Protein AF-0000000080720043 (afdb_homodimer)

Structure (mmCIF, N/CA/C/O backbone):
data_AF-0000000080720043-model_v1
#
loop_
_entity.id
_entity.type
_entity.pdbx_description
1 polymer 'Aspartate--ammonia ligase'
#
loop_
_atom_site.group_PDB
_atom_site.id
_atom_site.type_symbol
_atom_site.label_atom_id
_atom_site.label_alt_id
_atom_site.label_comp_id
_atom_site.label_asym_id
_atom_site.label_entity_id
_atom_site.label_seq_id
_atom_site.pdbx_PDB_ins_code
_atom_site.Cartn_x
_atom_site.Cartn_y
_atom_site.Cartn_z
_atom_site.occupancy
_atom_site.B_iso_or_equiv
_atom_site.auth_seq_id
_atom_site.auth_comp_id
_atom_site.auth_asym_id
_atom_site.auth_atom_id
_atom_site.pdbx_PDB_model_num
ATOM 1 N N . MET A 1 1 ? -14.602 -13.352 -17.5 1 63.38 1 MET A N 1
ATOM 2 C CA . MET A 1 1 ? -15.375 -14.188 -16.578 1 63.38 1 MET A CA 1
ATOM 3 C C . MET A 1 1 ? -16.562 -13.414 -16.016 1 63.38 1 MET A C 1
ATOM 5 O O . MET A 1 1 ? -16.516 -12.188 -15.906 1 63.38 1 MET A O 1
ATOM 9 N N . THR A 1 2 ? -17.594 -14.18 -15.953 1 82.44 2 THR A N 1
ATOM 10 C CA . THR A 1 2 ? -18.906 -13.641 -15.586 1 82.44 2 THR A CA 1
ATOM 11 C C . THR A 1 2 ? -19.078 -13.664 -14.07 1 82.44 2 THR A C 1
ATOM 13 O O . THR A 1 2 ? -18.5 -14.508 -13.383 1 82.44 2 THR A O 1
ATOM 16 N N . LEU A 1 3 ? -19.672 -12.688 -13.555 1 95.19 3 LEU A N 1
ATOM 17 C CA . LEU A 1 3 ? -20.031 -12.562 -12.141 1 95.19 3 LEU A CA 1
ATOM 18 C C . LEU A 1 3 ? -20.906 -13.734 -11.695 1 95.19 3 LEU A C 1
ATOM 20 O O . LEU A 1 3 ? -21.875 -14.07 -12.359 1 95.19 3 LEU A O 1
ATOM 24 N N . ILE A 1 4 ? -20.453 -14.445 -10.688 1 96.69 4 ILE A N 1
ATOM 25 C CA . ILE A 1 4 ? -21.188 -15.555 -10.094 1 96.69 4 ILE A CA 1
ATOM 26 C C . ILE A 1 4 ? -21.922 -15.078 -8.844 1 96.69 4 ILE A C 1
ATOM 28 O O . ILE A 1 4 ? -21.312 -14.477 -7.953 1 96.69 4 ILE A O 1
ATOM 32 N N . LEU A 1 5 ? -23.219 -15.328 -8.781 1 96.56 5 LEU A N 1
ATOM 33 C CA . LEU A 1 5 ? -24.031 -15.039 -7.598 1 96.56 5 LEU A CA 1
ATOM 34 C C . LEU A 1 5 ? -24.5 -16.328 -6.926 1 96.56 5 LEU A C 1
ATOM 36 O O . LEU A 1 5 ? -25.453 -16.969 -7.383 1 96.56 5 LEU A O 1
ATOM 40 N N . PRO A 1 6 ? -23.75 -16.719 -5.887 1 94.75 6 PRO A N 1
ATOM 41 C CA . PRO A 1 6 ? -24.141 -17.969 -5.234 1 94.75 6 PRO A CA 1
ATOM 42 C C . PRO A 1 6 ? -25.547 -17.891 -4.629 1 94.75 6 PRO A C 1
ATOM 44 O O . PRO A 1 6 ? -25.953 -16.844 -4.129 1 94.75 6 PRO A O 1
ATOM 47 N N . LYS A 1 7 ? -26.125 -19.062 -4.617 1 90.56 7 LYS A N 1
ATOM 48 C CA . LYS A 1 7 ? -27.469 -19.125 -4.047 1 90.56 7 LYS A CA 1
ATOM 49 C C . LYS A 1 7 ? -27.422 -19.062 -2.523 1 90.56 7 LYS A C 1
ATOM 51 O O . LYS A 1 7 ? -26.562 -19.672 -1.897 1 90.56 7 LYS A O 1
ATOM 56 N N . ASP A 1 8 ? -28.234 -18.344 -1.863 1 89.88 8 ASP A N 1
ATOM 57 C CA . ASP A 1 8 ? -28.438 -18.25 -0.419 1 89.88 8 ASP A CA 1
ATOM 58 C C . ASP A 1 8 ? -27.156 -17.812 0.289 1 89.88 8 ASP A C 1
ATOM 60 O O . ASP A 1 8 ? -26.812 -18.328 1.353 1 89.88 8 ASP A O 1
ATOM 64 N N . TYR A 1 9 ? -26.391 -17.047 -0.318 1 94.69 9 TYR A N 1
ATOM 65 C CA . TYR A 1 9 ? -25.188 -16.516 0.302 1 94.69 9 TYR A CA 1
ATOM 66 C C . TYR A 1 9 ? -25.516 -15.391 1.278 1 94.69 9 TYR A C 1
ATOM 68 O O . TYR A 1 9 ? -26.359 -14.531 0.982 1 94.69 9 TYR A O 1
ATOM 76 N N . HIS A 1 10 ? -24.938 -15.516 2.502 1 93.88 10 HIS A N 1
ATOM 77 C CA . HIS A 1 10 ? -24.922 -14.453 3.502 1 93.88 10 HIS A CA 1
ATOM 78 C C . HIS A 1 10 ? -23.562 -14.375 4.195 1 93.88 10 HIS A C 1
ATOM 80 O O . HIS A 1 10 ? -23.031 -15.383 4.66 1 93.88 10 HIS A O 1
ATOM 86 N N . PRO A 1 11 ? -23.016 -13.148 4.23 1 93.31 11 PRO A N 1
ATOM 87 C CA . PRO A 1 11 ? -21.766 -13.047 4.977 1 93.31 11 PRO A CA 1
ATOM 88 C C . PRO A 1 11 ? -21.922 -13.422 6.449 1 93.31 11 PRO A C 1
ATOM 90 O O . PRO A 1 11 ? -22.906 -13.039 7.086 1 93.31 11 PRO A O 1
ATOM 93 N N . SER A 1 12 ? -20.969 -14.102 6.949 1 94.5 12 SER A N 1
ATOM 94 C CA . SER A 1 12 ? -21.031 -14.539 8.336 1 94.5 12 SER A CA 1
ATOM 95 C C . SER A 1 12 ? -20.5 -13.469 9.281 1 94.5 12 SER A C 1
ATOM 97 O O . SER A 1 12 ? -20.734 -13.523 10.492 1 94.5 12 SER A O 1
ATOM 99 N N . LEU A 1 13 ? -19.766 -12.523 8.781 1 96.25 13 LEU A N 1
ATOM 100 C CA . LEU A 1 13 ? -19.219 -11.422 9.555 1 96.25 13 LEU A CA 1
ATOM 101 C C . LEU A 1 13 ? -19.719 -10.086 9.031 1 96.25 13 LEU A C 1
ATOM 103 O O . LEU A 1 13 ? -19.938 -9.922 7.824 1 96.25 13 LEU A O 1
ATOM 107 N N . THR A 1 14 ? -19.922 -9.148 9.961 1 95.56 14 THR A N 1
ATOM 108 C CA . THR A 1 14 ? -20.188 -7.77 9.555 1 95.56 14 THR A CA 1
ATOM 109 C C . THR A 1 14 ? -18.969 -7.18 8.836 1 95.56 14 THR A C 1
ATOM 111 O O . THR A 1 14 ? -17.891 -7.777 8.812 1 95.56 14 THR A O 1
ATOM 114 N N . ILE A 1 15 ? -19.141 -6.031 8.195 1 95.81 15 ILE A N 1
ATOM 115 C CA . ILE A 1 15 ? -18.047 -5.363 7.504 1 95.81 15 ILE A CA 1
ATOM 116 C C . ILE A 1 15 ? -16.906 -5.098 8.477 1 95.81 15 ILE A C 1
ATOM 118 O O . ILE A 1 15 ? -15.742 -5.391 8.18 1 95.81 15 ILE A O 1
ATOM 122 N N . ARG A 1 16 ? -17.172 -4.609 9.672 1 96.56 16 ARG A N 1
ATOM 123 C CA . ARG A 1 16 ? -16.172 -4.266 10.664 1 96.56 16 ARG A CA 1
ATOM 124 C C . ARG A 1 16 ? -15.469 -5.516 11.188 1 96.56 16 ARG A C 1
ATOM 126 O O . ARG A 1 16 ? -14.25 -5.512 11.391 1 96.56 16 ARG A O 1
ATOM 133 N N . ASP A 1 17 ? -16.203 -6.562 11.391 1 97.19 17 ASP A N 1
ATOM 134 C CA . ASP A 1 17 ? -15.617 -7.82 11.844 1 97.19 17 ASP A CA 1
ATOM 135 C C . ASP A 1 17 ? -14.766 -8.445 10.75 1 97.19 17 ASP A C 1
ATOM 137 O O . ASP A 1 17 ? -13.734 -9.062 11.039 1 97.19 17 ASP A O 1
ATOM 141 N N . THR A 1 18 ? -15.297 -8.32 9.508 1 97.81 18 THR A N 1
ATOM 142 C CA . THR A 1 18 ? -14.508 -8.805 8.375 1 97.81 18 THR A CA 1
ATOM 143 C C . THR A 1 18 ? -13.156 -8.109 8.32 1 97.81 18 THR A C 1
ATOM 145 O O . THR A 1 18 ? -12.125 -8.758 8.125 1 97.81 18 THR A O 1
ATOM 148 N N . GLU A 1 19 ? -13.141 -6.805 8.539 1 97.75 19 GLU A N 1
ATOM 149 C CA . GLU A 1 19 ? -11.891 -6.043 8.531 1 97.75 19 GLU A CA 1
ATOM 150 C C . GLU A 1 19 ? -10.969 -6.484 9.664 1 97.75 19 GLU A C 1
ATOM 152 O O . GLU A 1 19 ? -9.75 -6.547 9.484 1 97.75 19 GLU A O 1
ATOM 157 N N . ALA A 1 20 ? -11.531 -6.73 10.805 1 97.75 20 ALA A N 1
ATOM 158 C CA . ALA A 1 20 ? -10.734 -7.242 11.906 1 97.75 20 ALA A CA 1
ATOM 159 C C . ALA A 1 20 ? -10.117 -8.594 11.562 1 97.75 20 ALA A C 1
ATOM 161 O O . ALA A 1 20 ? -8.953 -8.859 11.891 1 97.75 20 ALA A O 1
ATOM 162 N N . ALA A 1 21 ? -10.883 -9.461 10.938 1 98.38 21 ALA A N 1
ATOM 163 C CA . ALA A 1 21 ? -10.406 -10.773 10.523 1 98.38 21 ALA A CA 1
ATOM 164 C C . ALA A 1 21 ? -9.305 -10.648 9.469 1 98.38 21 ALA A C 1
ATOM 166 O O . ALA A 1 21 ? -8.344 -11.422 9.477 1 98.38 21 ALA A O 1
ATOM 167 N N . ILE A 1 22 ? -9.469 -9.719 8.539 1 98.31 22 ILE A N 1
ATOM 168 C CA . ILE A 1 22 ? -8.477 -9.461 7.504 1 98.31 22 ILE A CA 1
ATOM 169 C C . ILE A 1 22 ? -7.141 -9.102 8.156 1 98.31 22 ILE A C 1
ATOM 171 O O . ILE A 1 22 ? -6.094 -9.633 7.781 1 98.31 22 ILE A O 1
ATOM 175 N N . VAL A 1 23 ? -7.188 -8.188 9.125 1 97.81 23 VAL A N 1
ATOM 176 C CA . VAL A 1 23 ? -5.977 -7.793 9.836 1 97.81 23 VAL A CA 1
ATOM 177 C C . VAL A 1 23 ? -5.328 -9.016 10.477 1 97.81 23 VAL A C 1
ATOM 179 O O . VAL A 1 23 ? -4.113 -9.195 10.391 1 97.81 23 VAL A O 1
ATOM 182 N N . PHE A 1 24 ? -6.125 -9.812 11.109 1 98.44 24 PHE A N 1
ATOM 183 C CA . PHE A 1 24 ? -5.637 -11.008 11.781 1 98.44 24 PHE A CA 1
ATOM 184 C C . PHE A 1 24 ? -4.961 -11.953 10.797 1 98.44 24 PHE A C 1
ATOM 186 O O . PHE A 1 24 ? -3.867 -12.461 11.062 1 98.44 24 PHE A O 1
ATOM 193 N N . ILE A 1 25 ? -5.582 -12.227 9.656 1 98.75 25 ILE A N 1
ATOM 194 C CA . ILE A 1 25 ? -5.047 -13.125 8.641 1 98.75 25 ILE A CA 1
ATOM 195 C C . ILE A 1 25 ? -3.713 -12.594 8.125 1 98.75 25 ILE A C 1
ATOM 197 O O . ILE A 1 25 ? -2.729 -13.336 8.055 1 98.75 25 ILE A O 1
ATOM 201 N N . ARG A 1 26 ? -3.693 -11.352 7.766 1 98.12 26 ARG A N 1
ATOM 202 C CA . ARG A 1 26 ? -2.496 -10.742 7.195 1 98.12 26 ARG A CA 1
ATOM 203 C C . ARG A 1 26 ? -1.324 -10.82 8.164 1 98.12 26 ARG A C 1
ATOM 205 O O . ARG A 1 26 ? -0.222 -11.219 7.789 1 98.12 26 ARG A O 1
ATOM 212 N N . GLU A 1 27 ? -1.545 -10.438 9.414 1 97.31 27 GLU A N 1
ATOM 213 C CA . GLU A 1 27 ? -0.481 -10.438 10.414 1 97.31 27 GLU A CA 1
ATOM 214 C C . GLU A 1 27 ? -0.001 -11.852 10.711 1 97.31 27 GLU A C 1
ATOM 216 O O . GLU A 1 27 ? 1.202 -12.094 10.836 1 97.31 27 GLU A O 1
ATOM 221 N N . THR A 1 28 ? -0.926 -12.758 10.82 1 98.69 28 THR A N 1
ATOM 222 C CA . THR A 1 28 ? -0.581 -14.141 11.133 1 98.69 28 THR A CA 1
ATOM 223 C C . THR A 1 28 ? 0.198 -14.773 9.992 1 98.69 28 THR A C 1
ATOM 225 O O . THR A 1 28 ? 1.258 -15.367 10.203 1 98.69 28 THR A O 1
ATOM 228 N N . PHE A 1 29 ? -0.303 -14.641 8.789 1 98.81 29 PHE A N 1
ATOM 229 C CA . PHE A 1 29 ? 0.315 -15.289 7.645 1 98.81 29 PHE A CA 1
ATOM 230 C C . PHE A 1 29 ? 1.708 -14.734 7.391 1 98.81 29 PHE A C 1
ATOM 232 O O . PHE A 1 29 ? 2.641 -15.484 7.09 1 98.81 29 PHE A O 1
ATOM 239 N N . GLN A 1 30 ? 1.823 -13.422 7.398 1 98.25 30 GLN A N 1
ATOM 240 C CA . GLN A 1 30 ? 3.121 -12.812 7.133 1 98.25 30 GLN A CA 1
ATOM 241 C C . GLN A 1 30 ? 4.176 -13.305 8.117 1 98.25 30 GLN A C 1
ATOM 243 O O . GLN A 1 30 ? 5.332 -13.516 7.75 1 98.25 30 GLN A O 1
ATOM 248 N N . ASP A 1 31 ? 3.775 -13.461 9.367 1 98.12 31 ASP A N 1
ATOM 249 C CA . ASP A 1 31 ? 4.699 -13.984 10.367 1 98.12 31 ASP A CA 1
ATOM 250 C C . ASP A 1 31 ? 5.105 -15.422 10.031 1 98.12 31 ASP A C 1
ATOM 252 O O . ASP A 1 31 ? 6.277 -15.781 10.156 1 98.12 31 ASP A O 1
ATOM 256 N N . LYS A 1 32 ? 4.148 -16.188 9.641 1 98.75 32 LYS A N 1
ATOM 257 C CA . LYS A 1 32 ? 4.398 -17.609 9.359 1 98.75 32 LYS A CA 1
ATOM 258 C C . LYS A 1 32 ? 5.309 -17.781 8.148 1 98.75 32 LYS A C 1
ATOM 260 O O . LYS A 1 32 ? 6.266 -18.547 8.188 1 98.75 32 LYS A O 1
ATOM 265 N N . ILE A 1 33 ? 5.016 -17.062 7.082 1 98.62 33 ILE A N 1
ATOM 266 C CA . ILE A 1 33 ? 5.812 -17.234 5.871 1 98.62 33 ILE A CA 1
ATOM 267 C C . ILE A 1 33 ? 7.219 -16.703 6.098 1 98.62 33 ILE A C 1
ATOM 269 O O . ILE A 1 33 ? 8.195 -17.234 5.559 1 98.62 33 ILE A O 1
ATOM 273 N N . ALA A 1 34 ? 7.324 -15.594 6.828 1 98.62 34 ALA A N 1
ATOM 274 C CA . ALA A 1 34 ? 8.641 -15.039 7.16 1 98.62 34 ALA A CA 1
ATOM 275 C C . ALA A 1 34 ? 9.492 -16.062 7.898 1 98.62 34 ALA A C 1
ATOM 277 O O . ALA A 1 34 ? 10.672 -16.234 7.59 1 98.62 34 ALA A O 1
ATOM 278 N N . ASP A 1 35 ? 8.867 -16.688 8.844 1 98.5 35 ASP A N 1
ATOM 279 C CA . ASP A 1 35 ? 9.562 -17.672 9.648 1 98.5 35 ASP A CA 1
ATOM 280 C C . ASP A 1 35 ? 9.93 -18.906 8.82 1 98.5 35 ASP A C 1
ATOM 282 O O . ASP A 1 35 ? 11.086 -19.344 8.82 1 98.5 35 ASP A O 1
ATOM 286 N N . LYS A 1 36 ? 9.023 -19.422 8.086 1 98.62 36 LYS A N 1
ATOM 287 C CA . LYS A 1 36 ? 9.203 -20.688 7.383 1 98.62 36 LYS A CA 1
ATOM 288 C C . LYS A 1 36 ? 10.188 -20.547 6.227 1 98.62 36 LYS A C 1
ATOM 290 O O . LYS A 1 36 ? 10.883 -21.5 5.875 1 98.62 36 LYS A O 1
ATOM 295 N N . LEU A 1 37 ? 10.203 -19.406 5.586 1 98.75 37 LEU A N 1
ATOM 296 C CA . LEU A 1 37 ? 11.039 -19.234 4.406 1 98.75 37 LEU A CA 1
ATOM 297 C C . LEU A 1 37 ? 12.242 -18.344 4.719 1 98.75 37 LEU A C 1
ATOM 299 O O . LEU A 1 37 ? 13.055 -18.062 3.834 1 98.75 37 LEU A O 1
ATOM 303 N N . ASN A 1 38 ? 12.398 -17.906 6 1 98.62 38 ASN A N 1
ATOM 304 C CA . ASN A 1 38 ? 13.5 -17.047 6.406 1 98.62 38 ASN A CA 1
ATOM 305 C C . ASN A 1 38 ? 13.523 -15.742 5.613 1 98.62 38 ASN A C 1
ATOM 307 O O . ASN A 1 38 ? 14.531 -15.406 4.984 1 98.62 38 ASN A O 1
ATOM 311 N N . LEU A 1 39 ? 12.445 -15.047 5.676 1 98.88 39 LEU A N 1
ATOM 312 C CA . LEU A 1 39 ? 12.281 -13.797 4.934 1 98.88 39 LEU A CA 1
ATOM 313 C C . LEU A 1 39 ? 12.25 -12.602 5.879 1 98.88 39 LEU A C 1
ATOM 315 O O . LEU A 1 39 ? 11.75 -12.711 7 1 98.88 39 LEU A O 1
ATOM 319 N N . GLN A 1 40 ? 12.75 -11.523 5.43 1 98.62 40 GLN A N 1
ATOM 320 C CA . GLN A 1 40 ? 12.656 -10.242 6.129 1 98.62 40 GLN A CA 1
ATOM 321 C C . GLN A 1 40 ? 11.727 -9.281 5.391 1 98.62 40 GLN A C 1
ATOM 323 O O . GLN A 1 40 ? 11.758 -9.203 4.16 1 98.62 40 GLN A O 1
ATOM 328 N N . ARG A 1 41 ? 10.898 -8.625 6.121 1 98.12 41 ARG A N 1
ATOM 329 C CA . ARG A 1 41 ? 10.016 -7.625 5.527 1 98.12 41 ARG A CA 1
ATOM 330 C C . ARG A 1 41 ? 10.805 -6.422 5.02 1 98.12 41 ARG A C 1
ATOM 332 O O . ARG A 1 41 ? 11.664 -5.898 5.727 1 98.12 41 ARG A O 1
ATOM 339 N N . MET A 1 42 ? 10.562 -5.984 3.818 1 97.44 42 MET A N 1
ATOM 340 C CA . MET A 1 42 ? 11.227 -4.84 3.203 1 97.44 42 MET A CA 1
ATOM 341 C C . MET A 1 42 ? 10.203 -3.867 2.623 1 97.44 42 MET A C 1
ATOM 343 O O . MET A 1 42 ? 9.102 -4.266 2.254 1 97.44 42 MET A O 1
ATOM 347 N N . SER A 1 43 ? 10.523 -2.574 2.557 1 95.31 43 SER A N 1
ATOM 348 C CA . SER A 1 43 ? 9.711 -1.568 1.882 1 95.31 43 SER A CA 1
ATOM 349 C C . SER A 1 43 ? 9.703 -1.784 0.372 1 95.31 43 SER A C 1
ATOM 351 O O . SER A 1 43 ? 10.742 -2.084 -0.221 1 95.31 43 SER A O 1
ATOM 353 N N . ALA A 1 44 ? 8.547 -1.647 -0.163 1 94.31 44 ALA A N 1
ATOM 354 C CA . ALA A 1 44 ? 8.383 -1.91 -1.591 1 94.31 44 ALA A CA 1
ATOM 355 C C . ALA A 1 44 ? 8.062 -0.628 -2.352 1 94.31 44 ALA A C 1
ATOM 357 O O . ALA A 1 44 ? 7.375 0.254 -1.83 1 94.31 44 ALA A O 1
ATOM 358 N N . PRO A 1 45 ? 8.57 -0.533 -3.576 1 96.44 45 PRO A N 1
ATOM 359 C CA . PRO A 1 45 ? 8.117 0.579 -4.418 1 96.44 45 PRO A CA 1
ATOM 360 C C . PRO A 1 45 ? 6.715 0.362 -4.977 1 96.44 45 PRO A C 1
ATOM 362 O O . PRO A 1 45 ? 6.316 -0.777 -5.23 1 96.44 45 PRO A O 1
ATOM 365 N N . MET A 1 46 ? 6.039 1.472 -5.184 1 97.31 46 MET A N 1
ATOM 366 C CA . MET A 1 46 ? 4.723 1.425 -5.812 1 97.31 46 MET A CA 1
ATOM 367 C C . MET A 1 46 ? 4.832 1.604 -7.324 1 97.31 46 MET A C 1
ATOM 369 O O . MET A 1 46 ? 3.893 1.302 -8.062 1 97.31 46 MET A O 1
ATOM 373 N N . PHE A 1 47 ? 5.906 2.09 -7.75 1 98.44 47 PHE A N 1
ATOM 374 C CA . PHE A 1 47 ? 6.172 2.402 -9.148 1 98.44 47 PHE A CA 1
ATOM 375 C C . PHE A 1 47 ? 7.656 2.266 -9.461 1 98.44 47 PHE A C 1
ATOM 377 O O . PHE A 1 47 ? 8.492 2.303 -8.562 1 98.44 47 PHE A O 1
ATOM 384 N N . VAL A 1 48 ? 7.961 2.082 -10.703 1 97.62 48 VAL A N 1
ATOM 385 C CA . VAL A 1 48 ? 9.328 1.952 -11.203 1 97.62 48 VAL A CA 1
ATOM 386 C C . VAL A 1 48 ? 9.469 2.697 -12.531 1 97.62 48 VAL A C 1
ATOM 388 O O . VAL A 1 48 ? 8.469 2.967 -13.203 1 97.62 48 VAL A O 1
ATOM 391 N N . GLU A 1 49 ? 10.68 3.01 -12.836 1 97.25 49 GLU A N 1
ATOM 392 C CA . GLU A 1 49 ? 10.93 3.596 -14.148 1 97.25 49 GLU A CA 1
ATOM 393 C C . GLU A 1 49 ? 10.805 2.553 -15.258 1 97.25 49 GLU A C 1
ATOM 395 O O . GLU A 1 49 ? 11.359 1.457 -15.148 1 97.25 49 GLU A O 1
ATOM 400 N N . LYS A 1 50 ? 10.148 2.934 -16.297 1 96.5 50 LYS A N 1
ATOM 401 C CA . LYS A 1 50 ? 9.961 2.039 -17.438 1 96.5 50 LYS A CA 1
ATOM 402 C C . LYS A 1 50 ? 11.305 1.587 -18 1 96.5 50 LYS A C 1
ATOM 404 O O . LYS A 1 50 ? 11.461 0.423 -18.375 1 96.5 50 LYS A O 1
ATOM 409 N N . SER A 1 51 ? 12.258 2.428 -18 1 95.31 51 SER A N 1
ATOM 410 C CA . SER A 1 51 ? 13.547 2.205 -18.656 1 95.31 51 SER A CA 1
ATOM 411 C C . SER A 1 51 ? 14.359 1.141 -17.938 1 95.31 51 SER A C 1
ATOM 413 O O . SER A 1 51 ? 15.328 0.615 -18.469 1 95.31 51 SER A O 1
ATOM 415 N N . THR A 1 52 ? 13.977 0.82 -16.734 1 94.19 52 THR A N 1
ATOM 416 C CA . THR A 1 52 ? 14.75 -0.141 -15.953 1 94.19 52 THR A CA 1
ATOM 417 C C . THR A 1 52 ? 14.414 -1.57 -16.359 1 94.19 52 THR A C 1
ATOM 419 O O . THR A 1 52 ? 15.188 -2.496 -16.125 1 94.19 52 THR A O 1
ATOM 422 N N . GLY A 1 53 ? 13.172 -1.806 -16.891 1 94.31 53 GLY A N 1
ATOM 423 C CA . GLY A 1 53 ? 12.688 -3.141 -17.219 1 94.31 53 GLY A CA 1
ATOM 424 C C . GLY A 1 53 ? 12.227 -3.922 -16 1 94.31 53 GLY A C 1
ATOM 425 O O . GLY A 1 53 ? 12.008 -5.133 -16.078 1 94.31 53 GLY A O 1
ATOM 426 N N . LEU A 1 54 ? 12.039 -3.25 -14.914 1 95.69 54 LEU A N 1
ATOM 427 C CA . LEU A 1 54 ? 11.75 -3.934 -13.656 1 95.69 54 LEU A CA 1
ATOM 428 C C . LEU A 1 54 ? 10.273 -4.289 -13.562 1 95.69 54 LEU A C 1
ATOM 430 O O . LEU A 1 54 ? 9.891 -5.172 -12.781 1 95.69 54 LEU A O 1
ATOM 434 N N . ASN A 1 55 ? 9.406 -3.594 -14.227 1 96.06 55 ASN A N 1
ATOM 435 C CA . ASN A 1 55 ? 7.98 -3.896 -14.125 1 96.06 55 ASN A CA 1
ATOM 436 C C . ASN A 1 55 ? 7.637 -5.234 -14.773 1 96.06 55 ASN A C 1
ATOM 438 O O . ASN A 1 55 ? 8.328 -5.672 -15.695 1 96.06 55 ASN A O 1
ATOM 442 N N . ASP A 1 56 ? 6.613 -5.863 -14.234 1 93.12 56 ASP A N 1
ATOM 443 C CA . ASP A 1 56 ? 6.047 -7.074 -14.82 1 93.12 56 ASP A CA 1
ATOM 444 C C . ASP A 1 56 ? 5.203 -6.742 -16.047 1 93.12 56 ASP A C 1
ATOM 446 O O . ASP A 1 56 ? 4.191 -6.043 -15.945 1 93.12 56 ASP A O 1
ATOM 450 N N . ASN A 1 57 ? 5.512 -7.324 -17.109 1 89.62 57 ASN A N 1
ATOM 451 C CA . ASN A 1 57 ? 4.785 -7.027 -18.344 1 89.62 57 ASN A CA 1
ATOM 452 C C . ASN A 1 57 ? 3.625 -7.996 -18.547 1 89.62 57 ASN A C 1
ATOM 454 O O . ASN A 1 57 ? 2.885 -7.875 -19.531 1 89.62 57 ASN A O 1
ATOM 458 N N . LEU A 1 58 ? 3.496 -8.883 -17.625 1 93.69 58 LEU A N 1
ATOM 459 C CA . LEU A 1 58 ? 2.436 -9.875 -17.719 1 93.69 58 LEU A CA 1
ATOM 460 C C . LEU A 1 58 ? 2.455 -10.57 -19.094 1 93.69 58 LEU A C 1
ATOM 462 O O . LEU A 1 58 ? 3.441 -11.211 -19.453 1 93.69 58 LEU A O 1
ATOM 466 N N . ASN A 1 59 ? 1.377 -10.414 -19.922 1 87.25 59 ASN A N 1
ATOM 467 C CA . ASN A 1 59 ? 1.342 -11.055 -21.234 1 87.25 59 ASN A CA 1
ATOM 468 C C . ASN A 1 59 ? 1.847 -10.117 -22.328 1 87.25 59 ASN A C 1
ATOM 470 O O . ASN A 1 59 ? 1.857 -10.484 -23.5 1 87.25 59 ASN A O 1
ATOM 474 N N . GLY A 1 60 ? 2.223 -8.922 -22 1 88.06 60 GLY A N 1
ATOM 475 C CA . GLY A 1 60 ? 2.799 -7.984 -22.953 1 88.06 60 GLY A CA 1
ATOM 476 C C . GLY A 1 60 ? 1.769 -7.066 -23.578 1 88.06 60 GLY A C 1
ATOM 477 O O . GLY A 1 60 ? 2.123 -6.098 -24.266 1 88.06 60 GLY A O 1
ATOM 478 N N . ILE A 1 61 ? 0.503 -7.297 -23.266 1 89.06 61 ILE A N 1
ATOM 479 C CA . ILE A 1 61 ? -0.542 -6.527 -23.938 1 89.06 61 ILE A CA 1
ATOM 480 C C . ILE A 1 61 ? -1.221 -5.598 -22.938 1 89.06 61 ILE A C 1
ATOM 482 O O . ILE A 1 61 ? -1.855 -4.613 -23.312 1 89.06 61 ILE A O 1
ATOM 486 N N . GLU A 1 62 ? -1.133 -5.973 -21.703 1 93.81 62 GLU A N 1
ATOM 487 C CA . GLU A 1 62 ? -1.774 -5.172 -20.656 1 93.81 62 GLU A CA 1
ATOM 488 C C . GLU A 1 62 ? -1.095 -3.812 -20.516 1 93.81 62 GLU A C 1
ATOM 490 O O . GLU A 1 62 ? 0.134 -3.721 -20.547 1 93.81 62 GLU A O 1
ATOM 495 N N . ARG A 1 63 ? -1.898 -2.709 -20.391 1 95.44 63 ARG A N 1
ATOM 496 C CA . ARG A 1 63 ? -1.38 -1.354 -20.234 1 95.44 63 ARG A CA 1
ATOM 497 C C . ARG A 1 63 ? -1.088 -1.033 -18.781 1 95.44 63 ARG A C 1
ATOM 499 O O . ARG A 1 63 ? -1.987 -1.074 -17.938 1 95.44 63 ARG A O 1
ATOM 506 N N . PRO A 1 64 ? 0.192 -0.749 -18.406 1 97.19 64 PRO A N 1
ATOM 507 C CA . PRO A 1 64 ? 0.429 -0.232 -17.062 1 97.19 64 PRO A CA 1
ATOM 508 C C . PRO A 1 64 ? -0.105 1.186 -16.875 1 97.19 64 PRO A C 1
ATOM 510 O O . PRO A 1 64 ? -0.292 1.915 -17.844 1 97.19 64 PRO A O 1
ATOM 513 N N . VAL A 1 65 ? -0.458 1.558 -15.633 1 98.19 65 VAL A N 1
ATOM 514 C CA . VAL A 1 65 ? -0.698 2.961 -15.32 1 98.19 65 VAL A CA 1
ATOM 515 C C . VAL A 1 65 ? 0.619 3.734 -15.359 1 98.19 65 VAL A C 1
ATOM 517 O O . VAL A 1 65 ? 1.504 3.514 -14.531 1 98.19 65 VAL A O 1
ATOM 520 N N . ALA A 1 66 ? 0.746 4.57 -16.328 1 97.62 66 ALA A N 1
ATOM 521 C CA . ALA A 1 66 ? 1.992 5.297 -16.562 1 97.62 66 ALA A CA 1
ATOM 522 C C . ALA A 1 66 ? 1.815 6.789 -16.281 1 97.62 66 ALA A C 1
ATOM 524 O O . ALA A 1 66 ? 0.719 7.328 -16.453 1 97.62 66 ALA A O 1
ATOM 525 N N . PHE A 1 67 ? 2.875 7.438 -15.82 1 98.06 67 PHE A N 1
ATOM 526 C CA . PHE A 1 67 ? 2.861 8.867 -15.539 1 98.06 67 PHE A CA 1
ATOM 527 C C . PHE A 1 67 ? 4.273 9.438 -15.57 1 98.06 67 PHE A C 1
ATOM 529 O O . PHE A 1 67 ? 5.25 8.688 -15.641 1 98.06 67 PHE A O 1
ATOM 536 N N . ASP A 1 68 ? 4.383 10.719 -15.703 1 97.19 68 ASP A N 1
ATOM 537 C CA . ASP A 1 68 ? 5.637 11.438 -15.508 1 97.19 68 ASP A CA 1
ATOM 538 C C . ASP A 1 68 ? 5.66 12.133 -14.148 1 97.19 68 ASP A C 1
ATOM 540 O O . ASP A 1 68 ? 4.648 12.164 -13.445 1 97.19 68 ASP A O 1
ATOM 544 N N . MET A 1 69 ? 6.805 12.594 -13.758 1 96.31 69 MET A N 1
ATOM 545 C CA . MET A 1 69 ? 6.875 13.406 -12.547 1 96.31 69 MET A CA 1
ATOM 546 C C . MET A 1 69 ? 7.535 14.75 -12.836 1 96.31 69 MET A C 1
ATOM 548 O O . MET A 1 69 ? 8.344 14.867 -13.758 1 96.31 69 MET A O 1
ATOM 552 N N . LYS A 1 70 ? 7.199 15.766 -12.062 1 96.19 70 LYS A N 1
ATOM 553 C CA . LYS A 1 70 ? 7.684 17.141 -12.227 1 96.19 70 LYS A CA 1
ATOM 554 C C . LYS A 1 70 ? 9.211 17.188 -12.266 1 96.19 70 LYS A C 1
ATOM 556 O O . LYS A 1 70 ? 9.797 17.859 -13.109 1 96.19 70 LYS A O 1
ATOM 561 N N . ALA A 1 71 ? 9.898 16.422 -11.453 1 94.75 71 ALA A N 1
ATOM 562 C CA . ALA A 1 71 ? 11.344 16.469 -11.289 1 94.75 71 ALA A CA 1
ATOM 563 C C . ALA A 1 71 ? 12.047 15.789 -12.461 1 94.75 71 ALA A C 1
ATOM 565 O O . ALA A 1 71 ? 13.234 16.031 -12.703 1 94.75 71 ALA A O 1
ATOM 566 N N . MET A 1 72 ? 11.352 14.883 -13.109 1 95.31 72 MET A N 1
ATOM 567 C CA . MET A 1 72 ? 11.867 14.148 -14.266 1 95.31 72 MET A CA 1
ATOM 568 C C . MET A 1 72 ? 10.805 14.039 -15.352 1 95.31 72 MET A C 1
ATOM 570 O O . MET A 1 72 ? 10.359 12.938 -15.68 1 95.31 72 MET A O 1
ATOM 574 N N . PRO A 1 73 ? 10.594 15.125 -16.094 1 94.94 73 PRO A N 1
ATOM 575 C CA . PRO A 1 73 ? 9.453 15.18 -17 1 94.94 73 PRO A CA 1
ATOM 576 C C . PRO A 1 73 ? 9.633 14.289 -18.234 1 94.94 73 PRO A C 1
ATOM 578 O O . PRO A 1 73 ? 8.648 13.898 -18.859 1 94.94 73 PRO A O 1
ATOM 581 N N . ASP A 1 74 ? 10.82 13.914 -18.562 1 94.62 74 ASP A N 1
ATOM 582 C CA . ASP A 1 74 ? 11.07 13.156 -19.781 1 94.62 74 ASP A CA 1
ATOM 583 C C . ASP A 1 74 ? 11.094 11.656 -19.5 1 94.62 74 ASP A C 1
ATOM 585 O O . ASP A 1 74 ? 11.188 10.852 -20.438 1 94.62 74 ASP A O 1
ATOM 589 N N . ASP A 1 75 ? 10.961 11.289 -18.266 1 95.25 75 ASP A N 1
ATOM 590 C CA . ASP A 1 75 ? 10.977 9.883 -17.891 1 95.25 75 ASP A CA 1
ATOM 591 C C . ASP A 1 75 ? 9.562 9.336 -17.734 1 95.25 75 ASP A C 1
ATOM 593 O O . ASP A 1 75 ? 8.672 10.031 -17.25 1 95.25 75 ASP A O 1
ATOM 597 N N . THR A 1 76 ? 9.414 8.125 -18.172 1 97.75 76 THR A N 1
ATOM 598 C CA . THR A 1 76 ? 8.141 7.445 -17.969 1 97.75 76 THR A CA 1
ATOM 599 C C . THR A 1 76 ? 8.211 6.527 -16.75 1 97.75 76 THR A C 1
ATOM 601 O O . THR A 1 76 ? 9.086 5.66 -16.672 1 97.75 76 THR A O 1
ATOM 604 N N . ILE A 1 77 ? 7.301 6.773 -15.836 1 98.19 77 ILE A N 1
ATOM 605 C CA . ILE A 1 77 ? 7.184 5.973 -14.617 1 98.19 77 ILE A CA 1
ATOM 606 C C . ILE A 1 77 ? 5.914 5.121 -14.688 1 98.19 77 ILE A C 1
ATOM 608 O O . ILE A 1 7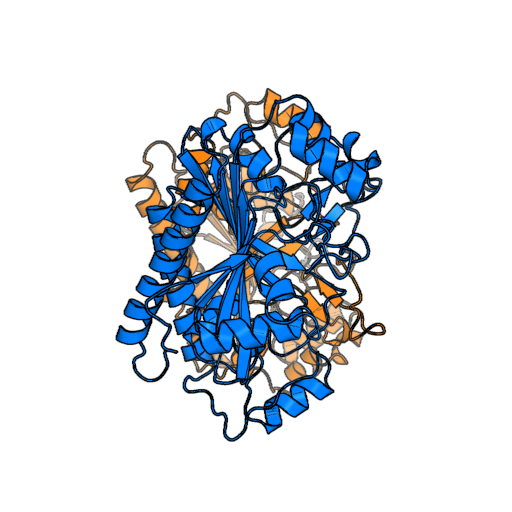7 ? 4.895 5.559 -15.227 1 98.19 77 ILE A O 1
ATOM 612 N N . GLU A 1 78 ? 5.98 3.889 -14.195 1 98.44 78 GLU A N 1
ATOM 613 C CA . GLU A 1 78 ? 4.844 2.971 -14.242 1 98.44 78 GLU A CA 1
ATOM 614 C C . GLU A 1 78 ? 4.516 2.43 -12.852 1 98.44 78 GLU A C 1
ATOM 616 O O . GLU A 1 78 ? 5.406 2.002 -12.117 1 98.44 78 GLU A O 1
ATOM 621 N N . VAL A 1 79 ? 3.199 2.539 -12.492 1 98.38 79 VAL A N 1
ATOM 622 C CA . VAL A 1 79 ? 2.771 1.755 -11.336 1 98.38 79 VAL A CA 1
ATOM 623 C C . VAL A 1 79 ? 2.984 0.269 -11.609 1 98.38 79 VAL A C 1
ATOM 625 O O . VAL A 1 79 ? 2.676 -0.216 -12.703 1 98.38 79 VAL A O 1
ATOM 628 N N . VAL A 1 80 ? 3.432 -0.41 -10.711 1 97.81 80 VAL A N 1
ATOM 629 C CA . VAL A 1 80 ? 3.861 -1.787 -10.93 1 97.81 80 VAL A CA 1
ATOM 630 C C . VAL A 1 80 ? 2.643 -2.678 -11.156 1 97.81 80 VAL A C 1
ATOM 632 O O . VAL A 1 80 ? 1.563 -2.412 -10.625 1 97.81 80 VAL A O 1
ATOM 635 N N . HIS A 1 81 ? 2.846 -3.748 -11.945 1 97.38 81 HIS A N 1
ATOM 636 C CA . HIS A 1 81 ? 1.9 -4.859 -12 1 97.38 81 HIS A CA 1
ATOM 637 C C . HIS A 1 81 ? 2.236 -5.922 -10.969 1 97.38 81 HIS A C 1
ATOM 639 O O . HIS A 1 81 ? 1.362 -6.688 -10.547 1 97.38 81 HIS A O 1
ATOM 645 N N . SER A 1 82 ? 3.449 -6 -10.633 1 96.56 82 SER A N 1
ATOM 646 C CA . SER A 1 82 ? 4.035 -6.812 -9.57 1 96.56 82 SER A CA 1
ATOM 647 C C . SER A 1 82 ? 5.504 -6.461 -9.352 1 96.56 82 SER A C 1
ATOM 649 O O . SER A 1 82 ? 6.066 -5.645 -10.078 1 96.56 82 SER A O 1
ATOM 651 N N . LEU A 1 83 ? 6.078 -7.066 -8.391 1 98 83 LEU A N 1
ATOM 652 C CA . LEU A 1 83 ? 7.488 -6.832 -8.109 1 98 83 LEU A CA 1
ATOM 653 C C . LEU A 1 83 ? 8.312 -8.086 -8.375 1 98 83 LEU A C 1
ATOM 655 O O . LEU A 1 83 ? 9.281 -8.367 -7.664 1 98 83 LEU A O 1
ATOM 659 N N . ALA A 1 84 ? 7.934 -8.82 -9.414 1 97.56 84 ALA A N 1
ATOM 660 C CA . ALA A 1 84 ? 8.523 -10.125 -9.719 1 97.56 84 ALA A CA 1
ATOM 661 C C . ALA A 1 84 ? 10.023 -9.992 -9.984 1 97.56 84 ALA A C 1
ATOM 663 O O . ALA A 1 84 ? 10.805 -10.867 -9.609 1 97.56 84 ALA A O 1
ATOM 664 N N . LYS A 1 85 ? 10.461 -8.914 -10.625 1 98.12 85 LYS A N 1
ATOM 665 C CA . LYS A 1 85 ? 11.867 -8.719 -10.969 1 98.12 85 LYS A CA 1
ATOM 666 C C . LYS A 1 85 ? 12.578 -7.871 -9.922 1 98.12 85 LYS A C 1
ATOM 668 O O . LYS A 1 85 ? 13.734 -8.133 -9.586 1 98.12 85 LYS A O 1
ATOM 673 N N . TRP A 1 86 ? 11.875 -6.902 -9.367 1 98 86 TRP A N 1
ATOM 674 C CA . TRP A 1 86 ? 12.461 -5.965 -8.406 1 98 86 TRP A CA 1
ATOM 675 C C . TRP A 1 86 ? 13.023 -6.699 -7.199 1 98 86 TRP A C 1
ATOM 677 O O . TRP A 1 86 ? 14.094 -6.34 -6.691 1 98 86 TRP A O 1
ATOM 687 N N . LYS A 1 87 ? 12.336 -7.668 -6.738 1 98.5 87 LYS A N 1
ATOM 688 C CA . LYS A 1 87 ? 12.719 -8.367 -5.516 1 98.5 87 LYS A CA 1
ATOM 689 C C . LYS A 1 87 ? 14.078 -9.039 -5.668 1 98.5 87 LYS A C 1
ATOM 691 O O . LYS A 1 87 ? 14.883 -9.047 -4.734 1 98.5 87 LYS A O 1
ATOM 696 N N . ARG A 1 88 ? 14.328 -9.617 -6.785 1 98.56 88 ARG A N 1
ATOM 697 C CA . ARG A 1 88 ? 15.625 -10.25 -7.02 1 98.56 88 ARG A CA 1
ATOM 698 C C . ARG A 1 88 ? 16.75 -9.219 -6.977 1 98.56 88 ARG A C 1
ATOM 700 O O . ARG A 1 88 ? 17.797 -9.469 -6.387 1 98.56 88 ARG A O 1
ATOM 707 N N . LEU A 1 89 ? 16.562 -8.133 -7.621 1 97.88 89 LEU A N 1
ATOM 708 C CA . LEU A 1 89 ? 17.531 -7.047 -7.59 1 97.88 89 LEU A CA 1
ATOM 709 C C . LEU A 1 89 ? 17.734 -6.535 -6.168 1 97.88 89 LEU A C 1
ATOM 711 O O . LEU A 1 89 ? 18.859 -6.238 -5.762 1 97.88 89 LEU A O 1
ATOM 715 N N . ALA A 1 90 ? 16.672 -6.379 -5.434 1 97.81 90 ALA A N 1
ATOM 716 C CA . ALA A 1 90 ? 16.703 -5.887 -4.059 1 97.81 90 ALA A CA 1
ATOM 717 C C . ALA A 1 90 ? 17.547 -6.801 -3.176 1 97.81 90 ALA A C 1
ATOM 719 O O . ALA A 1 90 ? 18.281 -6.328 -2.305 1 97.81 90 ALA A O 1
ATOM 720 N N . LEU A 1 91 ? 17.422 -8.141 -3.375 1 98.56 91 LEU A N 1
ATOM 721 C CA . LEU A 1 91 ? 18.234 -9.086 -2.602 1 98.56 91 LEU A CA 1
ATOM 722 C C . LEU A 1 91 ? 19.719 -8.781 -2.76 1 98.56 91 LEU A C 1
ATOM 724 O O . LEU A 1 91 ? 20.453 -8.781 -1.776 1 98.56 91 LEU A O 1
ATOM 728 N N . LYS A 1 92 ? 20.109 -8.555 -3.982 1 97.75 92 LYS A N 1
ATOM 729 C CA . LYS A 1 92 ? 21.5 -8.211 -4.246 1 97.75 92 LYS A CA 1
ATOM 730 C C . LYS A 1 92 ? 21.875 -6.871 -3.617 1 97.75 92 LYS A C 1
ATOM 732 O O . LYS A 1 92 ? 22.859 -6.773 -2.885 1 97.75 92 LYS A O 1
ATOM 737 N N . ARG A 1 93 ? 21.078 -5.887 -3.867 1 95.56 93 ARG A N 1
ATOM 738 C CA . ARG A 1 93 ? 21.359 -4.516 -3.459 1 95.56 93 ARG A CA 1
ATOM 739 C C . ARG A 1 93 ? 21.469 -4.402 -1.941 1 95.56 93 ARG A C 1
ATOM 741 O O . ARG A 1 93 ? 22.266 -3.623 -1.421 1 95.56 93 ARG A O 1
ATOM 748 N N . TYR A 1 94 ? 20.625 -5.113 -1.24 1 96.19 94 TYR A N 1
ATOM 749 C CA . TYR A 1 94 ? 20.547 -4.965 0.208 1 96.19 94 TYR A CA 1
ATOM 750 C C . TYR A 1 94 ? 21.438 -5.969 0.913 1 96.19 94 TYR A C 1
ATOM 752 O O . TYR A 1 94 ? 21.5 -6.012 2.145 1 96.19 94 TYR A O 1
ATOM 760 N N . GLY A 1 95 ? 22.094 -6.836 0.196 1 96.25 95 GLY A N 1
ATOM 761 C CA . GLY A 1 95 ? 23.141 -7.688 0.73 1 96.25 95 GLY A CA 1
ATOM 762 C C . GLY A 1 95 ? 22.609 -8.906 1.453 1 96.25 95 GLY A C 1
ATOM 763 O O . GLY A 1 95 ? 23.125 -9.289 2.504 1 96.25 95 GLY A O 1
ATOM 764 N N . PHE A 1 96 ? 21.594 -9.516 0.934 1 98.31 96 PHE A N 1
ATOM 765 C CA . PHE A 1 96 ? 21.094 -10.758 1.506 1 98.31 96 PHE A CA 1
ATOM 766 C C . PHE A 1 96 ? 22.031 -11.914 1.188 1 98.31 96 PHE A C 1
ATOM 768 O O . PHE A 1 96 ? 22.688 -11.922 0.146 1 98.31 96 PHE A O 1
ATOM 775 N N . GLY A 1 97 ? 22.016 -12.898 2.141 1 98.25 97 GLY A N 1
ATOM 776 C CA . GLY A 1 97 ? 22.906 -14.039 1.957 1 98.25 97 GLY A CA 1
ATOM 777 C C . GLY A 1 97 ? 22.172 -15.305 1.543 1 98.25 97 GLY A C 1
ATOM 778 O O . GLY A 1 97 ? 20.953 -15.281 1.324 1 98.25 97 GLY A O 1
ATOM 779 N N . MET A 1 98 ? 22.984 -16.406 1.485 1 98.69 98 MET A N 1
ATOM 780 C CA . MET A 1 98 ? 22.469 -17.703 1.068 1 98.69 98 MET A CA 1
ATOM 781 C C . MET A 1 98 ? 21.297 -18.141 1.946 1 98.69 98 MET A C 1
ATOM 783 O O . MET A 1 98 ? 21.375 -18.062 3.174 1 98.69 98 MET A O 1
ATOM 787 N N . HIS A 1 99 ? 20.125 -18.469 1.316 1 98.75 99 HIS A N 1
ATOM 788 C CA . HIS A 1 99 ? 18.922 -19.031 1.928 1 98.75 99 HIS A CA 1
ATOM 789 C C . HIS A 1 99 ? 18.203 -17.984 2.768 1 98.75 99 HIS A C 1
ATOM 791 O O . HIS A 1 99 ? 17.391 -18.328 3.641 1 98.75 99 HIS A O 1
ATOM 797 N N . GLU A 1 100 ? 18.547 -16.703 2.553 1 98.62 100 GLU A N 1
ATOM 798 C CA . GLU A 1 100 ? 17.797 -15.578 3.092 1 98.62 100 GLU A CA 1
ATOM 799 C C . GLU A 1 100 ? 16.953 -14.906 2.008 1 98.62 100 GLU A C 1
ATOM 801 O O . GLU A 1 100 ? 17.25 -15.023 0.818 1 98.62 100 GLU A O 1
ATOM 806 N N . GLY A 1 101 ? 15.914 -14.266 2.441 1 98.81 101 GLY A N 1
ATOM 807 C CA . GLY A 1 101 ? 15.094 -13.578 1.459 1 98.81 101 GLY A CA 1
ATOM 808 C C . GLY A 1 101 ? 14.305 -12.422 2.043 1 98.81 101 GLY A C 1
ATOM 809 O O . GLY A 1 101 ? 14.531 -12.023 3.188 1 98.81 101 GLY A O 1
ATOM 810 N N . LEU A 1 102 ? 13.477 -11.875 1.257 1 98.81 102 LEU A N 1
ATOM 811 C CA . LEU A 1 102 ? 12.641 -10.75 1.641 1 98.81 102 LEU A CA 1
ATOM 812 C C . LEU A 1 102 ? 11.188 -10.977 1.221 1 98.81 102 LEU A C 1
ATOM 814 O O . LEU A 1 102 ? 10.914 -11.812 0.354 1 98.81 102 LEU A O 1
ATOM 818 N N . TYR A 1 103 ? 10.305 -10.391 1.901 1 98.75 103 TYR A N 1
ATOM 819 C CA . TYR A 1 103 ? 8.945 -10.219 1.398 1 98.75 103 TYR A CA 1
ATOM 820 C C . TYR A 1 103 ? 8.492 -8.766 1.535 1 98.75 103 TYR A C 1
ATOM 822 O O . TYR A 1 103 ? 9.055 -8.008 2.328 1 98.75 103 TYR A O 1
ATOM 830 N N . THR A 1 104 ? 7.609 -8.367 0.72 1 98 104 THR A N 1
ATOM 831 C CA . THR A 1 104 ? 7.031 -7.031 0.754 1 98 104 THR A CA 1
ATOM 832 C C . THR A 1 104 ? 5.516 -7.094 0.576 1 98 104 THR A C 1
ATOM 834 O O . THR A 1 104 ? 4.984 -8.094 0.091 1 98 104 THR A O 1
ATOM 837 N N . ASN A 1 105 ? 4.852 -6.082 1.08 1 96.75 105 ASN A N 1
ATOM 838 C CA . ASN A 1 105 ? 3.451 -5.848 0.734 1 96.75 105 ASN A CA 1
ATOM 839 C C . ASN A 1 105 ? 3.32 -5.02 -0.542 1 96.75 105 ASN A C 1
ATOM 841 O O . ASN A 1 105 ? 3.404 -3.793 -0.501 1 96.75 105 ASN A O 1
ATOM 845 N N . MET A 1 106 ? 3.068 -5.738 -1.551 1 97.56 106 MET A N 1
ATOM 846 C CA . MET A 1 106 ? 2.988 -5.094 -2.859 1 97.56 106 MET A CA 1
ATOM 847 C C . MET A 1 106 ? 1.56 -4.66 -3.168 1 97.56 106 MET A C 1
ATOM 849 O O . MET A 1 106 ? 0.613 -5.41 -2.918 1 97.56 106 MET A O 1
ATOM 853 N N . ASN A 1 107 ? 1.339 -3.477 -3.625 1 96.94 107 ASN A N 1
ATOM 854 C CA . ASN A 1 107 ? 0.092 -2.943 -4.164 1 96.94 107 ASN A CA 1
ATOM 855 C C . ASN A 1 107 ? 0.226 -2.586 -5.641 1 96.94 107 ASN A C 1
ATOM 857 O O . ASN A 1 107 ? 1.106 -1.811 -6.02 1 96.94 107 ASN A O 1
ATOM 861 N N . ALA A 1 108 ? -0.639 -3.109 -6.414 1 97.69 108 ALA A N 1
ATOM 862 C CA . ALA A 1 108 ? -0.538 -2.938 -7.859 1 97.69 108 ALA A CA 1
ATOM 863 C C . ALA A 1 108 ? -1.882 -2.535 -8.461 1 97.69 108 ALA A C 1
ATOM 865 O O . ALA A 1 108 ? -2.926 -2.703 -7.828 1 97.69 108 ALA A O 1
ATOM 866 N N . ILE A 1 109 ? -1.814 -1.943 -9.633 1 98.12 109 ILE A N 1
ATOM 867 C CA . ILE A 1 109 ? -2.992 -1.625 -10.43 1 98.12 109 ILE A CA 1
ATOM 868 C C . ILE A 1 109 ? -2.916 -2.348 -11.773 1 98.12 109 ILE A C 1
ATOM 870 O O . ILE A 1 109 ? -1.985 -2.127 -12.555 1 98.12 109 ILE A O 1
ATOM 874 N N . ARG A 1 110 ? -3.824 -3.152 -12.047 1 98 110 ARG A N 1
ATOM 875 C CA . ARG A 1 110 ? -3.975 -3.807 -13.344 1 98 110 ARG A CA 1
ATOM 876 C C . ARG A 1 110 ? -5.254 -3.352 -14.039 1 98 110 ARG A C 1
ATOM 878 O O . ARG A 1 110 ? -6.258 -4.062 -14.031 1 98 110 ARG A O 1
ATOM 885 N N . ARG A 1 111 ? -5.117 -2.277 -14.734 1 97.56 111 ARG A N 1
ATOM 886 C CA . ARG A 1 111 ? -6.258 -1.52 -15.242 1 97.56 111 ARG A CA 1
ATOM 887 C C . ARG A 1 111 ? -6.977 -2.283 -16.344 1 97.56 111 ARG A C 1
ATOM 889 O O . ARG A 1 111 ? -8.109 -1.955 -16.703 1 97.56 111 ARG A O 1
ATOM 896 N N . ASP A 1 112 ? -6.359 -3.324 -16.938 1 97.12 112 ASP A N 1
ATOM 897 C CA . ASP A 1 112 ? -6.934 -4.055 -18.062 1 97.12 112 ASP A CA 1
ATOM 898 C C . ASP A 1 112 ? -7.461 -5.418 -17.609 1 97.12 112 ASP A C 1
ATOM 900 O O . ASP A 1 112 ? -7.812 -6.258 -18.453 1 97.12 112 ASP A O 1
ATOM 904 N N . GLU A 1 113 ? -7.535 -5.676 -16.344 1 95.88 113 GLU A N 1
ATOM 905 C CA . GLU A 1 113 ? -8.008 -6.949 -15.805 1 95.88 113 GLU A CA 1
ATOM 906 C C . GLU A 1 113 ? -9.492 -7.152 -16.094 1 95.88 113 GLU A C 1
ATOM 908 O O . GLU A 1 113 ? -10.273 -6.207 -16.016 1 95.88 113 GLU A O 1
ATOM 913 N N . ASP A 1 114 ? -9.82 -8.406 -16.5 1 95.31 114 ASP A N 1
ATOM 914 C CA . ASP A 1 114 ? -11.227 -8.781 -16.5 1 95.31 114 ASP A CA 1
ATOM 915 C C . ASP A 1 114 ? -11.75 -9.008 -15.086 1 95.31 114 ASP A C 1
ATOM 917 O O . ASP A 1 114 ? -11.211 -9.828 -14.344 1 95.31 114 ASP A O 1
ATOM 921 N N . LEU A 1 115 ? -12.805 -8.297 -14.789 1 96.75 115 LEU A N 1
ATOM 922 C CA . LEU A 1 115 ? -13.312 -8.312 -13.414 1 96.75 115 LEU A CA 1
ATOM 923 C C . LEU A 1 115 ? -14.289 -9.461 -13.219 1 96.75 115 LEU A C 1
ATOM 925 O O . LEU A 1 115 ? -15.094 -9.766 -14.102 1 96.75 115 LEU A O 1
ATOM 929 N N . ASP A 1 116 ? -14.188 -10.117 -12.117 1 96.81 116 ASP A N 1
ATOM 930 C CA . ASP A 1 116 ? -15.133 -11.125 -11.664 1 96.81 116 ASP A CA 1
ATOM 931 C C . ASP A 1 116 ? -15.031 -11.336 -10.156 1 96.81 116 ASP A C 1
ATOM 933 O O . ASP A 1 116 ? -14.609 -10.438 -9.422 1 96.81 116 ASP A O 1
ATOM 937 N N . ASN A 1 117 ? -15.484 -12.484 -9.641 1 98 117 ASN A N 1
ATOM 938 C CA . ASN A 1 117 ? -15.539 -12.727 -8.203 1 98 117 ASN A CA 1
ATOM 939 C C . ASN A 1 117 ? -14.141 -12.727 -7.586 1 98 117 ASN A C 1
ATOM 941 O O . ASN A 1 117 ? -13.984 -12.422 -6.402 1 98 117 ASN A O 1
ATOM 945 N N . PHE A 1 118 ? -13.133 -13.023 -8.43 1 97.69 118 PHE A N 1
ATOM 946 C CA . PHE A 1 118 ? -11.805 -13.266 -7.895 1 97.69 118 PHE A CA 1
ATOM 947 C C . PHE A 1 118 ? -10.836 -12.172 -8.336 1 97.69 118 PHE A C 1
ATOM 949 O O . PHE A 1 118 ? -9.719 -12.078 -7.82 1 97.69 118 PHE A O 1
ATOM 956 N N . HIS A 1 119 ? -11.242 -11.32 -9.305 1 97.19 119 HIS A N 1
ATOM 957 C CA . HIS A 1 119 ? -10.305 -10.414 -9.961 1 97.19 119 HIS A CA 1
ATOM 958 C C . HIS A 1 119 ? -10.727 -8.961 -9.797 1 97.19 119 HIS A C 1
ATOM 960 O O . HIS A 1 119 ? -11.898 -8.625 -10 1 97.19 119 HIS A O 1
ATOM 966 N N . SER A 1 120 ? -9.805 -8.203 -9.422 1 97.62 120 SER A N 1
ATOM 967 C CA . SER A 1 120 ? -9.906 -6.762 -9.203 1 97.62 120 SER A CA 1
ATOM 968 C C . SER A 1 120 ? -8.797 -6.016 -9.938 1 97.62 120 SER A C 1
ATOM 970 O O . SER A 1 120 ? -7.77 -6.598 -10.281 1 97.62 120 SER A O 1
ATOM 972 N N . ILE A 1 121 ? -9.008 -4.754 -10.242 1 97.94 121 ILE A N 1
ATOM 973 C CA . ILE A 1 121 ? -7.902 -3.984 -10.797 1 97.94 121 ILE A CA 1
ATOM 974 C C . ILE A 1 121 ? -6.898 -3.652 -9.695 1 97.94 121 ILE A C 1
ATOM 976 O O . ILE A 1 121 ? -5.758 -3.283 -9.977 1 97.94 121 ILE A O 1
ATOM 980 N N . TYR A 1 122 ? -7.363 -3.6 -8.5 1 98 122 TYR A N 1
ATOM 981 C CA . TYR A 1 122 ? -6.449 -3.512 -7.367 1 98 122 TYR A CA 1
ATOM 982 C C . TYR A 1 122 ? -5.891 -4.883 -7.008 1 98 122 TYR A C 1
ATOM 984 O O . TYR A 1 122 ? -6.648 -5.82 -6.746 1 98 122 TYR A O 1
ATOM 992 N N . VAL A 1 123 ? -4.57 -5 -6.996 1 97.94 123 VAL A N 1
ATOM 993 C CA . VAL A 1 123 ? -3.912 -6.262 -6.676 1 97.94 123 VAL A CA 1
ATOM 994 C C . VAL A 1 123 ? -2.957 -6.066 -5.504 1 97.94 123 VAL A C 1
ATOM 996 O O . VAL A 1 123 ? -2.094 -5.188 -5.535 1 97.94 123 VAL A O 1
ATOM 999 N N . ASP A 1 124 ? -3.158 -6.785 -4.457 1 97.62 124 ASP A N 1
ATOM 1000 C CA . ASP A 1 124 ? -2.238 -6.793 -3.322 1 97.62 124 ASP A CA 1
ATOM 1001 C C . ASP A 1 124 ? -1.643 -8.18 -3.107 1 97.62 124 ASP A C 1
ATOM 1003 O O . ASP A 1 124 ? -2.363 -9.18 -3.129 1 97.62 124 ASP A O 1
ATOM 1007 N N . GLN A 1 125 ? -0.339 -8.211 -2.9 1 98.31 125 GLN A N 1
ATOM 1008 C CA . GLN A 1 125 ? 0.367 -9.484 -2.766 1 98.31 125 GLN A CA 1
ATOM 1009 C C . GLN A 1 125 ? 1.463 -9.398 -1.708 1 98.31 125 GLN A C 1
ATOM 1011 O O . GLN A 1 125 ? 2.016 -8.32 -1.469 1 98.31 125 GLN A O 1
ATOM 1016 N N . TRP A 1 126 ? 1.636 -10.531 -0.959 1 98.69 126 TRP A N 1
ATOM 1017 C CA . TRP A 1 126 ? 2.969 -10.766 -0.415 1 98.69 126 TRP A CA 1
ATOM 1018 C C . TRP A 1 126 ? 3.936 -11.203 -1.509 1 98.69 126 TRP A C 1
ATOM 1020 O O . TRP A 1 126 ? 3.969 -12.383 -1.877 1 98.69 126 TRP A O 1
ATOM 1030 N N . ASP A 1 127 ? 4.707 -10.273 -2.002 1 98.69 127 ASP A N 1
ATOM 1031 C CA . ASP A 1 127 ? 5.785 -10.617 -2.924 1 98.69 127 ASP A CA 1
ATOM 1032 C C . ASP A 1 127 ? 7.039 -11.039 -2.168 1 98.69 127 ASP A C 1
ATOM 1034 O O . ASP A 1 127 ? 7.562 -10.281 -1.35 1 98.69 127 ASP A O 1
ATOM 1038 N N . TRP A 1 128 ? 7.492 -12.227 -2.432 1 98.88 128 TRP A N 1
ATOM 1039 C CA . TRP A 1 128 ? 8.625 -12.75 -1.673 1 98.88 128 TRP A CA 1
ATOM 1040 C C . TRP A 1 128 ? 9.68 -13.336 -2.605 1 98.88 128 TRP A C 1
ATOM 1042 O O . TRP A 1 128 ? 9.375 -13.695 -3.744 1 98.88 128 TRP A O 1
ATOM 1052 N N . GLU A 1 129 ? 10.867 -13.344 -2.195 1 98.88 129 GLU A N 1
ATOM 1053 C CA . GLU A 1 129 ? 12.008 -13.875 -2.934 1 98.88 129 GLU A CA 1
ATOM 1054 C C . GLU A 1 129 ? 13.109 -14.352 -1.987 1 98.88 129 GLU A C 1
ATOM 1056 O O . GLU A 1 129 ? 13.383 -13.703 -0.976 1 98.88 129 GLU A O 1
ATOM 1061 N N . LYS A 1 130 ? 13.695 -15.438 -2.316 1 98.88 130 LYS A N 1
ATOM 1062 C CA . LYS A 1 130 ? 14.727 -16.047 -1.48 1 98.88 130 LYS A CA 1
ATOM 1063 C C . LYS A 1 130 ? 15.898 -16.531 -2.324 1 98.88 130 LYS A C 1
ATOM 1065 O O . LYS A 1 130 ? 15.703 -17.109 -3.396 1 98.88 130 LYS A O 1
ATOM 1070 N N . ILE A 1 131 ? 17.125 -16.297 -1.823 1 98.94 131 ILE A N 1
ATOM 1071 C CA . ILE A 1 131 ? 18.328 -16.734 -2.527 1 98.94 131 ILE A CA 1
ATOM 1072 C C . ILE A 1 131 ? 18.516 -18.234 -2.352 1 98.94 131 ILE A C 1
ATOM 1074 O O . ILE A 1 131 ? 18.375 -18.766 -1.243 1 98.94 131 ILE A O 1
ATOM 1078 N N . ILE A 1 132 ? 18.828 -18.922 -3.402 1 98.94 132 ILE A N 1
ATOM 1079 C CA . ILE A 1 132 ? 19.156 -20.344 -3.371 1 98.94 132 ILE A CA 1
ATOM 1080 C C . ILE A 1 132 ? 20.453 -20.594 -4.125 1 98.94 132 ILE A C 1
ATOM 1082 O O . ILE A 1 132 ? 20.938 -19.734 -4.867 1 98.94 132 ILE A O 1
ATOM 1086 N N . ALA A 1 133 ? 21 -21.75 -3.926 1 98.69 133 ALA A N 1
ATOM 1087 C CA . ALA A 1 133 ? 22.188 -22.141 -4.688 1 98.69 133 ALA A CA 1
ATOM 1088 C C . ALA A 1 133 ? 21.797 -22.578 -6.098 1 98.69 133 ALA A C 1
ATOM 1090 O O . ALA A 1 133 ? 20.672 -23.031 -6.336 1 98.69 133 ALA A O 1
ATOM 1091 N N . LYS A 1 134 ? 22.781 -22.469 -6.977 1 98.12 134 LYS A N 1
ATOM 1092 C CA . LYS A 1 134 ? 22.547 -22.859 -8.359 1 98.12 134 LYS A CA 1
ATOM 1093 C C . LYS A 1 134 ? 22.109 -24.328 -8.445 1 98.12 134 LYS A C 1
ATOM 1095 O O . LYS A 1 134 ? 21.234 -24.672 -9.234 1 98.12 134 LYS A O 1
ATOM 1100 N N . GLU A 1 135 ? 22.703 -25.125 -7.613 1 98.25 135 GLU A N 1
ATOM 1101 C CA . GLU A 1 135 ? 22.406 -26.562 -7.625 1 98.25 135 GLU A CA 1
ATOM 1102 C C . GLU A 1 135 ? 21 -26.844 -7.098 1 98.25 135 GLU A C 1
ATOM 1104 O O . GLU A 1 135 ? 20.469 -27.922 -7.305 1 98.25 135 GLU A O 1
ATOM 1109 N N . GLU A 1 136 ? 20.422 -25.859 -6.469 1 98.69 136 GLU A N 1
ATOM 1110 C CA . GLU A 1 136 ? 19.094 -26.031 -5.887 1 98.69 136 GLU A CA 1
ATOM 1111 C C . GLU A 1 136 ? 18 -25.672 -6.891 1 98.69 136 GLU A C 1
ATOM 1113 O O . GLU A 1 136 ? 16.812 -25.75 -6.578 1 98.69 136 GLU A O 1
ATOM 1118 N N . ARG A 1 137 ? 18.406 -25.359 -8.055 1 98.62 137 ARG A N 1
ATOM 1119 C CA . ARG A 1 137 ? 17.438 -25.062 -9.109 1 98.62 137 ARG A CA 1
ATOM 1120 C C . ARG A 1 137 ? 16.828 -26.359 -9.664 1 98.62 137 ARG A C 1
ATOM 1122 O O . ARG A 1 137 ? 17.078 -26.719 -10.812 1 98.62 137 ARG A O 1
ATOM 1129 N N . ASN A 1 138 ? 15.93 -26.906 -8.891 1 98.56 138 ASN A N 1
ATOM 1130 C CA . ASN A 1 138 ? 15.305 -28.156 -9.305 1 98.56 138 ASN A CA 1
ATOM 1131 C C . ASN A 1 138 ? 13.898 -28.297 -8.727 1 98.56 138 ASN A C 1
ATOM 1133 O O . ASN A 1 138 ? 13.477 -27.484 -7.906 1 98.56 138 ASN A O 1
ATOM 1137 N N . ILE A 1 139 ? 13.234 -29.344 -9.148 1 98.69 139 ILE A N 1
ATOM 1138 C CA . ILE A 1 139 ? 11.828 -29.562 -8.836 1 98.69 139 ILE A CA 1
ATOM 1139 C C . ILE A 1 139 ? 11.664 -29.844 -7.348 1 98.69 139 ILE A C 1
ATOM 1141 O O . ILE A 1 139 ? 10.664 -29.438 -6.738 1 98.69 139 ILE A O 1
ATOM 1145 N N . GLU A 1 140 ? 12.578 -30.5 -6.746 1 98.62 140 GLU A N 1
ATOM 1146 C CA . GLU A 1 140 ? 12.484 -30.812 -5.324 1 98.62 140 GLU A CA 1
ATOM 1147 C C . GLU A 1 140 ? 12.477 -29.547 -4.477 1 98.62 140 GLU A C 1
ATOM 1149 O O . GLU A 1 140 ? 11.695 -29.422 -3.535 1 98.62 140 GLU A O 1
ATOM 1154 N N . THR A 1 141 ? 13.391 -28.625 -4.82 1 98.81 141 THR A N 1
ATOM 1155 C CA . THR A 1 141 ? 13.414 -27.344 -4.129 1 98.81 141 THR A CA 1
ATOM 1156 C C . THR A 1 141 ? 12.078 -26.625 -4.277 1 98.81 141 THR A C 1
ATOM 1158 O O . THR A 1 141 ? 11.562 -26.062 -3.312 1 98.81 141 THR A O 1
ATOM 1161 N N . LEU A 1 142 ? 11.531 -26.656 -5.449 1 98.88 142 LEU A N 1
ATOM 1162 C CA . LEU A 1 142 ? 10.242 -26.016 -5.723 1 98.88 142 LEU A CA 1
ATOM 1163 C C . LEU A 1 142 ? 9.141 -26.625 -4.863 1 98.88 142 LEU A C 1
ATOM 1165 O O . LEU A 1 142 ? 8.43 -25.906 -4.16 1 98.88 142 LEU A O 1
ATOM 1169 N N . LYS A 1 143 ? 9.023 -27.953 -4.883 1 98.88 143 LYS A N 1
ATOM 1170 C CA . LYS A 1 143 ? 7.969 -28.641 -4.152 1 98.88 143 LYS A CA 1
ATOM 1171 C C . LYS A 1 143 ? 8.094 -28.422 -2.648 1 98.88 143 LYS A C 1
ATOM 1173 O O . LYS A 1 143 ? 7.094 -28.234 -1.956 1 98.88 143 LYS A O 1
ATOM 1178 N N . THR A 1 144 ? 9.297 -28.453 -2.174 1 98.81 144 THR A N 1
ATOM 1179 C CA . THR A 1 144 ? 9.539 -28.25 -0.75 1 98.81 144 THR A CA 1
ATOM 1180 C C . THR A 1 144 ? 9.094 -26.844 -0.329 1 98.81 144 THR A C 1
ATOM 1182 O O . THR A 1 144 ? 8.492 -26.672 0.73 1 98.81 144 THR A O 1
ATOM 1185 N N . THR A 1 145 ? 9.43 -25.859 -1.11 1 98.88 145 THR A N 1
ATOM 1186 C CA . THR A 1 145 ? 9.047 -24.484 -0.824 1 98.88 145 THR A CA 1
ATOM 1187 C C . THR A 1 145 ? 7.527 -24.328 -0.829 1 98.88 145 THR A C 1
ATOM 1189 O O . THR A 1 145 ? 6.957 -23.688 0.055 1 98.88 145 THR A O 1
ATOM 1192 N N . VAL A 1 146 ? 6.902 -24.938 -1.812 1 98.88 146 VAL A N 1
ATOM 1193 C CA . VAL A 1 146 ? 5.449 -24.891 -1.916 1 98.88 146 VAL A CA 1
ATOM 1194 C C . VAL A 1 146 ? 4.82 -25.516 -0.672 1 98.88 146 VAL A C 1
ATOM 1196 O O . VAL A 1 146 ? 3.844 -24.984 -0.131 1 98.88 146 VAL A O 1
ATOM 1199 N N . LYS A 1 147 ? 5.324 -26.625 -0.213 1 98.88 147 LYS A N 1
ATOM 1200 C CA . LYS A 1 147 ? 4.816 -27.281 0.985 1 98.88 147 LYS A CA 1
ATOM 1201 C C . LYS A 1 147 ? 4.953 -26.375 2.211 1 98.88 147 LYS A C 1
ATOM 1203 O O . LYS A 1 147 ? 4.09 -26.391 3.09 1 98.88 147 LYS A O 1
ATOM 1208 N N . GLN A 1 148 ? 6.008 -25.641 2.291 1 98.81 148 GLN A N 1
ATOM 1209 C CA . GLN A 1 148 ? 6.191 -24.703 3.395 1 98.81 148 GLN A CA 1
ATOM 1210 C C . GLN A 1 148 ? 5.148 -23.594 3.355 1 98.81 148 GLN A C 1
ATOM 1212 O O . GLN A 1 148 ? 4.609 -23.203 4.395 1 98.81 148 GLN A O 1
ATOM 1217 N N . ILE A 1 149 ? 4.918 -23.094 2.199 1 98.88 149 ILE A N 1
ATOM 1218 C CA . ILE A 1 149 ? 3.912 -22.047 2.043 1 98.88 149 ILE A CA 1
ATOM 1219 C C . ILE A 1 149 ? 2.531 -22.609 2.373 1 98.88 149 ILE A C 1
ATOM 1221 O O . ILE A 1 149 ? 1.744 -21.969 3.07 1 98.88 149 ILE A O 1
ATOM 1225 N N . PHE A 1 150 ? 2.254 -23.797 1.886 1 98.88 150 PHE A N 1
ATOM 1226 C CA . PHE A 1 150 ? 0.994 -24.469 2.191 1 98.88 150 PHE A CA 1
ATOM 1227 C C . PHE A 1 150 ? 0.826 -24.641 3.695 1 98.88 150 PHE A C 1
ATOM 1229 O O . PHE A 1 150 ? -0.257 -24.406 4.238 1 98.88 150 PHE A O 1
ATOM 1236 N N . LYS A 1 151 ? 1.852 -25.016 4.352 1 98.75 151 LYS A N 1
ATOM 1237 C CA . LYS A 1 151 ? 1.828 -25.156 5.805 1 98.75 151 LYS A CA 1
ATOM 1238 C C . LYS A 1 151 ? 1.521 -23.828 6.484 1 98.75 151 LYS A C 1
ATOM 1240 O O . LYS A 1 151 ? 0.781 -23.781 7.469 1 98.75 151 LYS A O 1
ATOM 1245 N N . ALA A 1 152 ? 2.105 -22.781 6.008 1 98.81 152 ALA A N 1
ATOM 1246 C CA . ALA A 1 152 ? 1.824 -21.453 6.547 1 98.81 152 ALA A CA 1
ATOM 1247 C C . ALA A 1 152 ? 0.346 -21.109 6.402 1 98.81 152 ALA A C 1
ATOM 1249 O O . ALA A 1 152 ? -0.256 -20.531 7.316 1 98.81 152 ALA A O 1
ATOM 1250 N N . ILE A 1 153 ? -0.219 -21.406 5.27 1 98.88 153 ILE A N 1
ATOM 1251 C CA . ILE A 1 153 ? -1.635 -21.156 5.027 1 98.88 153 ILE A CA 1
ATOM 1252 C C . ILE A 1 153 ? -2.48 -21.984 5.996 1 98.88 153 ILE A C 1
ATOM 1254 O O . ILE A 1 153 ? -3.414 -21.453 6.609 1 98.88 153 ILE A O 1
ATOM 1258 N N . LYS A 1 154 ? -2.137 -23.234 6.191 1 98.75 154 LYS A N 1
ATOM 1259 C CA . LYS A 1 154 ? -2.873 -24.141 7.07 1 98.75 154 LYS A CA 1
ATOM 1260 C C . LYS A 1 154 ? -2.809 -23.672 8.516 1 98.75 154 LYS A C 1
ATOM 1262 O O . LYS A 1 154 ? -3.795 -23.766 9.25 1 98.75 154 LYS A O 1
ATOM 1267 N N . GLU A 1 155 ? -1.672 -23.266 8.906 1 98.75 155 GLU A N 1
ATOM 1268 C CA . GLU A 1 155 ? -1.531 -22.75 10.266 1 98.75 155 GLU A CA 1
ATOM 1269 C C . GLU A 1 155 ? -2.344 -21.469 10.453 1 98.75 155 GLU A C 1
ATOM 1271 O O . GLU A 1 155 ? -2.928 -21.25 11.523 1 98.75 155 GLU A O 1
ATOM 1276 N N . THR A 1 156 ? -2.34 -20.609 9.484 1 98.81 156 THR A N 1
ATOM 1277 C CA . THR A 1 156 ? -3.172 -19.406 9.539 1 98.81 156 THR A CA 1
ATOM 1278 C C . THR A 1 156 ? -4.648 -19.781 9.633 1 98.81 156 THR A C 1
ATOM 1280 O O . THR A 1 156 ? -5.391 -19.203 10.422 1 98.81 156 THR A O 1
ATOM 1283 N N . GLU A 1 157 ? -5.066 -20.75 8.82 1 98.75 157 GLU A N 1
ATOM 1284 C CA . GLU A 1 157 ? -6.43 -21.266 8.875 1 98.75 157 GLU A CA 1
ATOM 1285 C C . GLU A 1 157 ? -6.777 -21.734 10.281 1 98.75 157 GLU A C 1
ATOM 1287 O O . GLU A 1 157 ? -7.859 -21.438 10.797 1 98.75 157 GLU A O 1
ATOM 1292 N N . LYS A 1 158 ? -5.895 -22.469 10.867 1 98.56 158 LYS A N 1
ATOM 1293 C CA . LYS A 1 158 ? -6.117 -23.031 12.195 1 98.56 158 LYS A CA 1
ATOM 1294 C C . LYS A 1 158 ? -6.309 -21.922 13.234 1 98.56 158 LYS A C 1
ATOM 1296 O O . LYS A 1 158 ? -7.238 -21.984 14.047 1 98.56 158 LYS A O 1
ATOM 1301 N N . GLU A 1 159 ? -5.477 -20.953 13.211 1 98.62 159 GLU A N 1
ATOM 1302 C CA . GLU A 1 159 ? -5.574 -19.859 14.18 1 98.62 159 GLU A CA 1
ATOM 1303 C C . GLU A 1 159 ? -6.816 -19.016 13.93 1 98.62 159 GLU A C 1
ATOM 1305 O O . GLU A 1 159 ? -7.449 -18.547 14.875 1 98.62 159 GLU A O 1
ATOM 1310 N N . LEU A 1 160 ? -7.086 -18.781 12.672 1 98.56 160 LEU A N 1
ATOM 1311 C CA . LEU A 1 160 ? -8.289 -18.031 12.32 1 98.56 160 LEU A CA 1
ATOM 1312 C C . LEU A 1 160 ? -9.539 -18.75 12.828 1 98.56 160 LEU A C 1
ATOM 1314 O O . LEU A 1 160 ? -10.453 -18.109 13.344 1 98.56 160 LEU A O 1
ATOM 1318 N N . SER A 1 161 ? -9.578 -20.047 12.664 1 98 161 SER A N 1
ATOM 1319 C CA . SER A 1 161 ? -10.727 -20.844 13.07 1 98 161 SER A CA 1
ATOM 1320 C C . SER A 1 161 ? -10.93 -20.781 14.578 1 98 161 SER A C 1
ATOM 1322 O O . SER A 1 161 ? -12.07 -20.844 15.062 1 98 161 SER A O 1
ATOM 1324 N N . ALA A 1 162 ? -9.875 -20.734 15.273 1 98.12 162 ALA A N 1
ATOM 1325 C CA . ALA A 1 162 ? -9.961 -20.609 16.719 1 98.12 162 ALA A CA 1
ATOM 1326 C C . ALA A 1 162 ? -10.586 -19.266 17.125 1 98.12 162 ALA A C 1
ATOM 1328 O O . ALA A 1 162 ? -11.352 -19.203 18.078 1 98.12 162 ALA A O 1
ATOM 1329 N N . ARG A 1 163 ? -10.328 -18.25 16.391 1 97 163 ARG A N 1
ATOM 1330 C CA . ARG A 1 163 ? -10.789 -16.906 16.703 1 97 163 ARG A CA 1
ATOM 1331 C C . ARG A 1 163 ? -12.18 -16.656 16.141 1 97 163 ARG A C 1
ATOM 1333 O O . ARG A 1 163 ? -12.984 -15.938 16.75 1 97 163 ARG A O 1
ATOM 1340 N N . TYR A 1 164 ? -12.352 -17.234 14.969 1 96.44 164 TYR A N 1
ATOM 1341 C CA . TYR A 1 164 ? -13.617 -17.062 14.266 1 96.44 164 TYR A CA 1
ATOM 1342 C C . TYR A 1 164 ? -14.195 -18.406 13.844 1 96.44 164 TYR A C 1
ATOM 1344 O O . TYR A 1 164 ? -14.352 -18.688 12.648 1 96.44 164 TYR A O 1
ATOM 1352 N N . PRO A 1 165 ? -14.641 -19.281 14.703 1 92.69 165 PRO A N 1
ATOM 1353 C CA . PRO A 1 165 ? -15.039 -20.672 14.406 1 92.69 165 PRO A CA 1
ATOM 1354 C C . PRO A 1 165 ? -16.188 -20.75 13.414 1 92.69 165 PRO A C 1
ATOM 1356 O O . PRO A 1 165 ? -16.203 -21.625 12.547 1 92.69 165 PRO A O 1
ATOM 1359 N N . GLY A 1 166 ? -17.109 -19.938 13.328 1 92.56 166 GLY A N 1
ATOM 1360 C CA . GLY A 1 166 ? -18.25 -20.031 12.43 1 92.56 166 GLY A CA 1
ATOM 1361 C C . GLY A 1 166 ? -18.047 -19.266 11.133 1 92.56 166 GLY A C 1
ATOM 1362 O O . GLY A 1 166 ? -18.922 -19.266 10.266 1 92.56 166 GLY A O 1
ATOM 1363 N N . SER A 1 167 ? -16.797 -18.828 10.914 1 94.88 167 SER A N 1
ATOM 1364 C CA . SER A 1 167 ? -16.609 -17.938 9.773 1 94.88 167 SER A CA 1
ATOM 1365 C C . SER A 1 167 ? -15.328 -18.281 9.008 1 94.88 167 SER A C 1
ATOM 1367 O O . SER A 1 167 ? -14.852 -17.469 8.203 1 94.88 167 SER A O 1
ATOM 1369 N N . THR A 1 168 ? -14.758 -19.438 9.273 1 96.75 168 THR A N 1
ATOM 1370 C CA . THR A 1 168 ? -13.516 -19.844 8.625 1 96.75 168 THR A CA 1
ATOM 1371 C C . THR A 1 168 ? -13.758 -20.984 7.652 1 96.75 168 THR A C 1
ATOM 1373 O O . THR A 1 168 ? -14.328 -22.016 8.023 1 96.75 168 THR A O 1
ATOM 1376 N N . TYR A 1 169 ? -13.336 -20.781 6.398 1 96.31 169 TYR A N 1
ATOM 1377 C CA . TYR A 1 169 ? -13.43 -21.812 5.367 1 96.31 169 TYR A CA 1
ATOM 1378 C C . TYR A 1 169 ? -12.398 -22.906 5.59 1 96.31 169 TYR A C 1
ATOM 1380 O O . TYR A 1 169 ? -11.211 -22.609 5.785 1 96.31 169 TYR A O 1
ATOM 1388 N N . ARG A 1 170 ? -12.773 -24.125 5.523 1 96.44 170 ARG A N 1
ATOM 1389 C CA . ARG A 1 170 ? -11.875 -25.234 5.816 1 96.44 170 ARG A CA 1
ATOM 1390 C C . ARG A 1 170 ? -11.133 -25.672 4.562 1 96.44 170 ARG A C 1
ATOM 1392 O O . ARG A 1 170 ? -11.742 -25.906 3.518 1 96.44 170 ARG A O 1
ATOM 1399 N N . LEU A 1 171 ? -9.844 -25.828 4.688 1 98.12 171 LEU A N 1
ATOM 1400 C CA . LEU A 1 171 ? -8.977 -26.203 3.57 1 98.12 171 LEU A CA 1
ATOM 1401 C C . LEU A 1 171 ? -8.555 -27.656 3.674 1 98.12 171 LEU A C 1
ATOM 1403 O O . LEU A 1 171 ? -8.594 -28.25 4.758 1 98.12 171 LEU A O 1
ATOM 1407 N N . PRO A 1 172 ? -8.156 -28.266 2.604 1 98 172 PRO A N 1
ATOM 1408 C CA . PRO A 1 172 ? -7.656 -29.641 2.641 1 98 172 PRO A CA 1
ATOM 1409 C C . PRO A 1 172 ? -6.332 -29.766 3.391 1 98 172 PRO A C 1
ATOM 1411 O O . PRO A 1 172 ? -5.629 -28.766 3.582 1 98 172 PRO A O 1
ATOM 1414 N N . SER A 1 173 ? -5.996 -30.969 3.752 1 97.12 173 SER A N 1
ATOM 1415 C CA . SER A 1 173 ? -4.82 -31.203 4.578 1 97.12 173 SER A CA 1
ATOM 1416 C C . SER A 1 173 ? -3.584 -31.453 3.721 1 97.12 173 SER A C 1
ATOM 1418 O O . SER A 1 173 ? -2.455 -31.375 4.211 1 97.12 173 SER A O 1
ATOM 1420 N N . ASP A 1 174 ? -3.867 -31.797 2.455 1 97.5 174 ASP A N 1
ATOM 1421 C CA . ASP A 1 174 ? -2.744 -32.156 1.595 1 97.5 174 ASP A CA 1
ATOM 1422 C C . ASP A 1 174 ? -2.773 -31.359 0.291 1 97.5 174 ASP A C 1
ATOM 1424 O O . ASP A 1 174 ? -3.809 -30.812 -0.08 1 97.5 174 ASP A O 1
ATOM 1428 N N . ILE A 1 175 ? -1.646 -31.359 -0.36 1 98.69 175 ILE A N 1
ATOM 1429 C CA . ILE A 1 175 ? -1.504 -30.672 -1.641 1 98.69 175 ILE A CA 1
ATOM 1430 C C . ILE A 1 175 ? -0.984 -31.656 -2.693 1 98.69 175 ILE A C 1
ATOM 1432 O O . ILE A 1 175 ? -0.131 -32.5 -2.4 1 98.69 175 ILE A O 1
ATOM 1436 N N . THR A 1 176 ? -1.545 -31.562 -3.863 1 98.81 176 THR A N 1
ATOM 1437 C CA . THR A 1 176 ? -1.157 -32.406 -4.98 1 98.81 176 THR A CA 1
ATOM 1438 C C . THR A 1 176 ? -0.347 -31.625 -6.008 1 98.81 176 THR A C 1
ATOM 1440 O O . THR A 1 176 ? -0.675 -30.484 -6.316 1 98.81 176 THR A O 1
ATOM 1443 N N . PHE A 1 177 ? 0.706 -32.281 -6.469 1 98.88 177 PHE A N 1
ATOM 1444 C CA . PHE A 1 177 ? 1.528 -31.688 -7.516 1 98.88 177 PHE A CA 1
ATOM 1445 C C . PHE A 1 177 ? 1.238 -32.312 -8.867 1 98.88 177 PHE A C 1
ATOM 1447 O O . PHE A 1 177 ? 1.186 -33.562 -8.984 1 98.88 177 PHE A O 1
ATOM 1454 N N . ILE A 1 178 ? 0.994 -31.5 -9.859 1 98.81 178 ILE A N 1
ATOM 1455 C CA . ILE A 1 178 ? 0.713 -32 -11.195 1 98.81 178 ILE A CA 1
ATOM 1456 C C . ILE A 1 178 ? 1.18 -30.984 -12.234 1 98.81 178 ILE A C 1
ATOM 1458 O O . ILE A 1 178 ? 1.215 -29.781 -11.969 1 98.81 178 ILE A O 1
ATOM 1462 N N . THR A 1 179 ? 1.554 -31.406 -13.391 1 98.75 179 THR A N 1
ATOM 1463 C CA . THR A 1 179 ? 2.033 -30.5 -14.43 1 98.75 179 THR A CA 1
ATOM 1464 C C . THR A 1 179 ? 0.912 -30.141 -15.398 1 98.75 179 THR A C 1
ATOM 1466 O O . THR A 1 179 ? -0.08 -30.875 -15.5 1 98.75 179 THR A O 1
ATOM 1469 N N . THR A 1 180 ? 1.092 -29.062 -16.125 1 98.62 180 THR A N 1
ATOM 1470 C CA . THR A 1 180 ? 0.141 -28.656 -17.156 1 98.62 180 THR A CA 1
ATOM 1471 C C . THR A 1 180 ? 0.059 -29.719 -18.266 1 98.62 180 THR A C 1
ATOM 1473 O O . THR A 1 180 ? -1.023 -29.984 -18.781 1 98.62 180 THR A O 1
ATOM 1476 N N . GLN A 1 181 ? 1.221 -30.328 -18.578 1 98.5 181 GLN A N 1
ATOM 1477 C CA . GLN A 1 181 ? 1.229 -31.391 -19.594 1 98.5 181 GLN A CA 1
ATOM 1478 C C . GLN A 1 181 ? 0.403 -32.594 -19.141 1 98.5 181 GLN A C 1
ATOM 1480 O O . GLN A 1 181 ? -0.337 -33.156 -19.938 1 98.5 181 GLN A O 1
ATOM 1485 N N . GLU A 1 182 ? 0.55 -33 -17.906 1 98.62 182 GLU A N 1
ATOM 1486 C CA . GLU A 1 182 ? -0.242 -34.094 -17.359 1 98.62 182 GLU A CA 1
ATOM 1487 C C . GLU A 1 182 ? -1.735 -33.781 -17.438 1 98.62 182 GLU A C 1
ATOM 1489 O O . GLU A 1 182 ? -2.541 -34.688 -17.719 1 98.62 182 GLU A O 1
ATOM 1494 N N . LEU A 1 183 ? -2.152 -32.562 -17.203 1 98.44 183 LEU A N 1
ATOM 1495 C CA . LEU A 1 183 ? -3.557 -32.188 -17.297 1 98.44 183 LEU A CA 1
ATOM 1496 C C . LEU A 1 183 ? -4.051 -32.281 -18.734 1 98.44 183 LEU A C 1
ATOM 1498 O O . LEU A 1 183 ? -5.156 -32.75 -18.984 1 98.44 183 LEU A O 1
ATOM 1502 N N . GLU A 1 184 ? -3.186 -31.719 -19.625 1 98.25 184 GLU A N 1
ATOM 1503 C CA . GLU A 1 184 ? -3.572 -31.812 -21.031 1 98.25 184 GLU A CA 1
ATOM 1504 C C . GLU A 1 184 ? -3.711 -33.25 -21.484 1 98.25 184 GLU A C 1
ATOM 1506 O O . GLU A 1 184 ? -4.602 -33.594 -22.266 1 98.25 184 GLU A O 1
ATOM 1511 N N . ASP A 1 185 ? -2.832 -34.125 -21.062 1 98.38 185 ASP A N 1
ATOM 1512 C CA . ASP A 1 185 ? -2.881 -35.531 -21.406 1 98.38 185 ASP A CA 1
ATOM 1513 C C . ASP A 1 185 ? -4.145 -36.188 -20.859 1 98.38 185 ASP A C 1
ATOM 1515 O O . ASP A 1 185 ? -4.762 -37.031 -21.531 1 98.38 185 ASP A O 1
ATOM 1519 N N . ARG A 1 186 ? -4.492 -35.875 -19.672 1 98 186 ARG A N 1
ATOM 1520 C CA . ARG A 1 186 ? -5.645 -36.469 -19.016 1 98 186 ARG A CA 1
ATOM 1521 C C . ARG A 1 186 ? -6.949 -35.969 -19.625 1 98 186 ARG A C 1
ATOM 1523 O O . ARG A 1 186 ? -7.914 -36.75 -19.734 1 98 186 ARG A O 1
ATOM 1530 N N . TRP A 1 187 ? -7.031 -34.656 -19.969 1 98.12 187 TRP A N 1
ATOM 1531 C CA . TRP A 1 187 ? -8.227 -34.062 -20.547 1 98.12 187 TRP A CA 1
ATOM 1532 C C . TRP A 1 187 ? -7.891 -33.281 -21.797 1 98.12 187 TRP A C 1
ATOM 1534 O O . TRP A 1 187 ? -7.992 -32.031 -21.812 1 98.12 187 TRP A O 1
ATOM 1544 N N . PRO A 1 188 ? -7.645 -33.906 -22.891 1 96.62 188 PRO A N 1
ATOM 1545 C CA . PRO A 1 188 ? -7.184 -33.25 -24.109 1 96.62 188 PRO A CA 1
ATOM 1546 C C . PRO A 1 188 ? -8.266 -32.375 -24.766 1 96.62 188 PRO A C 1
ATOM 1548 O O . PRO A 1 188 ? -7.949 -31.453 -25.516 1 96.62 188 PRO A O 1
ATOM 1551 N N . ASP A 1 189 ? -9.562 -32.625 -24.438 1 96.75 189 ASP A N 1
ATOM 1552 C CA . ASP A 1 189 ? -10.656 -31.922 -25.109 1 96.75 189 ASP A CA 1
ATOM 1553 C C . ASP A 1 189 ? -11.133 -30.719 -24.297 1 96.75 189 ASP A C 1
ATOM 1555 O O . ASP A 1 189 ? -11.984 -29.953 -24.75 1 96.75 189 ASP A O 1
ATOM 1559 N N . LEU A 1 190 ? -10.547 -30.562 -23.125 1 97.44 190 LEU A N 1
ATOM 1560 C CA . LEU A 1 190 ? -10.922 -29.438 -22.266 1 97.44 190 LEU A CA 1
ATOM 1561 C C . LEU A 1 190 ? -9.914 -28.297 -22.391 1 97.44 190 LEU A C 1
ATOM 1563 O O . LEU A 1 190 ? -8.734 -28.531 -22.672 1 97.44 190 LEU A O 1
ATOM 1567 N N . GLY A 1 191 ? -10.414 -27.125 -22.234 1 96.44 191 GLY A N 1
ATOM 1568 C CA . GLY A 1 191 ? -9.523 -25.969 -22.156 1 96.44 191 GLY A CA 1
ATOM 1569 C C . GLY A 1 191 ? -8.789 -25.859 -20.828 1 96.44 191 GLY A C 1
ATOM 1570 O O . GLY A 1 191 ? -9.141 -26.562 -19.859 1 96.44 191 GLY A O 1
ATOM 1571 N N . PRO A 1 192 ? -7.777 -25 -20.781 1 97.06 192 PRO A N 1
ATOM 1572 C CA . PRO A 1 192 ? -6.949 -24.891 -19.578 1 97.06 192 PRO A CA 1
ATOM 1573 C C . PRO A 1 192 ? -7.766 -24.562 -18.328 1 97.06 192 PRO A C 1
ATOM 1575 O O . PRO A 1 192 ? -7.551 -25.156 -17.281 1 97.06 192 PRO A O 1
ATOM 1578 N N . GLU A 1 193 ? -8.68 -23.641 -18.438 1 95.44 193 GLU A N 1
ATOM 1579 C CA . GLU A 1 193 ? -9.477 -23.234 -17.281 1 95.44 193 GLU A CA 1
ATOM 1580 C C . GLU A 1 193 ? -10.336 -24.391 -16.766 1 95.44 193 GLU A C 1
ATOM 1582 O O . GLU A 1 193 ? -10.461 -24.609 -15.562 1 95.44 193 GLU A O 1
ATOM 1587 N N . GLU A 1 194 ? -10.922 -25.062 -17.656 1 97.38 194 GLU A N 1
ATOM 1588 C CA . GLU A 1 194 ? -11.742 -26.219 -17.297 1 97.38 194 GLU A CA 1
ATOM 1589 C C . GLU A 1 194 ? -10.898 -27.312 -16.641 1 97.38 194 GLU A C 1
ATOM 1591 O O . GLU A 1 194 ? -11.344 -27.969 -15.703 1 97.38 194 GLU A O 1
ATOM 1596 N N . ARG A 1 195 ? -9.734 -27.547 -17.203 1 98.44 195 ARG A N 1
ATOM 1597 C CA . ARG A 1 195 ? -8.82 -28.531 -16.625 1 98.44 195 ARG A CA 1
ATOM 1598 C C . ARG A 1 195 ? -8.484 -28.172 -15.172 1 98.44 195 ARG A C 1
ATOM 1600 O O . ARG A 1 195 ? -8.461 -29.047 -14.305 1 98.44 195 ARG A O 1
ATOM 1607 N N . GLU A 1 196 ? -8.211 -26.875 -14.938 1 98.56 196 GLU A N 1
ATOM 1608 C CA . GLU A 1 196 ? -7.879 -26.406 -13.594 1 98.56 196 GLU A CA 1
ATOM 1609 C C . GLU A 1 196 ? -9.039 -26.641 -12.633 1 98.56 196 GLU A C 1
ATOM 1611 O O . GLU A 1 196 ? -8.828 -27.109 -11.508 1 98.56 196 GLU A O 1
ATOM 1616 N N . ASP A 1 197 ? -10.227 -26.328 -13.07 1 98.06 197 ASP A N 1
ATOM 1617 C CA . ASP A 1 197 ? -11.398 -26.547 -12.227 1 98.06 197 ASP A CA 1
ATOM 1618 C C . ASP A 1 197 ? -11.578 -28.016 -11.898 1 98.06 197 ASP A C 1
ATOM 1620 O O . ASP A 1 197 ? -11.852 -28.375 -10.75 1 98.06 197 ASP A O 1
ATOM 1624 N N . LYS A 1 198 ? -11.438 -28.812 -12.875 1 98.44 198 LYS A N 1
ATOM 1625 C CA . LYS A 1 198 ? -11.664 -30.25 -12.703 1 98.44 198 LYS A CA 1
ATOM 1626 C C . LYS A 1 198 ? -10.656 -30.844 -11.727 1 98.44 198 LYS A C 1
ATOM 1628 O O . LYS A 1 198 ? -11.023 -31.594 -10.828 1 98.44 198 LYS A O 1
ATOM 1633 N N . ILE A 1 199 ? -9.375 -30.562 -11.93 1 98.75 199 ILE A N 1
ATOM 1634 C CA . ILE A 1 199 ? -8.359 -31.156 -11.07 1 98.75 199 ILE A CA 1
ATOM 1635 C C . ILE A 1 199 ? -8.484 -30.609 -9.656 1 98.75 199 ILE A C 1
ATOM 1637 O O . ILE A 1 199 ? -8.25 -31.312 -8.68 1 98.75 199 ILE A O 1
ATOM 1641 N N . ALA A 1 200 ? -8.766 -29.297 -9.539 1 98.69 200 ALA A N 1
ATOM 1642 C CA . ALA A 1 200 ? -8.953 -28.703 -8.227 1 98.69 200 ALA A CA 1
ATOM 1643 C C . ALA A 1 200 ? -10.133 -29.344 -7.492 1 98.69 200 ALA A C 1
ATOM 1645 O O . ALA A 1 200 ? -10.078 -29.547 -6.277 1 98.69 200 ALA A O 1
ATOM 1646 N N . LYS A 1 201 ? -11.188 -29.547 -8.211 1 98.44 201 LYS A N 1
ATOM 1647 C CA . LYS A 1 201 ? -12.352 -30.203 -7.617 1 98.44 201 LYS A CA 1
ATOM 1648 C C . LYS A 1 201 ? -12 -31.594 -7.125 1 98.44 201 LYS A C 1
ATOM 1650 O O . LYS A 1 201 ? -12.438 -32 -6.047 1 98.44 201 LYS A O 1
ATOM 1655 N N . GLU A 1 202 ? -11.234 -32.281 -7.871 1 98.44 202 GLU A N 1
ATOM 1656 C CA . GLU A 1 202 ? -10.867 -33.656 -7.555 1 98.44 202 GLU A CA 1
ATOM 1657 C C . GLU A 1 202 ? -9.906 -33.719 -6.371 1 98.44 202 GLU A C 1
ATOM 1659 O O . GLU A 1 202 ? -10.062 -34.562 -5.477 1 98.44 202 GLU A O 1
ATOM 1664 N N . LYS A 1 203 ? -8.883 -32.781 -6.336 1 98.62 203 LYS A N 1
ATOM 1665 C CA . LYS A 1 203 ? -7.781 -32.906 -5.391 1 98.62 203 LYS A CA 1
ATOM 1666 C C . LYS A 1 203 ? -7.871 -31.859 -4.289 1 98.62 203 LYS A C 1
ATOM 1668 O O . LYS A 1 203 ? -7.176 -31.953 -3.275 1 98.62 203 LYS A O 1
ATOM 1673 N N . LYS A 1 204 ? -8.688 -30.828 -4.445 1 98.62 204 LYS A N 1
ATOM 1674 C CA . LYS A 1 204 ? -9.047 -29.797 -3.471 1 98.62 204 LYS A CA 1
ATOM 1675 C C . LYS A 1 204 ? -7.941 -28.75 -3.354 1 98.62 204 LYS A C 1
ATOM 1677 O O . LYS A 1 204 ? -8.227 -27.547 -3.258 1 98.62 204 LYS A O 1
ATOM 1682 N N . ALA A 1 205 ? -6.703 -29.172 -3.258 1 98.81 205 ALA A N 1
ATOM 1683 C CA . ALA A 1 205 ? -5.535 -28.297 -3.318 1 98.81 205 ALA A CA 1
ATOM 1684 C C . ALA A 1 205 ? -4.496 -28.828 -4.301 1 98.81 205 ALA A C 1
ATOM 1686 O O . ALA A 1 205 ? -4.086 -29.984 -4.203 1 98.81 205 ALA A O 1
ATOM 1687 N N . VAL A 1 206 ? -4.074 -27.953 -5.238 1 98.88 206 VAL A N 1
ATOM 1688 C CA . VAL A 1 206 ? -3.199 -28.406 -6.32 1 98.88 206 VAL A CA 1
ATOM 1689 C C . VAL A 1 206 ? -2.121 -27.344 -6.574 1 98.88 206 VAL A C 1
ATOM 1691 O O . VAL A 1 206 ? -2.398 -26.141 -6.555 1 98.88 206 VAL A O 1
ATOM 1694 N N . PHE A 1 207 ? -0.923 -27.797 -6.668 1 98.94 207 PHE A N 1
ATOM 1695 C CA . PHE A 1 207 ? 0.109 -26.969 -7.285 1 98.94 207 PHE A CA 1
ATOM 1696 C C . PHE A 1 207 ? 0.333 -27.391 -8.734 1 98.94 207 PHE A C 1
ATOM 1698 O O . PHE A 1 207 ? 0.855 -28.469 -9.008 1 98.94 207 PHE A O 1
ATOM 1705 N N . LEU A 1 208 ? -0.098 -26.531 -9.625 1 98.88 208 LEU A N 1
ATOM 1706 C CA . LEU A 1 208 ? 0.018 -26.766 -11.055 1 98.88 208 LEU A CA 1
ATOM 1707 C C . LEU A 1 208 ? 1.357 -26.266 -11.586 1 98.88 208 LEU A C 1
ATOM 1709 O O . LEU A 1 208 ? 1.625 -25.062 -11.57 1 98.88 208 LEU A O 1
ATOM 1713 N N . MET A 1 209 ? 2.133 -27.141 -12.109 1 98.81 209 MET A N 1
ATOM 1714 C CA . MET A 1 209 ? 3.529 -26.844 -12.406 1 98.81 209 MET A CA 1
ATOM 1715 C C . MET A 1 209 ? 3.742 -26.688 -13.906 1 98.81 209 MET A C 1
ATOM 1717 O O . MET A 1 209 ? 2.949 -27.188 -14.711 1 98.81 209 MET A O 1
ATOM 1721 N N . LYS A 1 210 ? 4.84 -25.984 -14.227 1 98.62 210 LYS A N 1
ATOM 1722 C CA . LYS A 1 210 ? 5.348 -25.828 -15.578 1 98.62 210 LYS A CA 1
ATOM 1723 C C . LYS A 1 210 ? 4.367 -25.031 -16.438 1 98.62 210 LYS A C 1
ATOM 1725 O O . LYS A 1 210 ? 3.879 -25.531 -17.453 1 98.62 210 LYS A O 1
ATOM 1730 N N . ILE A 1 211 ? 4.203 -23.859 -16.109 1 98.19 211 ILE A N 1
ATOM 1731 C CA . ILE A 1 211 ? 3.312 -22.938 -16.797 1 98.19 211 ILE A CA 1
ATOM 1732 C C . ILE A 1 211 ? 4.129 -21.984 -17.672 1 98.19 211 ILE A C 1
ATOM 1734 O O . ILE A 1 211 ? 5.137 -21.438 -17.219 1 98.19 211 ILE A O 1
ATOM 1738 N N . GLY A 1 212 ? 3.676 -21.719 -18.844 1 96.81 212 GLY A N 1
ATOM 1739 C CA . GLY A 1 212 ? 4.32 -20.734 -19.703 1 96.81 212 GLY A CA 1
ATOM 1740 C C . GLY A 1 212 ? 4.742 -21.312 -21.047 1 96.81 212 GLY A C 1
ATOM 1741 O O . GLY A 1 212 ? 4.609 -20.641 -22.078 1 96.81 212 GLY A O 1
ATOM 1742 N N . ASP A 1 213 ? 5.238 -22.531 -21.047 1 96.25 213 ASP A N 1
ATOM 1743 C CA . ASP A 1 213 ? 5.715 -23.141 -22.297 1 96.25 213 ASP A CA 1
ATOM 1744 C C . ASP A 1 213 ? 4.574 -23.828 -23.047 1 96.25 213 ASP A C 1
ATOM 1746 O O . ASP A 1 213 ? 3.516 -24.094 -22.469 1 96.25 213 ASP A O 1
ATOM 1750 N N . ARG A 1 214 ? 4.867 -24.109 -24.312 1 96.81 214 ARG A N 1
ATOM 1751 C CA . ARG A 1 214 ? 3.861 -24.766 -25.156 1 96.81 214 ARG A CA 1
ATOM 1752 C C . ARG A 1 214 ? 3.666 -26.219 -24.734 1 96.81 214 ARG A C 1
ATOM 1754 O O . ARG A 1 214 ? 4.629 -26.906 -24.391 1 96.81 214 ARG A O 1
ATOM 1761 N N . LEU A 1 215 ? 2.457 -26.594 -24.812 1 97.75 215 LEU A N 1
ATOM 1762 C CA . LEU A 1 215 ? 2.117 -27.984 -24.531 1 97.75 215 LEU A CA 1
ATOM 1763 C C . LEU A 1 215 ? 2.186 -28.828 -25.812 1 97.75 215 LEU A C 1
ATOM 1765 O O . LEU A 1 215 ? 2.096 -28.297 -26.922 1 97.75 215 LEU A O 1
ATOM 1769 N N . LYS A 1 216 ? 2.303 -30.078 -25.641 1 96.69 216 LYS A N 1
ATOM 1770 C CA . LYS A 1 216 ? 2.627 -30.969 -26.75 1 96.69 216 LYS A CA 1
ATOM 1771 C C . LYS A 1 216 ? 1.444 -31.094 -27.719 1 96.69 216 LYS A C 1
ATOM 1773 O O . LYS A 1 216 ? 1.618 -31.062 -28.938 1 96.69 216 LYS A O 1
ATOM 1778 N N . ARG A 1 217 ? 0.264 -31.25 -27.234 1 95.44 217 ARG A N 1
ATOM 1779 C CA . ARG A 1 217 ? -0.897 -31.516 -28.078 1 95.44 217 ARG A CA 1
ATOM 1780 C C . ARG A 1 217 ? -1.43 -30.234 -28.703 1 95.44 217 ARG A C 1
ATOM 1782 O O . ARG A 1 217 ? -1.587 -30.156 -29.922 1 95.44 217 ARG A O 1
ATOM 1789 N N . SER A 1 218 ? -1.697 -29.266 -27.938 1 94.69 218 SER A N 1
ATOM 1790 C CA . SER A 1 218 ? -2.334 -28.031 -28.391 1 94.69 218 SER A CA 1
ATOM 1791 C C . SER A 1 218 ? -1.327 -27.109 -29.062 1 94.69 218 SER A C 1
ATOM 1793 O O . SER A 1 218 ? -1.703 -26.266 -29.891 1 94.69 218 SER A O 1
ATOM 1795 N N . GLY A 1 219 ? -0.06 -27.234 -28.703 1 96.06 219 GLY A N 1
ATOM 1796 C CA . GLY A 1 219 ? 0.958 -26.312 -29.172 1 96.06 219 GLY A CA 1
ATOM 1797 C C . GLY A 1 219 ? 0.842 -24.922 -28.562 1 96.06 219 GLY A C 1
ATOM 1798 O O . GLY A 1 219 ? 1.485 -23.984 -29.031 1 96.06 219 GLY A O 1
ATOM 1799 N N . LYS A 1 220 ? 0.02 -24.766 -27.641 1 96.19 220 LYS A N 1
ATOM 1800 C CA . LYS A 1 220 ? -0.178 -23.5 -26.938 1 96.19 220 LYS A CA 1
ATOM 1801 C C . LYS A 1 220 ? 0.157 -23.641 -25.453 1 96.19 220 LYS A C 1
ATOM 1803 O O . LYS A 1 220 ? 0.085 -24.75 -24.906 1 96.19 220 LYS A O 1
ATOM 1808 N N . PRO A 1 221 ? 0.553 -22.516 -24.875 1 96.25 221 PRO A N 1
ATOM 1809 C CA . PRO A 1 221 ? 0.761 -22.594 -23.422 1 96.25 221 PRO A CA 1
ATOM 1810 C C . PRO A 1 221 ? -0.539 -22.797 -22.656 1 96.25 221 PRO A C 1
ATOM 1812 O O . PRO A 1 221 ? -1.609 -22.406 -23.125 1 96.25 221 PRO A O 1
ATOM 1815 N N . HIS A 1 222 ? -0.399 -23.469 -21.516 1 97.06 222 HIS A N 1
ATOM 1816 C CA . HIS A 1 222 ? -1.539 -23.625 -20.625 1 97.06 222 HIS A CA 1
ATOM 1817 C C . HIS A 1 222 ? -2.076 -22.266 -20.188 1 97.06 222 HIS A C 1
ATOM 1819 O O . HIS A 1 222 ? -3.291 -22.062 -20.109 1 97.06 222 HIS A O 1
ATOM 1825 N N . ASP A 1 223 ? -1.242 -21.406 -19.844 1 95.25 223 ASP A N 1
ATOM 1826 C CA . ASP A 1 223 ? -1.504 -20.016 -19.453 1 95.25 223 ASP A CA 1
ATOM 1827 C C . ASP A 1 223 ? -0.307 -19.125 -19.766 1 95.25 223 ASP A C 1
ATOM 1829 O O . ASP A 1 223 ? 0.812 -19.609 -19.938 1 95.25 223 ASP A O 1
ATOM 1833 N N . GLY A 1 224 ? -0.632 -17.859 -19.875 1 92.44 224 GLY A N 1
ATOM 1834 C CA . GLY A 1 224 ? 0.464 -16.938 -20.094 1 92.44 224 GLY A CA 1
ATOM 1835 C C . GLY A 1 224 ? 1.379 -16.797 -18.891 1 92.44 224 GLY A C 1
ATOM 1836 O O . GLY A 1 224 ? 0.919 -16.844 -17.734 1 92.44 224 GLY A O 1
ATOM 1837 N N . ARG A 1 225 ? 2.693 -16.75 -19.125 1 95.5 225 ARG A N 1
ATOM 1838 C CA . ARG A 1 225 ? 3.736 -16.469 -18.141 1 95.5 225 ARG A CA 1
ATOM 1839 C C . ARG A 1 225 ? 4.852 -15.625 -18.75 1 95.5 225 ARG A C 1
ATOM 1841 O O . ARG A 1 225 ? 5.391 -15.977 -19.797 1 95.5 225 ARG A O 1
ATOM 1848 N N . ALA A 1 226 ? 5.125 -14.5 -18.047 1 95.94 226 ALA A N 1
ATOM 1849 C CA . ALA A 1 226 ? 6.227 -13.688 -18.562 1 95.94 226 ALA A CA 1
ATOM 1850 C C . ALA A 1 226 ? 7.508 -14.508 -18.672 1 95.94 226 ALA A C 1
ATOM 1852 O O . ALA A 1 226 ? 7.785 -15.352 -17.812 1 95.94 226 ALA A O 1
ATOM 1853 N N . PRO A 1 227 ? 8.305 -14.219 -19.656 1 97.5 227 PRO A N 1
ATOM 1854 C CA . PRO A 1 227 ? 9.477 -15.062 -19.906 1 97.5 227 PRO A CA 1
ATOM 1855 C C . PRO A 1 227 ? 10.68 -14.672 -19.062 1 97.5 227 PRO A C 1
ATOM 1857 O O . PRO A 1 227 ? 11.727 -15.328 -19.125 1 97.5 227 PRO A O 1
ATOM 1860 N N . ASP A 1 228 ? 10.547 -13.609 -18.25 1 97.56 228 ASP A N 1
ATOM 1861 C CA . ASP A 1 228 ? 11.812 -13.016 -17.812 1 97.56 228 ASP A CA 1
ATOM 1862 C C . ASP A 1 228 ? 11.93 -13.008 -16.297 1 97.56 228 ASP A C 1
ATOM 1864 O O . ASP A 1 228 ? 12.734 -12.266 -15.734 1 97.56 228 ASP A O 1
ATOM 1868 N N . TYR A 1 229 ? 11.117 -13.82 -15.586 1 95.5 229 TYR A N 1
ATOM 1869 C CA . TYR A 1 229 ? 11.406 -13.938 -14.164 1 95.5 229 TYR A CA 1
ATOM 1870 C C . TYR A 1 229 ? 11.266 -15.383 -13.695 1 95.5 229 TYR A C 1
ATOM 1872 O O . TYR A 1 229 ? 12.125 -15.883 -12.961 1 95.5 229 TYR A O 1
ATOM 1880 N N . ASP A 1 230 ? 10.273 -16.109 -14.078 1 98.06 230 ASP A N 1
ATOM 1881 C CA . ASP A 1 230 ? 10.148 -17.516 -13.711 1 98.06 230 ASP A CA 1
ATOM 1882 C C . ASP A 1 230 ? 10.781 -18.422 -14.766 1 98.06 230 ASP A C 1
ATOM 1884 O O . ASP A 1 230 ? 10.641 -18.188 -15.969 1 98.06 230 ASP A O 1
ATOM 1888 N N . ASP A 1 231 ? 11.461 -19.5 -14.305 1 98.75 231 ASP A N 1
ATOM 1889 C CA . ASP A 1 231 ? 11.758 -20.625 -15.188 1 98.75 231 ASP A CA 1
ATOM 1890 C C . ASP A 1 231 ? 10.508 -21.453 -15.469 1 98.75 231 ASP A C 1
ATOM 1892 O O . ASP A 1 231 ? 9.93 -22.047 -14.562 1 98.75 231 ASP A O 1
ATOM 1896 N N . TRP A 1 232 ? 10.133 -21.562 -16.75 1 98.69 232 TRP A N 1
ATOM 1897 C CA . TRP A 1 232 ? 8.867 -22.188 -17.125 1 98.69 232 TRP A CA 1
ATOM 1898 C C . TRP A 1 232 ? 8.859 -23.672 -16.781 1 98.69 232 TRP A C 1
ATOM 1900 O O . TRP A 1 232 ? 7.797 -24.281 -16.703 1 98.69 232 TRP A O 1
ATOM 1910 N N . GLN A 1 233 ? 10.016 -24.25 -16.531 1 98.5 233 GLN A N 1
ATOM 1911 C CA . GLN A 1 233 ? 10.117 -25.672 -16.188 1 98.5 233 GLN A CA 1
ATOM 1912 C C . GLN A 1 233 ? 10.078 -25.859 -14.68 1 98.5 233 GLN A C 1
ATOM 1914 O O . GLN A 1 233 ? 9.945 -27 -14.195 1 98.5 233 GLN A O 1
ATOM 1919 N N . LEU A 1 234 ? 10.164 -24.766 -13.906 1 98.88 234 LEU A N 1
ATOM 1920 C CA . LEU A 1 234 ? 10.297 -24.844 -12.453 1 98.88 234 LEU A CA 1
ATOM 1921 C C . LEU A 1 234 ? 9.398 -23.828 -11.766 1 98.88 234 LEU A C 1
ATOM 1923 O O . LEU A 1 234 ? 9.828 -23.141 -10.828 1 98.88 234 LEU A O 1
ATOM 1927 N N . ASN A 1 235 ? 8.211 -23.609 -12.273 1 98.81 235 ASN A N 1
ATOM 1928 C CA . ASN A 1 235 ? 7.238 -22.688 -11.703 1 98.81 235 ASN A CA 1
ATOM 1929 C C . ASN A 1 235 ? 5.871 -23.344 -11.531 1 98.81 235 ASN A C 1
ATOM 1931 O O . ASN A 1 235 ? 5.711 -24.531 -11.797 1 98.81 235 ASN A O 1
ATOM 1935 N N . GLY A 1 236 ? 4.941 -22.547 -10.953 1 98.81 236 GLY A N 1
ATOM 1936 C CA . GLY A 1 236 ? 3.586 -23.062 -10.852 1 98.81 236 GLY A CA 1
ATOM 1937 C C . GLY A 1 236 ? 2.646 -22.125 -10.117 1 98.81 236 GLY A C 1
ATOM 1938 O O . GLY A 1 236 ? 3.049 -21.031 -9.695 1 98.81 236 GLY A O 1
ATOM 1939 N N . ASP A 1 237 ? 1.428 -22.578 -10.078 1 98.81 237 ASP A N 1
ATOM 1940 C CA . ASP A 1 237 ? 0.353 -21.859 -9.406 1 98.81 237 ASP A CA 1
ATOM 1941 C C . ASP A 1 237 ? -0.305 -22.719 -8.336 1 98.81 237 ASP A C 1
ATOM 1943 O O . ASP A 1 237 ? -0.514 -23.922 -8.539 1 98.81 237 ASP A O 1
ATOM 1947 N N . LEU A 1 238 ? -0.516 -22.109 -7.234 1 98.88 238 LEU A N 1
ATOM 1948 C CA . LEU A 1 238 ? -1.22 -22.781 -6.145 1 98.88 238 LEU A CA 1
ATOM 1949 C C . LEU A 1 238 ? -2.725 -22.562 -6.254 1 98.88 238 LEU A C 1
ATOM 1951 O O . LEU A 1 238 ? -3.199 -21.422 -6.152 1 98.88 238 LEU A O 1
ATOM 1955 N N . LEU A 1 239 ? -3.475 -23.641 -6.41 1 98.81 239 LEU A N 1
ATOM 1956 C CA . LEU A 1 239 ? -4.918 -23.594 -6.625 1 98.81 239 LEU A CA 1
ATOM 1957 C C . LEU A 1 239 ? -5.652 -24.328 -5.508 1 98.81 239 LEU A C 1
ATOM 1959 O O . LEU A 1 239 ? -5.191 -25.359 -5.031 1 98.81 239 LEU A O 1
ATOM 1963 N N . PHE A 1 240 ? -6.785 -23.812 -5.109 1 98.88 240 PHE A N 1
ATOM 1964 C CA . PHE A 1 240 ? -7.723 -24.484 -4.215 1 98.88 240 PHE A CA 1
ATOM 1965 C C . PHE A 1 240 ? -9.094 -24.609 -4.863 1 98.88 240 PHE A C 1
ATOM 1967 O O . PHE A 1 240 ? -9.492 -23.75 -5.664 1 98.88 240 PHE A O 1
ATOM 1974 N N . TRP A 1 241 ? -9.766 -25.703 -4.539 1 98.5 241 TRP A N 1
ATOM 1975 C CA . TRP A 1 241 ? -11.188 -25.75 -4.855 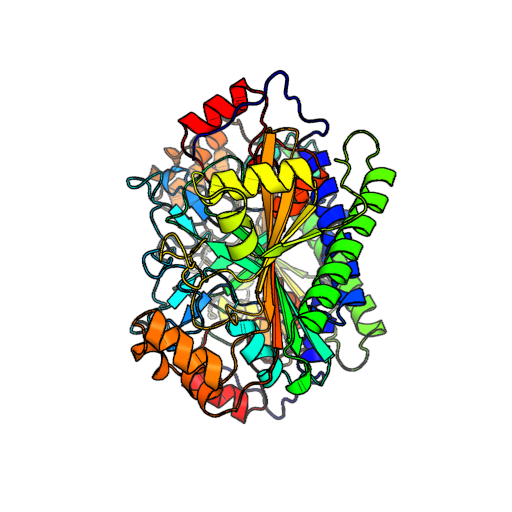1 98.5 241 TRP A CA 1
ATOM 1976 C C . TRP A 1 241 ? -11.992 -24.891 -3.902 1 98.5 241 TRP A C 1
ATOM 1978 O O . TRP A 1 241 ? -11.836 -24.984 -2.684 1 98.5 241 TRP A O 1
ATOM 1988 N N . TYR A 1 242 ? -12.766 -24.031 -4.414 1 97.75 242 TYR A N 1
ATOM 1989 C CA . TYR A 1 242 ? -13.57 -23.094 -3.639 1 97.75 242 TYR A CA 1
ATOM 1990 C C . TYR A 1 242 ? -15.055 -23.406 -3.789 1 97.75 242 TYR A C 1
ATOM 1992 O O . TYR A 1 242 ? -15.727 -22.844 -4.656 1 97.75 242 TYR A O 1
ATOM 2000 N N . LYS A 1 243 ? -15.633 -24.109 -2.902 1 95.31 243 LYS A N 1
ATOM 2001 C CA . LYS A 1 243 ? -16.984 -24.688 -2.975 1 95.31 243 LYS A CA 1
ATOM 2002 C C . LYS A 1 243 ? -18.031 -23.594 -3.066 1 95.31 243 LYS A C 1
ATOM 2004 O O . LYS A 1 243 ? -19.016 -23.719 -3.814 1 95.31 243 LYS A O 1
ATOM 2009 N N . PRO A 1 244 ? -17.844 -22.469 -2.354 1 94 244 PRO A N 1
ATOM 2010 C CA . PRO A 1 244 ? -18.891 -21.453 -2.377 1 94 244 PRO A CA 1
ATOM 2011 C C . PRO A 1 244 ? -19.203 -20.969 -3.787 1 94 244 PRO A C 1
ATOM 2013 O O . PRO A 1 244 ? -20.344 -20.594 -4.078 1 94 244 PRO A O 1
ATOM 2016 N N . LEU A 1 245 ? -18.203 -21.016 -4.648 1 96.56 245 LEU A N 1
ATOM 2017 C CA . LEU A 1 245 ? -18.438 -20.531 -6.012 1 96.56 245 LEU A CA 1
ATOM 2018 C C . LEU A 1 245 ? -18.312 -21.688 -7.012 1 96.56 245 LEU A C 1
ATOM 2020 O O . LEU A 1 245 ? -18.453 -21.469 -8.219 1 96.56 245 LEU A O 1
ATOM 2024 N N . GLN A 1 246 ? -18.062 -22.828 -6.547 1 95.38 246 GLN A N 1
ATOM 2025 C CA . GLN A 1 246 ? -17.953 -24.031 -7.363 1 95.38 246 GLN A CA 1
ATOM 2026 C C . GLN A 1 246 ? -16.922 -23.844 -8.484 1 95.38 246 GLN A C 1
ATOM 2028 O O . GLN A 1 246 ? -17.219 -24.141 -9.648 1 95.38 246 GLN A O 1
ATOM 2033 N N . ARG A 1 247 ? -15.75 -23.266 -8.117 1 96 247 ARG A N 1
ATOM 2034 C CA . ARG A 1 247 ? -14.633 -23 -9.016 1 96 247 ARG A CA 1
ATOM 2035 C C . ARG A 1 247 ? -13.305 -23.062 -8.273 1 96 247 ARG A C 1
ATOM 2037 O O . ARG A 1 247 ? -13.273 -23.062 -7.039 1 96 247 ARG A O 1
ATOM 2044 N N . LYS A 1 248 ? -12.234 -23.172 -9.102 1 98 248 LYS A N 1
ATOM 2045 C CA . LYS A 1 248 ? -10.914 -23.047 -8.484 1 98 248 LYS A CA 1
ATOM 2046 C C . LYS A 1 248 ? -10.586 -21.594 -8.164 1 98 248 LYS A C 1
ATOM 2048 O O . LYS A 1 248 ? -11.078 -20.672 -8.828 1 98 248 LYS A O 1
ATOM 2053 N N . ILE A 1 249 ? -9.844 -21.344 -7.152 1 98.38 249 ILE A N 1
ATOM 2054 C CA . ILE A 1 249 ? -9.266 -20.047 -6.824 1 98.38 249 ILE A CA 1
ATOM 2055 C C . ILE A 1 249 ? -7.742 -20.172 -6.762 1 98.38 249 ILE A C 1
ATOM 2057 O O . ILE A 1 249 ? -7.207 -21.078 -6.121 1 98.38 249 ILE A O 1
ATOM 2061 N N . GLU A 1 250 ? -7.035 -19.375 -7.531 1 98.62 250 GLU A N 1
ATOM 2062 C CA . GLU A 1 250 ? -5.578 -19.297 -7.5 1 98.62 250 GLU A CA 1
ATOM 2063 C C . GLU A 1 250 ? -5.098 -18.344 -6.406 1 98.62 250 GLU A C 1
ATOM 2065 O O . GLU A 1 250 ? -5.504 -17.188 -6.359 1 98.62 250 GLU A O 1
ATOM 2070 N N . ILE A 1 251 ? -4.145 -18.781 -5.57 1 98.62 251 ILE A N 1
ATOM 2071 C CA . ILE A 1 251 ? -3.711 -17.984 -4.422 1 98.62 251 ILE A CA 1
ATOM 2072 C C . ILE A 1 251 ? -2.289 -17.484 -4.648 1 98.62 251 ILE A C 1
ATOM 2074 O O . ILE A 1 251 ? -1.896 -16.453 -4.094 1 98.62 251 ILE A O 1
ATOM 2078 N N . SER A 1 252 ? -1.567 -18.203 -5.453 1 98.5 252 SER A N 1
ATOM 2079 C CA . SER A 1 252 ? -0.16 -17.844 -5.602 1 98.5 252 SER A CA 1
ATOM 2080 C C . SER A 1 252 ? 0.379 -18.281 -6.961 1 98.5 252 SER A C 1
ATOM 2082 O O . SER A 1 252 ? -0.034 -19.312 -7.496 1 98.5 252 SER A O 1
ATOM 2084 N N . SER A 1 253 ? 1.2 -17.484 -7.461 1 98.44 253 SER A N 1
ATOM 2085 C CA . SER A 1 253 ? 2.113 -17.828 -8.547 1 98.44 253 SER A CA 1
ATOM 2086 C C . SER A 1 253 ? 3.566 -17.719 -8.102 1 98.44 253 SER A C 1
ATOM 2088 O O . SER A 1 253 ? 3.961 -16.734 -7.477 1 98.44 253 SER A O 1
ATOM 2090 N N . MET A 1 254 ? 4.293 -18.828 -8.281 1 98.81 254 MET A N 1
ATOM 2091 C CA . MET A 1 254 ? 5.664 -18.844 -7.781 1 98.81 254 MET A CA 1
ATOM 2092 C C . MET A 1 254 ? 6.543 -19.766 -8.617 1 98.81 254 MET A C 1
ATOM 2094 O O . MET A 1 254 ? 6.031 -20.562 -9.414 1 98.81 254 MET A O 1
ATOM 2098 N N . GLY A 1 255 ? 7.863 -19.609 -8.391 1 98.75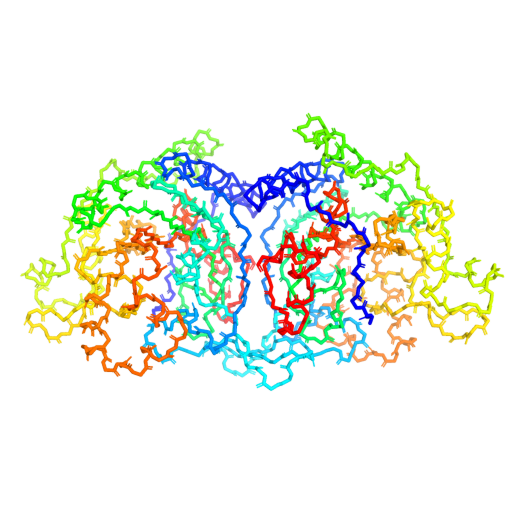 255 GLY A N 1
ATOM 2099 C CA . GLY A 1 255 ? 8.789 -20.5 -9.07 1 98.75 255 GLY A CA 1
ATOM 2100 C C . GLY A 1 255 ? 10.242 -20.156 -8.812 1 98.75 255 GLY A C 1
ATOM 2101 O O . GLY A 1 255 ? 10.547 -19.109 -8.25 1 98.75 255 GLY A O 1
ATOM 2102 N N . ILE A 1 256 ? 11.031 -21.125 -9.18 1 98.94 256 ILE A N 1
ATOM 2103 C CA . ILE A 1 256 ? 12.453 -20.828 -9.32 1 98.94 256 ILE A CA 1
ATOM 2104 C C . ILE A 1 256 ? 12.664 -19.875 -10.5 1 98.94 256 ILE A C 1
ATOM 2106 O O . ILE A 1 256 ? 12.094 -20.078 -11.57 1 98.94 256 ILE A O 1
ATOM 2110 N N . ARG A 1 257 ? 13.422 -18.844 -10.258 1 98.88 257 ARG A N 1
ATOM 2111 C CA . ARG A 1 257 ? 13.562 -17.781 -11.25 1 98.88 257 ARG A CA 1
ATOM 2112 C C . ARG A 1 257 ? 14.5 -18.203 -12.383 1 98.88 257 ARG A C 1
ATOM 2114 O O . ARG A 1 257 ? 15.234 -19.172 -12.242 1 98.88 257 ARG A O 1
ATOM 2121 N N . VAL A 1 258 ? 14.469 -17.484 -13.438 1 98.81 258 VAL A N 1
ATOM 2122 C CA . VAL A 1 258 ? 15.25 -17.797 -14.633 1 98.81 258 VAL A CA 1
ATOM 2123 C C . VAL A 1 258 ? 16.734 -17.703 -14.32 1 98.81 258 VAL A C 1
ATOM 2125 O O . VAL A 1 258 ? 17.156 -16.859 -13.516 1 98.81 258 VAL A O 1
ATOM 2128 N N . SER A 1 259 ? 17.531 -18.578 -14.906 1 98.56 259 SER A N 1
ATOM 2129 C CA . SER A 1 259 ? 18.984 -18.453 -15.023 1 98.56 259 SER A CA 1
ATOM 2130 C C . SER A 1 259 ? 19.359 -17.719 -16.297 1 98.56 259 SER A C 1
ATOM 2132 O O . SER A 1 259 ? 18.5 -17.297 -17.078 1 98.56 259 SER A O 1
ATOM 2134 N N . GLU A 1 260 ? 20.672 -17.547 -16.453 1 98.38 260 GLU A N 1
ATOM 2135 C CA . GLU A 1 260 ? 21.141 -16.953 -17.703 1 98.38 260 GLU A CA 1
ATOM 2136 C C . GLU A 1 260 ? 20.641 -17.734 -18.906 1 98.38 260 GLU A C 1
ATOM 2138 O O . GLU A 1 260 ? 20.109 -17.156 -19.859 1 98.38 260 GLU A O 1
ATOM 2143 N N . GLU A 1 261 ? 20.734 -18.984 -18.812 1 98.12 261 GLU A N 1
ATOM 2144 C CA . GLU A 1 261 ? 20.375 -19.875 -19.922 1 98.12 261 GLU A CA 1
ATOM 2145 C C . GLU A 1 261 ? 18.859 -19.875 -20.172 1 98.12 261 GLU A C 1
ATOM 2147 O O . GLU A 1 261 ? 18.422 -19.719 -21.297 1 98.12 261 GLU A O 1
ATOM 2152 N N . SER A 1 262 ? 18.094 -20.078 -19.125 1 98.25 262 SER A N 1
ATOM 2153 C CA . SER A 1 262 ? 16.656 -20.156 -19.297 1 98.25 262 SER A CA 1
ATOM 2154 C C . SER A 1 262 ? 16.078 -18.812 -19.734 1 98.25 262 SER A C 1
ATOM 2156 O O . SER A 1 262 ? 15.102 -18.75 -20.484 1 98.25 262 SER A O 1
ATOM 2158 N N . LEU A 1 263 ? 16.688 -17.719 -19.266 1 98.5 263 LEU A N 1
ATOM 2159 C CA . LEU A 1 263 ? 16.234 -16.391 -19.703 1 98.5 263 LEU A CA 1
ATOM 2160 C C . LEU A 1 263 ? 16.406 -16.25 -21.219 1 98.5 263 LEU A C 1
ATOM 2162 O O . LEU A 1 263 ? 15.477 -15.836 -21.906 1 98.5 263 LEU A O 1
ATOM 2166 N N . LYS A 1 264 ? 17.609 -16.594 -21.672 1 98.12 264 LYS A N 1
ATOM 2167 C CA . LYS A 1 264 ? 17.891 -16.484 -23.094 1 98.12 264 LYS A CA 1
ATOM 2168 C C . LYS A 1 264 ? 16.906 -17.328 -23.922 1 98.12 264 LYS A C 1
ATOM 2170 O O . LYS A 1 264 ? 16.375 -16.859 -24.922 1 98.12 264 LYS A O 1
ATOM 2175 N N . GLU A 1 265 ? 16.719 -18.484 -23.516 1 98.44 265 GLU A N 1
ATOM 2176 C CA . GLU A 1 265 ? 15.844 -19.406 -24.234 1 98.44 265 GLU A CA 1
ATOM 2177 C C . GLU A 1 265 ? 14.398 -18.906 -24.234 1 98.44 265 GLU A C 1
ATOM 2179 O O . GLU A 1 265 ? 13.734 -18.922 -25.266 1 98.44 265 GLU A O 1
ATOM 2184 N N . GLN A 1 266 ? 13.922 -18.5 -23.094 1 98.38 266 GLN A N 1
ATOM 2185 C CA . GLN A 1 266 ? 12.523 -18.094 -22.953 1 98.38 266 GLN A CA 1
ATOM 2186 C C . GLN A 1 266 ? 12.266 -16.781 -23.688 1 98.38 266 GLN A C 1
ATOM 2188 O O . GLN A 1 266 ? 11.18 -16.578 -24.25 1 98.38 266 GLN A O 1
ATOM 2193 N N . LEU A 1 267 ? 13.211 -15.875 -23.656 1 98.19 267 LEU A N 1
ATOM 2194 C CA . LEU A 1 267 ? 13.055 -14.656 -24.438 1 98.19 267 LEU A CA 1
ATOM 2195 C C . LEU A 1 267 ? 12.898 -14.969 -25.922 1 98.19 267 LEU A C 1
ATOM 2197 O O . LEU A 1 267 ? 12.094 -14.352 -26.609 1 98.19 267 LEU A O 1
ATOM 2201 N N . LYS A 1 268 ? 13.711 -15.867 -26.375 1 98.12 268 LYS A N 1
ATOM 2202 C CA . LYS A 1 268 ? 13.648 -16.281 -27.766 1 98.12 268 LYS A CA 1
ATOM 2203 C C . LYS A 1 268 ? 12.297 -16.938 -28.094 1 98.12 268 LYS A C 1
ATOM 2205 O O . LYS A 1 268 ? 11.664 -16.594 -29.078 1 98.12 268 LYS A O 1
ATOM 2210 N N . LYS A 1 269 ? 11.852 -17.844 -27.266 1 97.31 269 LYS A N 1
ATOM 2211 C CA . LYS A 1 269 ? 10.578 -18.531 -27.469 1 97.31 269 LYS A CA 1
ATOM 2212 C C . LYS A 1 269 ? 9.414 -17.547 -27.484 1 97.31 269 LYS A C 1
ATOM 2214 O O . LYS A 1 269 ? 8.43 -17.75 -28.203 1 97.31 269 LYS A O 1
ATOM 2219 N N . ALA A 1 270 ? 9.5 -16.516 -26.672 1 95.94 270 ALA A N 1
ATOM 2220 C CA . ALA A 1 270 ? 8.422 -15.531 -26.531 1 95.94 270 ALA A CA 1
ATOM 2221 C C . ALA A 1 270 ? 8.578 -14.398 -27.547 1 95.94 270 ALA A C 1
ATOM 2223 O O . ALA A 1 270 ? 7.734 -13.508 -27.625 1 95.94 270 ALA A O 1
ATOM 2224 N N . HIS A 1 271 ? 9.648 -14.383 -28.328 1 96.31 271 HIS A N 1
ATOM 2225 C CA . HIS A 1 271 ? 9.953 -13.367 -29.328 1 96.31 271 HIS A CA 1
ATOM 2226 C C . HIS A 1 271 ? 10.078 -11.984 -28.703 1 96.31 271 HIS A C 1
ATOM 2228 O O . HIS A 1 271 ? 9.484 -11.023 -29.188 1 96.31 271 HIS A O 1
ATOM 2234 N N . THR A 1 272 ? 10.773 -11.93 -27.547 1 96.56 272 THR A N 1
ATOM 2235 C CA . THR A 1 272 ? 11.016 -10.672 -26.844 1 96.56 272 THR A CA 1
ATOM 2236 C C . THR A 1 272 ? 12.5 -10.5 -26.531 1 96.56 272 THR A C 1
ATOM 2238 O O . THR A 1 272 ? 12.859 -10.117 -25.422 1 96.56 272 THR A O 1
ATOM 2241 N N . GLU A 1 273 ? 13.336 -10.812 -27.406 1 97.44 273 GLU A N 1
ATOM 2242 C CA . GLU A 1 273 ? 14.781 -10.773 -27.219 1 97.44 273 GLU A CA 1
ATOM 2243 C C . GLU A 1 273 ? 15.266 -9.344 -26.953 1 97.44 273 GLU A C 1
ATOM 2245 O O . GLU A 1 273 ? 16.312 -9.141 -26.344 1 97.44 273 GLU A O 1
ATOM 2250 N N . GLU A 1 274 ? 14.477 -8.43 -27.391 1 96.31 274 GLU A N 1
ATOM 2251 C CA . GLU A 1 274 ? 14.844 -7.027 -27.203 1 96.31 274 GLU A CA 1
ATOM 2252 C C . GLU A 1 274 ? 14.953 -6.688 -25.719 1 96.31 274 GLU A C 1
ATOM 2254 O O . GLU A 1 274 ? 15.68 -5.77 -25.328 1 96.31 274 GLU A O 1
ATOM 2259 N N . ARG A 1 275 ? 14.305 -7.422 -24.844 1 96.25 275 ARG A N 1
ATOM 2260 C CA . ARG A 1 275 ? 14.336 -7.18 -23.406 1 96.25 275 ARG A CA 1
ATOM 2261 C C . ARG A 1 275 ? 15.742 -7.387 -22.844 1 96.25 275 ARG A C 1
ATOM 2263 O O . ARG A 1 275 ? 16.078 -6.859 -21.781 1 96.25 275 ARG A O 1
ATOM 2270 N N . SER A 1 276 ? 16.516 -8.133 -23.547 1 97.19 276 SER A N 1
ATOM 2271 C CA . SER A 1 276 ? 17.875 -8.445 -23.094 1 97.19 276 SER A CA 1
ATOM 2272 C C . SER A 1 276 ? 18.719 -7.184 -22.969 1 97.19 276 SER A C 1
ATOM 2274 O O . SER A 1 276 ? 19.75 -7.18 -22.281 1 97.19 276 SER A O 1
ATOM 2276 N N . GLU A 1 277 ? 18.297 -6.113 -23.578 1 97.06 277 GLU A N 1
ATOM 2277 C CA . GLU A 1 277 ? 19.078 -4.875 -23.594 1 97.06 277 GLU A CA 1
ATOM 2278 C C . GLU A 1 277 ? 18.75 -4.012 -22.375 1 97.06 277 GLU A C 1
ATOM 2280 O O . GLU A 1 277 ? 19.484 -3.062 -22.062 1 97.06 277 GLU A O 1
ATOM 2285 N N . LEU A 1 278 ? 17.719 -4.332 -21.719 1 96.75 278 LEU A N 1
ATOM 2286 C CA . LEU A 1 278 ? 17.312 -3.564 -20.547 1 96.75 278 LEU A CA 1
ATOM 2287 C C . LEU A 1 278 ? 18.234 -3.854 -19.359 1 96.75 278 LEU A C 1
ATOM 2289 O O . LEU A 1 278 ? 18.781 -4.957 -19.25 1 96.75 278 LEU A O 1
ATOM 2293 N N . PRO A 1 279 ? 18.359 -2.945 -18.438 1 96.94 279 PRO A N 1
ATOM 2294 C CA . PRO A 1 279 ? 19.344 -3.035 -17.375 1 96.94 279 PRO A CA 1
ATOM 2295 C C . PRO A 1 279 ? 19.188 -4.289 -16.516 1 96.94 279 PRO A C 1
ATOM 2297 O O . PRO A 1 279 ? 20.172 -4.984 -16.234 1 96.94 279 PRO A O 1
ATOM 2300 N N . PHE A 1 280 ? 18.047 -4.637 -16.125 1 97.38 280 PHE A N 1
ATOM 2301 C CA . PHE A 1 280 ? 17.812 -5.809 -15.289 1 97.38 280 PHE A CA 1
ATOM 2302 C C . PHE A 1 280 ? 18.266 -7.082 -16 1 97.38 280 PHE A C 1
ATOM 2304 O O . PHE A 1 280 ? 18.969 -7.902 -15.414 1 97.38 280 PHE A O 1
ATOM 2311 N N . HIS A 1 281 ? 17.812 -7.188 -17.188 1 98.31 281 HIS A N 1
ATOM 2312 C CA . HIS A 1 281 ? 18.094 -8.383 -17.984 1 98.31 281 HIS A CA 1
ATOM 2313 C C . HIS A 1 281 ? 19.578 -8.516 -18.281 1 98.31 281 HIS A C 1
ATOM 2315 O O . HIS A 1 281 ? 20.125 -9.617 -18.234 1 98.31 281 HIS A O 1
ATOM 2321 N N . LYS A 1 282 ? 20.188 -7.395 -18.562 1 98.06 282 LYS A N 1
ATOM 2322 C CA . LYS A 1 282 ? 21.625 -7.398 -18.797 1 98.06 282 LYS A CA 1
ATOM 2323 C C . LYS A 1 282 ? 22.391 -7.902 -17.578 1 98.06 282 LYS A C 1
ATOM 2325 O O . LYS A 1 282 ? 23.297 -8.734 -17.703 1 98.06 282 LYS A O 1
ATOM 2330 N N . MET A 1 283 ? 22 -7.379 -16.438 1 98.06 283 MET A N 1
ATOM 2331 C CA . MET A 1 283 ? 22.641 -7.801 -15.188 1 98.06 283 MET A CA 1
ATOM 2332 C C . MET A 1 283 ? 22.469 -9.297 -14.969 1 98.06 283 MET A C 1
ATOM 2334 O O . MET A 1 283 ? 23.391 -9.977 -14.531 1 98.06 283 MET A O 1
ATOM 2338 N N . LEU A 1 284 ? 21.312 -9.758 -15.234 1 98.25 284 LEU A N 1
ATOM 2339 C CA . LEU A 1 284 ? 21.016 -11.18 -15.062 1 98.25 284 LEU A CA 1
ATOM 2340 C C . LEU A 1 284 ? 21.828 -12.031 -16.031 1 98.25 284 LEU A C 1
ATOM 2342 O O . LEU A 1 284 ? 22.438 -13.023 -15.617 1 98.25 284 LEU A O 1
ATOM 2346 N N . LEU A 1 285 ? 21.891 -11.656 -17.266 1 98.31 285 LEU A N 1
ATOM 2347 C CA . LEU A 1 285 ? 22.594 -12.406 -18.312 1 98.31 285 LEU A CA 1
ATOM 2348 C C . LEU A 1 285 ? 24.094 -12.398 -18.062 1 98.31 285 LEU A C 1
ATOM 2350 O O . LEU A 1 285 ? 24.797 -13.328 -18.469 1 98.31 285 LEU A O 1
ATOM 2354 N N . GLU A 1 286 ? 24.562 -11.406 -17.359 1 98.12 286 GLU A N 1
ATOM 2355 C CA . GLU A 1 286 ? 25.984 -11.297 -17.031 1 98.12 286 GLU A CA 1
ATOM 2356 C C . GLU A 1 286 ? 26.312 -12.055 -15.742 1 98.12 286 GLU A C 1
ATOM 2358 O O . GLU A 1 286 ? 27.453 -12.039 -15.281 1 98.12 286 GLU A O 1
ATOM 2363 N N . GLY A 1 287 ? 25.375 -12.625 -15.148 1 97.5 287 GLY A N 1
ATOM 2364 C CA . GLY A 1 287 ? 25.594 -13.414 -13.945 1 97.5 287 GLY A CA 1
ATOM 2365 C C . GLY A 1 287 ? 25.781 -12.562 -12.695 1 97.5 287 GLY A C 1
ATOM 2366 O O . GLY A 1 287 ? 26.422 -12.992 -11.734 1 97.5 287 GLY A O 1
ATOM 2367 N N . LYS A 1 288 ? 25.219 -11.43 -12.727 1 98.06 288 LYS A N 1
ATOM 2368 C CA . LYS A 1 288 ? 25.469 -10.492 -11.641 1 98.06 288 LYS A CA 1
ATOM 2369 C C . LYS 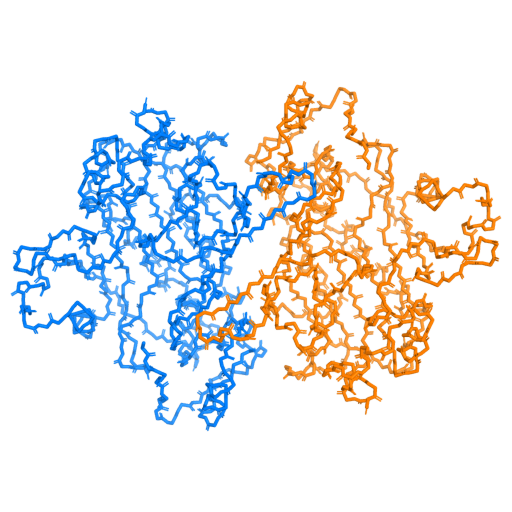A 1 288 ? 24.344 -10.531 -10.609 1 98.06 288 LYS A C 1
ATOM 2371 O O . LYS A 1 288 ? 24.422 -9.867 -9.57 1 98.06 288 LYS A O 1
ATOM 2376 N N . LEU A 1 289 ? 23.266 -11.242 -10.805 1 98.56 289 LEU A N 1
ATOM 2377 C CA . LEU A 1 289 ? 22.156 -11.391 -9.859 1 98.56 289 LEU A CA 1
ATOM 2378 C C . LEU A 1 289 ? 22.172 -12.781 -9.227 1 98.56 289 LEU A C 1
ATOM 2380 O O . LEU A 1 289 ? 22.578 -13.75 -9.867 1 98.56 289 LEU A O 1
ATOM 2384 N N . PRO A 1 290 ? 21.719 -12.867 -8.016 1 98.81 290 PRO A N 1
ATOM 2385 C CA . PRO A 1 290 ? 21.672 -14.188 -7.379 1 98.81 290 PRO A CA 1
ATOM 2386 C C . PRO A 1 290 ? 20.609 -15.094 -7.98 1 98.81 290 PRO A C 1
ATOM 2388 O O . PRO A 1 290 ? 19.641 -14.609 -8.578 1 98.81 290 PRO A O 1
ATOM 2391 N N . TYR A 1 291 ? 20.812 -16.453 -7.863 1 98.88 291 TYR A N 1
ATOM 2392 C CA . TYR A 1 291 ? 19.75 -17.391 -8.133 1 98.88 291 TYR A CA 1
ATOM 2393 C C . TYR A 1 291 ? 18.703 -17.375 -7.023 1 98.88 291 TYR A C 1
ATOM 2395 O O . TYR A 1 291 ? 19.047 -17.266 -5.844 1 98.88 291 TYR A O 1
ATOM 2403 N N . THR A 1 292 ? 17.438 -17.406 -7.457 1 98.94 292 THR A N 1
ATOM 2404 C CA . THR A 1 292 ? 16.422 -17.188 -6.441 1 98.94 292 THR A CA 1
ATOM 2405 C C . THR A 1 292 ? 15.172 -18.031 -6.75 1 98.94 292 THR A C 1
ATOM 2407 O O . THR A 1 292 ? 15.039 -18.562 -7.852 1 98.94 292 THR A O 1
ATOM 2410 N N . ILE A 1 293 ? 14.383 -18.234 -5.785 1 98.94 293 ILE A N 1
ATOM 2411 C CA . ILE A 1 293 ? 12.992 -18.688 -5.859 1 98.94 293 ILE A CA 1
ATOM 2412 C C . ILE A 1 293 ? 12.07 -17.641 -5.242 1 98.94 293 ILE A C 1
ATOM 2414 O O . ILE A 1 293 ? 12.453 -16.953 -4.289 1 98.94 293 ILE A O 1
ATOM 2418 N N . GLY A 1 294 ? 10.938 -17.438 -5.805 1 98.81 294 GLY A N 1
ATOM 2419 C CA . GLY A 1 294 ? 10.039 -16.406 -5.301 1 98.81 294 GLY A CA 1
ATOM 2420 C C . GLY A 1 294 ? 8.648 -16.5 -5.906 1 98.81 294 GLY A C 1
ATOM 2421 O O . GLY A 1 294 ? 8.352 -17.406 -6.676 1 98.81 294 GLY A O 1
ATOM 2422 N N . GLY A 1 295 ? 7.848 -15.562 -5.523 1 98.62 295 GLY A N 1
ATOM 2423 C CA . GLY A 1 295 ? 6.48 -15.531 -6.016 1 98.62 295 GLY A CA 1
ATOM 2424 C C . GLY A 1 295 ? 5.629 -14.469 -5.348 1 98.62 295 GLY A C 1
ATOM 2425 O O . GLY A 1 295 ? 6.148 -13.625 -4.613 1 98.62 295 GLY A O 1
ATOM 2426 N N . GLY A 1 296 ? 4.414 -14.422 -5.809 1 98.56 296 GLY A N 1
ATOM 2427 C CA . GLY A 1 296 ? 3.391 -13.578 -5.215 1 98.56 296 GLY A CA 1
ATOM 2428 C C . GLY A 1 296 ? 2.236 -14.367 -4.621 1 98.56 296 GLY A C 1
ATOM 2429 O O . GLY A 1 296 ? 1.765 -15.336 -5.223 1 98.56 296 GLY A O 1
ATOM 2430 N N . ILE A 1 297 ? 1.861 -14.039 -3.434 1 98.81 297 ILE A N 1
ATOM 2431 C CA . ILE A 1 297 ? 0.694 -14.609 -2.768 1 98.81 297 ILE A CA 1
ATOM 2432 C C . ILE A 1 297 ? -0.372 -13.531 -2.584 1 98.81 297 ILE A C 1
ATOM 2434 O O . ILE A 1 297 ? -0.124 -12.508 -1.946 1 98.81 297 ILE A O 1
ATOM 2438 N N . GLY A 1 298 ? -1.498 -13.758 -3.123 1 98.62 298 GLY A N 1
ATOM 2439 C CA . GLY A 1 298 ? -2.555 -12.766 -3.051 1 98.62 298 GLY A CA 1
ATOM 2440 C C . GLY A 1 298 ? -3.088 -12.562 -1.645 1 98.62 298 GLY A C 1
ATOM 2441 O O . GLY A 1 298 ? -3.646 -13.484 -1.049 1 98.62 298 GLY A O 1
ATOM 2442 N N . GLN A 1 299 ? -3 -11.359 -1.153 1 98.62 299 GLN A N 1
ATOM 2443 C CA . GLN A 1 299 ? -3.5 -11.07 0.187 1 98.62 299 GLN A CA 1
ATOM 2444 C C . GLN A 1 299 ? -5.023 -11.117 0.227 1 98.62 299 GLN A C 1
ATOM 2446 O O . GLN A 1 299 ? -5.609 -11.82 1.057 1 98.62 299 GLN A O 1
ATOM 2451 N N . SER A 1 300 ? -5.637 -10.383 -0.633 1 98.5 300 SER A N 1
ATOM 2452 C CA . SER A 1 300 ? -7.094 -10.328 -0.673 1 98.5 300 SER A CA 1
ATOM 2453 C C . SER A 1 300 ? -7.688 -11.695 -1.008 1 98.5 300 SER A C 1
ATOM 2455 O O . SER A 1 300 ? -8.695 -12.102 -0.424 1 98.5 300 SER A O 1
ATOM 2457 N N . ARG A 1 301 ? -7.039 -12.414 -1.941 1 98.56 301 ARG A N 1
ATOM 2458 C CA . ARG A 1 301 ? -7.566 -13.719 -2.318 1 98.56 301 ARG A CA 1
ATOM 2459 C C . ARG A 1 301 ? -7.473 -14.703 -1.155 1 98.56 301 ARG A C 1
ATOM 2461 O O . ARG A 1 301 ? -8.359 -15.539 -0.967 1 98.56 301 ARG A O 1
ATOM 2468 N N . LEU A 1 302 ? -6.367 -14.648 -0.432 1 98.88 302 LEU A N 1
ATOM 2469 C CA . LEU A 1 302 ? -6.262 -15.516 0.736 1 98.88 302 LEU A CA 1
ATOM 2470 C C . LEU A 1 302 ? -7.328 -15.172 1.769 1 98.88 302 LEU A C 1
ATOM 2472 O O . LEU A 1 302 ? -7.922 -16.062 2.375 1 98.88 302 LEU A O 1
ATOM 2476 N N . CYS A 1 303 ? -7.562 -13.891 2.023 1 98.69 303 CYS A N 1
ATOM 2477 C CA . CYS A 1 303 ? -8.609 -13.461 2.941 1 98.69 303 CYS A CA 1
ATOM 2478 C C . CYS A 1 303 ? -9.977 -13.938 2.467 1 98.69 303 CYS A C 1
ATOM 2480 O O . CYS A 1 303 ? -10.773 -14.438 3.26 1 98.69 303 CYS A O 1
ATOM 2482 N N . MET A 1 304 ? -10.242 -13.75 1.188 1 98.44 304 MET A N 1
ATOM 2483 C CA . MET A 1 304 ? -11.5 -14.211 0.613 1 98.44 304 MET A CA 1
ATOM 2484 C C . MET A 1 304 ? -11.68 -15.711 0.836 1 98.44 304 MET A C 1
ATOM 2486 O O . MET A 1 304 ? -12.75 -16.156 1.265 1 98.44 304 MET A O 1
ATOM 2490 N N . LEU A 1 305 ? -10.625 -16.453 0.541 1 98.69 305 LEU A N 1
ATOM 2491 C CA . LEU A 1 305 ? -10.656 -17.906 0.679 1 98.69 305 LEU A CA 1
ATOM 2492 C C . LEU A 1 305 ? -10.938 -18.312 2.123 1 98.69 305 LEU A C 1
ATOM 2494 O O . LEU A 1 305 ? -11.891 -19.047 2.391 1 98.69 305 LEU A O 1
ATOM 2498 N N . LEU A 1 306 ? -10.164 -17.781 3.055 1 98.75 306 LEU A N 1
ATOM 2499 C CA . LEU A 1 306 ? -10.219 -18.234 4.441 1 98.75 306 LEU A CA 1
ATOM 2500 C C . LEU A 1 306 ? -11.5 -17.75 5.117 1 98.75 306 LEU A C 1
ATOM 2502 O O . LEU A 1 306 ? -11.977 -18.359 6.074 1 98.75 306 LEU A O 1
ATOM 2506 N N . LEU A 1 307 ? -12.109 -16.625 4.629 1 98.38 307 LEU A N 1
ATOM 2507 C CA . LEU A 1 307 ? -13.312 -16.094 5.254 1 98.38 307 LEU A CA 1
ATOM 2508 C C . LEU A 1 307 ? -14.562 -16.531 4.508 1 98.38 307 LEU A C 1
ATOM 2510 O O . LEU A 1 307 ? -15.68 -16.156 4.875 1 98.38 307 LEU A O 1
ATOM 2514 N N . GLY A 1 308 ? -14.391 -17.281 3.432 1 97 308 GLY A N 1
ATOM 2515 C CA . GLY A 1 308 ? -15.516 -17.828 2.695 1 97 308 GLY A CA 1
ATOM 2516 C C . GLY A 1 308 ? -16.359 -16.766 2.006 1 97 308 GLY A C 1
ATOM 2517 O O . GLY A 1 308 ? -17.578 -16.859 1.992 1 97 308 GLY A O 1
ATOM 2518 N N . LYS A 1 309 ? -15.727 -15.758 1.495 1 98.06 309 LYS A N 1
ATOM 2519 C CA . LYS A 1 309 ? -16.453 -14.656 0.866 1 98.06 309 LYS A CA 1
ATOM 2520 C C . LYS A 1 309 ? -16.797 -14.992 -0.582 1 98.06 309 LYS A C 1
ATOM 2522 O O . LYS A 1 309 ? -16.141 -15.812 -1.214 1 98.06 309 LYS A O 1
ATOM 2527 N N . ALA A 1 310 ? -17.797 -14.336 -1.121 1 97.88 310 ALA A N 1
ATOM 2528 C CA . ALA A 1 310 ? -18.297 -14.633 -2.457 1 97.88 310 ALA A CA 1
ATOM 2529 C C . ALA A 1 310 ? -17.656 -13.727 -3.504 1 97.88 310 ALA A C 1
ATOM 2531 O O . ALA A 1 310 ? -17.703 -14.023 -4.699 1 97.88 310 ALA A O 1
ATOM 2532 N N . HIS A 1 311 ? -17.109 -12.68 -3.059 1 98.31 311 HIS A N 1
ATOM 2533 C CA . HIS A 1 311 ? -16.531 -11.695 -3.969 1 98.31 311 HIS A CA 1
ATOM 2534 C C . HIS A 1 311 ? -15.328 -11.008 -3.338 1 98.31 311 HIS A C 1
ATOM 2536 O O . HIS A 1 311 ? -15.344 -10.688 -2.148 1 98.31 311 HIS A O 1
ATOM 2542 N N . ILE A 1 312 ? -14.297 -10.828 -4.121 1 98.25 312 ILE A N 1
ATOM 2543 C CA . ILE A 1 312 ? -13.055 -10.234 -3.633 1 98.25 312 ILE A CA 1
ATOM 2544 C C . ILE A 1 312 ? -13.32 -8.82 -3.131 1 98.25 312 ILE A C 1
ATOM 2546 O O . ILE A 1 312 ? -12.625 -8.336 -2.234 1 98.25 312 ILE A O 1
ATOM 2550 N N . GLY A 1 313 ? -14.32 -8.109 -3.59 1 97.88 313 GLY A N 1
ATOM 2551 C CA . GLY A 1 313 ? -14.703 -6.773 -3.158 1 97.88 313 GLY A CA 1
ATOM 2552 C C . GLY A 1 313 ? -15.172 -6.727 -1.719 1 97.88 313 GLY A C 1
ATOM 2553 O O . GLY A 1 313 ? -15.32 -5.645 -1.144 1 97.88 313 GLY A O 1
ATOM 2554 N N . GLU A 1 314 ? -15.43 -7.902 -1.111 1 98 314 GLU A N 1
ATOM 2555 C CA . GLU A 1 314 ? -15.828 -7.957 0.292 1 98 314 GLU A CA 1
ATOM 2556 C C . GLU A 1 314 ? -14.617 -7.828 1.216 1 98 314 GLU A C 1
ATOM 2558 O O . GLU A 1 314 ? -14.773 -7.594 2.416 1 98 314 GLU A O 1
ATOM 2563 N N . VAL A 1 315 ? -13.414 -8.008 0.62 1 98 315 VAL A N 1
ATOM 2564 C CA . VAL A 1 315 ? -12.234 -8.023 1.482 1 98 315 VAL A CA 1
ATOM 2565 C C . VAL A 1 315 ? -11.234 -6.973 1.012 1 98 315 VAL A C 1
ATOM 2567 O O . VAL A 1 315 ? -10.117 -6.895 1.528 1 98 315 VAL A O 1
ATOM 2570 N N . GLN A 1 316 ? -11.484 -6.184 0.033 1 97.25 316 GLN A N 1
ATOM 2571 C CA . GLN A 1 316 ? -10.633 -5.074 -0.388 1 97.25 316 GLN A CA 1
ATOM 2572 C C . GLN A 1 316 ? -11.469 -3.934 -0.967 1 97.25 316 GLN A C 1
ATOM 2574 O O . GLN A 1 316 ? -12.555 -4.16 -1.498 1 97.25 316 GLN A O 1
ATOM 2579 N N . ALA A 1 317 ? -10.992 -2.738 -0.82 1 96 317 ALA A N 1
ATOM 2580 C CA . ALA A 1 317 ? -11.633 -1.564 -1.406 1 96 317 ALA A CA 1
ATOM 2581 C C . ALA A 1 317 ? -11.102 -1.288 -2.807 1 96 317 ALA A C 1
ATOM 2583 O O . ALA A 1 317 ? -9.898 -1.061 -2.984 1 96 317 ALA A O 1
ATOM 2584 N N . SER A 1 318 ? -11.969 -1.327 -3.771 1 97.12 318 SER A N 1
ATOM 2585 C CA . SER A 1 318 ? -11.633 -1.092 -5.172 1 97.12 318 SER A CA 1
ATOM 2586 C C . SER A 1 318 ? -12.812 -0.494 -5.93 1 97.12 318 SER A C 1
ATOM 2588 O O . SER A 1 318 ? -13.695 0.121 -5.332 1 97.12 318 SER A O 1
ATOM 2590 N N . ILE A 1 319 ? -12.734 -0.485 -7.238 1 96.81 319 ILE A N 1
ATOM 2591 C CA . ILE A 1 319 ? -13.781 0.069 -8.086 1 96.81 319 ILE A CA 1
ATOM 2592 C C . ILE A 1 319 ? -14.391 -1.039 -8.938 1 96.81 319 ILE A C 1
ATOM 2594 O O . ILE A 1 319 ? -13.68 -1.904 -9.453 1 96.81 319 ILE A O 1
ATOM 2598 N N . TRP A 1 320 ? -15.703 -0.988 -9.094 1 96.94 320 TRP A N 1
ATOM 2599 C CA . TRP A 1 320 ? -16.469 -1.942 -9.891 1 96.94 320 TRP A CA 1
ATOM 2600 C C . TRP A 1 320 ? -17.531 -1.232 -10.719 1 96.94 320 TRP A C 1
ATOM 2602 O O . TRP A 1 320 ? -18.016 -0.164 -10.328 1 96.94 320 TRP A O 1
ATOM 2612 N N . PRO A 1 321 ? -17.938 -1.848 -11.883 1 96 321 PRO A N 1
ATOM 2613 C CA . PRO A 1 321 ? -19.078 -1.287 -12.609 1 96 321 PRO A CA 1
ATOM 2614 C C . PRO A 1 321 ? -20.344 -1.203 -11.742 1 96 321 PRO A C 1
ATOM 2616 O O . PRO A 1 321 ? -20.594 -2.104 -10.938 1 96 321 PRO A O 1
ATOM 2619 N N . PRO A 1 322 ? -21.156 -0.162 -11.953 1 95.06 322 PRO A N 1
ATOM 2620 C CA . PRO A 1 322 ? -22.344 0.036 -11.133 1 95.06 322 PRO A CA 1
ATOM 2621 C C . PRO A 1 322 ? -23.281 -1.171 -11.148 1 95.06 322 PRO A C 1
ATOM 2623 O O . PRO A 1 322 ? -23.844 -1.539 -10.109 1 95.06 322 PRO A O 1
ATOM 2626 N N . GLU A 1 323 ? -23.453 -1.786 -12.305 1 95.75 323 GLU A N 1
ATOM 2627 C CA . GLU A 1 323 ? -24.344 -2.939 -12.422 1 95.75 323 GLU A CA 1
ATOM 2628 C C . GLU A 1 323 ? -23.859 -4.094 -11.547 1 95.75 323 GLU A C 1
ATOM 2630 O O . GLU A 1 323 ? -24.672 -4.828 -10.977 1 95.75 323 GLU A O 1
ATOM 2635 N N . MET A 1 324 ? -22.578 -4.289 -11.461 1 96.62 324 MET A N 1
ATOM 2636 C CA . MET A 1 324 ? -22.016 -5.332 -10.617 1 96.62 324 MET A CA 1
ATOM 2637 C C . MET A 1 324 ? -22.281 -5.047 -9.141 1 96.62 324 MET A C 1
ATOM 2639 O O . MET A 1 324 ? -22.641 -5.957 -8.383 1 96.62 324 MET A O 1
ATOM 2643 N N . ILE A 1 325 ? -22.109 -3.828 -8.719 1 96.56 325 ILE A N 1
ATOM 2644 C CA . ILE A 1 325 ? -22.359 -3.426 -7.344 1 96.56 325 ILE A CA 1
ATOM 2645 C C . ILE A 1 325 ? -23.812 -3.703 -6.984 1 96.56 325 ILE A C 1
ATOM 2647 O O . ILE A 1 325 ? -24.109 -4.262 -5.922 1 96.56 325 ILE A O 1
ATOM 2651 N N . GLU A 1 326 ? -24.688 -3.316 -7.848 1 96.62 326 GLU A N 1
ATOM 2652 C CA . GLU A 1 326 ? -26.109 -3.508 -7.621 1 96.62 326 GLU A CA 1
ATOM 2653 C C . GLU A 1 326 ? -26.453 -4.988 -7.504 1 96.62 326 GLU A C 1
ATOM 2655 O O . GLU A 1 326 ? -27.219 -5.383 -6.617 1 96.62 326 GLU A O 1
ATOM 2660 N N . SER A 1 327 ? -25.891 -5.777 -8.422 1 96.75 327 SER A N 1
ATOM 2661 C CA . SER A 1 327 ? -26.125 -7.219 -8.391 1 96.75 327 SER A CA 1
ATOM 2662 C C . SER A 1 327 ? -25.609 -7.844 -7.102 1 96.75 327 SER A C 1
ATOM 2664 O O . SER A 1 327 ? -26.266 -8.703 -6.512 1 96.75 327 SER A O 1
ATOM 2666 N N . CYS A 1 328 ? -24.453 -7.441 -6.699 1 97.38 328 CYS A N 1
ATOM 2667 C CA . CYS A 1 328 ? -23.859 -7.961 -5.477 1 97.38 328 CYS A CA 1
ATOM 2668 C C . CYS A 1 328 ? -24.672 -7.562 -4.258 1 97.38 328 CYS A C 1
ATOM 2670 O O . CYS A 1 328 ? -24.938 -8.391 -3.379 1 97.38 328 CYS A O 1
ATOM 2672 N N . GLU A 1 329 ? -25.109 -6.355 -4.23 1 95.62 329 GLU A N 1
ATOM 2673 C CA . GLU A 1 329 ? -25.938 -5.887 -3.123 1 95.62 329 GLU A CA 1
ATOM 2674 C C . GLU A 1 329 ? -27.219 -6.691 -3.021 1 95.62 329 GLU A C 1
ATOM 2676 O O . GLU A 1 329 ? -27.641 -7.074 -1.924 1 95.62 329 GLU A O 1
ATOM 2681 N N . ALA A 1 330 ? -27.844 -6.934 -4.113 1 96.19 330 ALA A N 1
ATOM 2682 C CA . ALA A 1 330 ? -29.094 -7.691 -4.16 1 96.19 330 ALA A CA 1
ATOM 2683 C C . ALA A 1 330 ? -28.891 -9.125 -3.672 1 96.19 330 ALA A C 1
ATOM 2685 O O . ALA A 1 330 ? -29.812 -9.742 -3.137 1 96.19 330 ALA A O 1
ATOM 2686 N N . ALA A 1 331 ? -27.688 -9.586 -3.842 1 96.56 331 ALA A N 1
ATOM 2687 C CA . ALA A 1 331 ? -27.359 -10.953 -3.447 1 96.56 331 ALA A CA 1
ATOM 2688 C C . ALA A 1 331 ? -26.734 -10.992 -2.061 1 96.56 331 ALA A C 1
ATOM 2690 O O . ALA A 1 331 ? -26.141 -12 -1.666 1 96.56 331 ALA A O 1
ATOM 2691 N N . ASP A 1 332 ? -26.688 -9.859 -1.365 1 96.5 332 ASP A N 1
ATOM 2692 C CA . ASP A 1 332 ? -26.188 -9.703 -0.002 1 96.5 332 ASP A CA 1
ATOM 2693 C C . ASP A 1 332 ? -24.672 -9.836 0.046 1 96.5 332 ASP A C 1
ATOM 2695 O O . ASP A 1 332 ? -24.109 -10.305 1.041 1 96.5 332 ASP A O 1
ATOM 2699 N N . ILE A 1 333 ? -24.047 -9.641 -1.067 1 96.81 333 ILE A N 1
ATOM 2700 C CA . ILE A 1 333 ? -22.609 -9.508 -1.144 1 96.81 333 ILE A CA 1
ATOM 2701 C C . ILE A 1 333 ? -22.203 -8.07 -0.838 1 96.81 333 ILE A C 1
ATOM 2703 O O . ILE A 1 333 ? -22.484 -7.156 -1.62 1 96.81 333 ILE A O 1
ATOM 2707 N N . LYS A 1 334 ? -21.547 -7.824 0.251 1 94.69 334 LYS A N 1
ATOM 2708 C CA . LYS A 1 334 ? -21.25 -6.48 0.737 1 94.69 334 LYS A CA 1
ATOM 2709 C C . LYS A 1 334 ? -19.891 -5.996 0.221 1 94.69 334 LYS A C 1
ATOM 2711 O O . LYS A 1 334 ? -18.875 -6.145 0.9 1 94.69 334 LYS A O 1
ATOM 2716 N N . ILE A 1 335 ? -19.953 -5.328 -0.867 1 95.38 335 ILE A N 1
ATOM 2717 C CA . ILE A 1 335 ? -18.75 -4.781 -1.47 1 95.38 335 ILE A CA 1
ATOM 2718 C C . ILE A 1 335 ? -18.281 -3.568 -0.668 1 95.38 335 ILE A C 1
ATOM 2720 O O . ILE A 1 335 ? -19.078 -2.717 -0.285 1 95.38 335 ILE A O 1
ATOM 2724 N N . LEU A 1 336 ? -17.016 -3.525 -0.42 1 92.94 336 LEU A N 1
ATOM 2725 C CA . LEU A 1 336 ? -16.453 -2.424 0.348 1 92.94 336 LEU A CA 1
ATOM 2726 C C . LEU A 1 336 ? -16.406 -1.145 -0.481 1 92.94 336 LEU A C 1
ATOM 2728 O O . LEU A 1 336 ? -16.25 -1.195 -1.702 1 92.94 336 LEU A O 1
ATOM 2732 N N . MET B 1 1 ? 12.711 23.188 -2.906 1 62.66 1 MET B N 1
ATOM 2733 C CA . MET B 1 1 ? 13.648 23 -1.802 1 62.66 1 MET B CA 1
ATOM 2734 C C . MET B 1 1 ? 14.859 22.188 -2.252 1 62.66 1 MET B C 1
ATOM 2736 O O . MET B 1 1 ? 14.758 21.359 -3.148 1 62.66 1 MET B O 1
ATOM 2740 N N . THR B 1 2 ? 15.93 22.703 -1.771 1 82.38 2 THR B N 1
ATOM 2741 C CA . THR B 1 2 ? 17.234 22.203 -2.176 1 82.38 2 THR B CA 1
ATOM 2742 C C . THR B 1 2 ? 17.672 21.031 -1.285 1 82.38 2 THR B C 1
ATOM 2744 O O . THR B 1 2 ? 17.281 20.969 -0.119 1 82.38 2 THR B O 1
ATOM 2747 N N . LEU B 1 3 ? 18.266 20.078 -1.84 1 95.06 3 LEU B N 1
ATOM 2748 C CA . LEU B 1 3 ? 18.844 18.922 -1.155 1 95.06 3 LEU B CA 1
ATOM 2749 C C . LEU B 1 3 ? 19.875 19.375 -0.127 1 95.06 3 LEU B C 1
ATOM 2751 O O . LEU B 1 3 ? 20.75 20.172 -0.435 1 95.06 3 LEU B O 1
ATOM 2755 N N . ILE B 1 4 ? 19.656 18.984 1.11 1 96.62 4 ILE B N 1
ATOM 2756 C CA . ILE B 1 4 ? 20.594 19.281 2.197 1 96.62 4 ILE B CA 1
ATOM 2757 C C . ILE B 1 4 ? 21.484 18.062 2.445 1 96.62 4 ILE B C 1
ATOM 2759 O O . ILE B 1 4 ? 21 16.938 2.613 1 96.62 4 ILE B O 1
ATOM 2763 N N . LEU B 1 5 ? 22.797 18.281 2.441 1 96.56 5 LEU B N 1
ATOM 2764 C CA . LEU B 1 5 ? 23.766 17.25 2.777 1 96.56 5 LEU B CA 1
ATOM 2765 C C . LEU B 1 5 ? 24.453 17.562 4.102 1 96.56 5 LEU B C 1
ATOM 2767 O O . LEU B 1 5 ? 25.375 18.406 4.148 1 96.56 5 LEU B O 1
ATOM 2771 N N . PRO B 1 6 ? 23.953 16.938 5.152 1 94.69 6 PRO B N 1
ATOM 2772 C CA . PRO B 1 6 ? 24.578 17.234 6.445 1 94.69 6 PRO B CA 1
ATOM 2773 C C . PRO B 1 6 ? 26.047 16.844 6.5 1 94.69 6 PRO B C 1
ATOM 2775 O O . PRO B 1 6 ? 26.438 15.828 5.91 1 94.69 6 PRO B O 1
ATOM 2778 N N . LYS B 1 7 ? 26.719 17.609 7.316 1 90.56 7 LYS B N 1
ATOM 2779 C CA . LYS B 1 7 ? 28.141 17.312 7.461 1 90.56 7 LYS B CA 1
ATOM 2780 C C . LYS B 1 7 ? 28.375 16.094 8.336 1 90.56 7 LYS B C 1
ATOM 2782 O O . LYS B 1 7 ? 27.688 15.906 9.344 1 90.56 7 LYS B O 1
ATOM 2787 N N . ASP B 1 8 ? 29.219 15.195 8.008 1 89.94 8 ASP B N 1
ATOM 2788 C CA . ASP B 1 8 ? 29.672 14.039 8.773 1 89.94 8 ASP B CA 1
ATOM 2789 C C . ASP B 1 8 ? 28.5 13.102 9.086 1 89.94 8 ASP B C 1
ATOM 2791 O O . ASP B 1 8 ? 28.406 12.562 10.188 1 89.94 8 ASP B O 1
ATOM 2795 N N . TYR B 1 9 ? 27.578 13.039 8.258 1 94.69 9 TYR B N 1
ATOM 2796 C CA . TYR B 1 9 ? 26.453 12.125 8.43 1 94.69 9 TYR B CA 1
ATOM 2797 C C . TYR B 1 9 ? 26.859 10.695 8.086 1 94.69 9 TYR B C 1
ATOM 2799 O O . TYR B 1 9 ? 27.547 10.461 7.086 1 94.69 9 TYR B O 1
ATOM 2807 N N . HIS B 1 10 ? 26.5 9.758 9.023 1 93.88 10 HIS B N 1
ATOM 2808 C CA . HIS B 1 10 ? 26.578 8.32 8.797 1 93.88 10 HIS B CA 1
ATOM 2809 C C . HIS B 1 10 ? 25.359 7.613 9.398 1 93.88 10 HIS B C 1
ATOM 2811 O O . HIS B 1 10 ? 25.016 7.836 10.562 1 93.88 10 HIS B O 1
ATOM 2817 N N . PRO B 1 11 ? 24.734 6.762 8.562 1 93.19 11 PRO B N 1
ATOM 2818 C CA . PRO B 1 11 ? 23.625 6.012 9.164 1 93.19 11 PRO B CA 1
ATOM 2819 C C . PRO B 1 11 ? 24.078 5.117 10.312 1 93.19 11 PRO B C 1
ATOM 2821 O O . PRO B 1 11 ? 25.125 4.477 10.227 1 93.19 11 PRO B O 1
ATOM 2824 N N . SER B 1 12 ? 23.297 5.074 11.32 1 94.5 12 SER B N 1
ATOM 2825 C CA . SER B 1 12 ? 23.641 4.266 12.484 1 94.5 12 SER B CA 1
ATOM 2826 C C . SER B 1 12 ? 23.203 2.818 12.305 1 94.5 12 SER B C 1
ATOM 2828 O O . SER B 1 12 ? 23.656 1.934 13.039 1 94.5 12 SER B O 1
ATOM 2830 N N . LEU B 1 13 ? 22.312 2.559 11.406 1 96.25 13 LEU B N 1
ATOM 2831 C CA . LEU B 1 13 ? 21.812 1.222 11.109 1 96.25 13 LEU B CA 1
ATOM 2832 C C . LEU B 1 13 ? 22.094 0.846 9.656 1 96.25 13 LEU B C 1
ATOM 2834 O O . LEU B 1 13 ? 22.062 1.706 8.773 1 96.25 13 LEU B O 1
ATOM 2838 N N . THR B 1 14 ? 22.375 -0.438 9.453 1 95.62 14 THR B N 1
ATOM 2839 C CA . THR B 1 14 ? 22.453 -0.953 8.094 1 95.62 14 THR B CA 1
ATOM 2840 C C . THR B 1 14 ? 21.078 -0.86 7.41 1 95.62 14 THR B C 1
ATOM 2842 O O . THR B 1 14 ? 20.078 -0.57 8.062 1 95.62 14 THR B O 1
ATOM 2845 N N . ILE B 1 15 ? 21.031 -1.065 6.102 1 95.81 15 ILE B N 1
ATOM 2846 C CA . ILE B 1 15 ? 19.781 -1.037 5.359 1 95.81 15 ILE B CA 1
ATOM 2847 C C . ILE B 1 15 ? 18.812 -2.062 5.945 1 95.81 15 ILE B C 1
ATOM 2849 O O . ILE B 1 15 ? 17.641 -1.751 6.199 1 95.81 15 ILE B O 1
ATOM 2853 N N . ARG B 1 16 ? 19.25 -3.27 6.227 1 96.56 16 ARG B N 1
ATOM 2854 C CA . ARG B 1 16 ? 18.406 -4.348 6.738 1 96.56 16 ARG B CA 1
ATOM 2855 C C . ARG B 1 16 ? 17.922 -4.043 8.156 1 96.56 16 ARG B C 1
ATOM 2857 O O . ARG B 1 16 ? 16.766 -4.309 8.492 1 96.56 16 ARG B O 1
ATOM 2864 N N . ASP B 1 17 ? 18.781 -3.482 8.953 1 97.19 17 ASP B N 1
ATOM 2865 C CA . ASP B 1 17 ? 18.391 -3.105 10.312 1 97.19 17 ASP B CA 1
ATOM 2866 C C . ASP B 1 17 ? 17.406 -1.938 10.297 1 97.19 17 ASP B C 1
ATOM 2868 O O . ASP B 1 17 ? 16.516 -1.867 11.133 1 97.19 17 ASP B O 1
ATOM 2872 N N . THR B 1 18 ? 17.703 -0.995 9.359 1 97.81 18 THR B N 1
ATOM 2873 C CA . THR B 1 18 ? 16.766 0.116 9.203 1 97.81 18 THR B CA 1
ATOM 2874 C C . THR B 1 18 ? 15.375 -0.394 8.867 1 97.81 18 THR B C 1
ATOM 2876 O O . THR B 1 18 ? 14.383 0.068 9.438 1 97.81 18 THR B O 1
ATOM 2879 N N . GLU B 1 19 ? 15.281 -1.368 7.988 1 97.75 19 GLU B N 1
ATOM 2880 C CA . GLU B 1 19 ? 13.992 -1.943 7.613 1 97.75 19 GLU B CA 1
ATOM 2881 C C . GLU B 1 19 ? 13.328 -2.635 8.797 1 97.75 19 GLU B C 1
ATOM 2883 O O . GLU B 1 19 ? 12.109 -2.564 8.961 1 97.75 19 GLU B O 1
ATOM 2888 N N . ALA B 1 20 ? 14.109 -3.326 9.57 1 97.69 20 ALA B N 1
ATOM 2889 C CA . ALA B 1 20 ? 13.57 -3.941 10.781 1 97.69 20 ALA B CA 1
ATOM 2890 C C . ALA B 1 20 ? 13.016 -2.887 11.734 1 97.69 20 ALA B C 1
ATOM 2892 O O . ALA B 1 20 ? 11.961 -3.082 12.344 1 97.69 20 ALA B O 1
ATOM 2893 N N . ALA B 1 21 ? 13.734 -1.795 11.891 1 98.38 21 ALA B N 1
ATOM 2894 C CA . ALA B 1 21 ? 13.305 -0.701 12.758 1 98.38 21 ALA B CA 1
ATOM 2895 C C . ALA B 1 21 ? 12.031 -0.049 12.227 1 98.38 21 ALA B C 1
ATOM 2897 O O . ALA B 1 21 ? 11.156 0.338 13 1 98.38 21 ALA B O 1
ATOM 2898 N N . ILE B 1 22 ? 11.945 0.111 10.914 1 98.31 22 ILE B N 1
ATOM 2899 C CA . ILE B 1 22 ? 10.758 0.669 10.273 1 98.31 22 ILE B CA 1
ATOM 2900 C C . ILE B 1 22 ? 9.539 -0.18 10.617 1 98.31 22 ILE B C 1
ATOM 2902 O O . ILE B 1 22 ? 8.492 0.351 11 1 98.31 22 ILE B O 1
ATOM 2906 N N . VAL B 1 23 ? 9.68 -1.492 10.484 1 97.81 23 VAL B N 1
ATOM 2907 C CA . VAL B 1 23 ? 8.594 -2.4 10.812 1 97.81 23 VAL B CA 1
ATOM 2908 C C . VAL B 1 23 ? 8.18 -2.203 12.273 1 97.81 23 VAL B C 1
ATOM 2910 O O . VAL B 1 23 ? 6.988 -2.127 12.578 1 97.81 23 VAL B O 1
ATOM 2913 N N . PHE B 1 24 ? 9.141 -2.133 13.133 1 98.44 24 PHE B N 1
ATOM 2914 C CA . PHE B 1 24 ? 8.891 -1.963 14.562 1 98.44 24 PHE B CA 1
ATOM 2915 C C . PHE B 1 24 ? 8.133 -0.667 14.828 1 98.44 24 PHE B C 1
ATOM 2917 O O . PHE B 1 24 ? 7.156 -0.656 15.578 1 98.44 24 PHE B O 1
ATOM 2924 N N . ILE B 1 25 ? 8.555 0.452 14.242 1 98.75 25 ILE B N 1
ATOM 2925 C CA . ILE B 1 25 ? 7.93 1.757 14.43 1 98.75 25 ILE B CA 1
ATOM 2926 C C . ILE B 1 25 ? 6.48 1.709 13.945 1 98.75 25 ILE B C 1
ATOM 2928 O O . ILE B 1 25 ? 5.57 2.141 14.656 1 98.75 25 ILE B O 1
ATOM 2932 N N . ARG B 1 26 ? 6.289 1.221 12.766 1 98.19 26 ARG B N 1
ATOM 2933 C CA . ARG B 1 26 ? 4.961 1.183 12.164 1 98.19 26 ARG B CA 1
ATOM 2934 C C . ARG B 1 26 ? 3.994 0.37 13.016 1 98.19 26 ARG B C 1
ATOM 2936 O O . ARG B 1 26 ? 2.881 0.817 13.297 1 98.19 26 ARG B O 1
ATOM 2943 N N . GLU B 1 27 ? 4.398 -0.826 13.422 1 97.31 27 GLU B N 1
ATOM 2944 C CA . GLU B 1 27 ? 3.535 -1.698 14.211 1 97.31 27 GLU B CA 1
ATOM 2945 C C . GLU B 1 27 ? 3.242 -1.094 15.578 1 97.31 27 GLU B C 1
ATOM 2947 O O . GLU B 1 27 ? 2.107 -1.147 16.062 1 97.31 27 GLU B O 1
ATOM 2952 N N . THR B 1 28 ? 4.242 -0.541 16.188 1 98.69 28 THR B N 1
ATOM 2953 C CA . THR B 1 28 ? 4.086 0.038 17.516 1 98.69 28 THR B CA 1
ATOM 2954 C C . THR B 1 28 ? 3.172 1.26 17.469 1 98.69 28 THR B C 1
ATOM 2956 O O . THR B 1 28 ? 2.225 1.364 18.25 1 98.69 28 THR B O 1
ATOM 2959 N N . PHE B 1 29 ? 3.443 2.158 16.547 1 98.81 29 PHE B N 1
ATOM 2960 C CA . PHE B 1 29 ? 2.689 3.404 16.484 1 98.81 29 PHE B CA 1
ATOM 2961 C C . PHE B 1 29 ? 1.229 3.135 16.141 1 98.81 29 PHE B C 1
ATOM 2963 O O . PHE B 1 29 ? 0.327 3.748 16.719 1 98.81 29 PHE B O 1
ATOM 2970 N N . GLN B 1 30 ? 1.01 2.305 15.148 1 98.25 30 GLN B N 1
ATOM 2971 C CA . GLN B 1 30 ? -0.363 2.023 14.742 1 98.25 30 GLN B CA 1
ATOM 2972 C C . GLN B 1 30 ? -1.177 1.466 15.906 1 98.25 30 GLN B C 1
ATOM 2974 O O . GLN B 1 30 ? -2.359 1.783 16.062 1 98.25 30 GLN B O 1
ATOM 2979 N N . ASP B 1 31 ? -0.561 0.622 16.703 1 98.12 31 ASP B N 1
ATOM 2980 C CA . ASP B 1 31 ? -1.241 0.087 17.891 1 98.12 31 ASP B CA 1
ATOM 2981 C C . ASP B 1 31 ? -1.571 1.198 18.875 1 98.12 31 ASP B C 1
ATOM 2983 O O . ASP B 1 31 ? -2.666 1.225 19.453 1 98.12 31 ASP B O 1
ATOM 2987 N N . LYS B 1 32 ? -0.632 2.068 19.078 1 98.75 32 LYS B N 1
ATOM 2988 C CA . LYS B 1 32 ? -0.802 3.135 20.062 1 98.75 32 LYS B CA 1
ATOM 2989 C C . LYS B 1 32 ? -1.896 4.109 19.625 1 98.75 32 LYS B C 1
ATOM 2991 O O . LYS B 1 32 ? -2.758 4.477 20.438 1 98.75 32 LYS B O 1
ATOM 2996 N N . ILE B 1 33 ? -1.859 4.531 18.391 1 98.62 33 ILE B N 1
ATOM 2997 C CA . ILE B 1 33 ? -2.838 5.512 17.938 1 98.62 33 ILE B CA 1
ATOM 2998 C C . ILE B 1 33 ? -4.227 4.879 17.906 1 98.62 33 ILE B C 1
ATOM 3000 O O . ILE B 1 33 ? -5.227 5.547 18.172 1 98.62 33 ILE B O 1
ATOM 3004 N N . ALA B 1 34 ? -4.305 3.609 17.5 1 98.62 34 ALA B N 1
ATOM 3005 C CA . ALA B 1 34 ? -5.582 2.898 17.5 1 98.62 34 ALA B CA 1
ATOM 3006 C C . ALA B 1 34 ? -6.195 2.879 18.891 1 98.62 34 ALA B C 1
ATOM 3008 O O . ALA B 1 34 ? -7.395 3.121 19.062 1 98.62 34 ALA B O 1
ATOM 3009 N N . ASP B 1 35 ? -5.352 2.582 19.828 1 98.5 35 ASP B N 1
ATOM 3010 C CA . ASP B 1 35 ? -5.805 2.504 21.219 1 98.5 35 ASP B CA 1
ATOM 3011 C C . ASP B 1 35 ? -6.207 3.879 21.734 1 98.5 35 ASP B C 1
ATOM 3013 O O . ASP B 1 35 ? -7.293 4.043 22.297 1 98.5 35 ASP B O 1
ATOM 3017 N N . LYS B 1 36 ? -5.402 4.852 21.547 1 98.62 36 LYS B N 1
ATOM 3018 C CA . LYS B 1 36 ? -5.59 6.168 22.141 1 98.62 36 LYS B CA 1
ATOM 3019 C C . LYS B 1 36 ? -6.773 6.898 21.516 1 98.62 36 LYS B C 1
ATOM 3021 O O . LYS B 1 36 ? -7.426 7.715 22.172 1 98.62 36 LYS B O 1
ATOM 3026 N N . LEU B 1 37 ? -7.012 6.691 20.25 1 98.75 37 LEU B N 1
ATOM 3027 C CA . LEU B 1 37 ? -8.055 7.43 19.547 1 98.75 37 LEU B CA 1
ATOM 3028 C C . LEU B 1 37 ? -9.258 6.535 19.266 1 98.75 37 LEU B C 1
ATOM 3030 O O . LEU B 1 37 ? -10.234 6.973 18.656 1 98.75 37 LEU B O 1
ATOM 3034 N N . ASN B 1 38 ? -9.219 5.246 19.719 1 98.62 38 ASN B N 1
ATOM 3035 C CA . ASN B 1 38 ? -10.305 4.301 19.5 1 98.62 38 ASN B CA 1
ATOM 3036 C C . ASN B 1 38 ? -10.578 4.105 18.016 1 98.62 38 ASN B C 1
ATOM 3038 O O . ASN B 1 38 ? -11.711 4.297 17.547 1 98.62 38 ASN B O 1
ATOM 3042 N N . LEU B 1 39 ? -9.578 3.713 17.297 1 98.88 39 LEU B N 1
ATOM 3043 C CA . LEU B 1 39 ? -9.664 3.533 15.859 1 98.88 39 LEU B CA 1
ATOM 3044 C C . LEU B 1 39 ? -9.57 2.057 15.484 1 98.88 39 LEU B C 1
ATOM 3046 O O . LEU B 1 39 ? -8.875 1.288 16.156 1 98.88 39 LEU B O 1
ATOM 3050 N N . GLN B 1 40 ? -10.234 1.696 14.469 1 98.62 40 GLN B N 1
ATOM 3051 C CA . GLN B 1 40 ? -10.125 0.369 13.875 1 98.62 40 GLN B CA 1
ATOM 3052 C C . GLN B 1 40 ? -9.438 0.431 12.508 1 98.62 40 GLN B C 1
ATOM 3054 O O . GLN B 1 40 ? -9.695 1.339 11.719 1 98.62 40 GLN B O 1
ATOM 3059 N N . ARG B 1 41 ? -8.547 -0.478 12.289 1 98.12 41 ARG B N 1
ATOM 3060 C CA . ARG B 1 41 ? -7.875 -0.553 10.992 1 98.12 41 ARG B CA 1
ATOM 3061 C C . ARG B 1 41 ? -8.852 -0.969 9.891 1 98.12 41 ARG B C 1
ATOM 3063 O O . ARG B 1 41 ? -9.609 -1.924 10.062 1 98.12 41 ARG B O 1
ATOM 3070 N N . MET B 1 42 ? -8.867 -0.28 8.789 1 97.44 42 MET B N 1
ATOM 3071 C CA . MET B 1 42 ? -9.727 -0.567 7.648 1 97.44 42 MET B CA 1
ATOM 3072 C C . MET B 1 42 ? -8.922 -0.627 6.359 1 97.44 42 MET B C 1
ATOM 3074 O O . MET B 1 42 ? -7.867 0.007 6.25 1 97.44 42 MET B O 1
ATOM 3078 N N . SER B 1 43 ? -9.359 -1.398 5.359 1 95.38 43 SER B N 1
ATOM 3079 C CA . SER B 1 43 ? -8.766 -1.423 4.023 1 95.38 43 SER B CA 1
ATOM 3080 C C . SER B 1 43 ? -9.016 -0.11 3.289 1 95.38 43 SER B C 1
ATOM 3082 O O . SER B 1 43 ? -10.109 0.447 3.354 1 95.38 43 SER B O 1
ATOM 3084 N N . ALA B 1 44 ? -7.988 0.328 2.652 1 94.31 44 ALA B N 1
ATOM 3085 C CA . ALA B 1 44 ? -8.07 1.619 1.973 1 94.31 44 ALA B CA 1
ATOM 3086 C C . ALA B 1 44 ? -8 1.447 0.458 1 94.31 44 ALA B C 1
ATOM 3088 O O . ALA B 1 44 ? -7.309 0.556 -0.042 1 94.31 44 ALA B O 1
ATOM 3089 N N . PRO B 1 45 ? -8.727 2.301 -0.252 1 96.5 45 PRO B N 1
ATOM 3090 C CA . PRO B 1 45 ? -8.539 2.309 -1.704 1 96.5 45 PRO B CA 1
ATOM 3091 C C . PRO B 1 45 ? -7.246 3.004 -2.127 1 96.5 45 PRO B C 1
ATOM 3093 O O . PRO B 1 45 ? -6.805 3.951 -1.468 1 96.5 45 PRO B O 1
ATOM 3096 N N . MET B 1 46 ? -6.703 2.531 -3.24 1 97.38 46 MET B N 1
ATOM 3097 C CA . MET B 1 46 ? -5.523 3.166 -3.82 1 97.38 46 MET B CA 1
ATOM 3098 C C . MET B 1 46 ? -5.922 4.219 -4.848 1 97.38 46 MET B C 1
ATOM 3100 O O . MET B 1 46 ? -5.105 5.062 -5.227 1 97.38 46 MET B O 1
ATOM 3104 N N . PHE B 1 47 ? -7.102 4.164 -5.281 1 98.44 47 PHE B N 1
ATOM 3105 C CA . PHE B 1 47 ? -7.645 5.035 -6.316 1 98.44 47 PHE B CA 1
ATOM 3106 C C . PHE B 1 47 ? -9.141 5.234 -6.129 1 98.44 47 PHE B C 1
ATOM 3108 O O . PHE B 1 47 ? -9.805 4.434 -5.461 1 98.44 47 PHE B O 1
ATOM 3115 N N . VAL B 1 48 ? -9.656 6.285 -6.676 1 97.62 48 VAL B N 1
ATOM 3116 C CA . VAL B 1 48 ? -11.07 6.633 -6.629 1 97.62 48 VAL B CA 1
ATOM 3117 C C . VAL B 1 48 ? -11.508 7.195 -7.98 1 97.62 48 VAL B C 1
ATOM 3119 O O . VAL B 1 48 ? -10.68 7.645 -8.773 1 97.62 48 VAL B O 1
ATOM 3122 N N . GLU B 1 49 ? -12.781 7.137 -8.188 1 97.19 49 GLU B N 1
ATOM 3123 C CA . GLU B 1 49 ? -13.32 7.773 -9.391 1 97.19 49 GLU B CA 1
ATOM 3124 C C . GLU B 1 49 ? -13.297 9.297 -9.266 1 97.19 49 GLU B C 1
ATOM 3126 O O . GLU B 1 49 ? -13.734 9.844 -8.242 1 97.19 49 GLU B O 1
ATOM 3131 N N . LYS B 1 50 ? -12.875 9.922 -10.297 1 96.44 50 LYS B N 1
ATOM 3132 C CA . LYS B 1 50 ? -12.82 11.375 -10.32 1 96.44 50 LYS B CA 1
ATOM 3133 C C . LYS B 1 50 ? -14.195 11.984 -10.062 1 96.44 50 LYS B C 1
ATOM 3135 O O . LYS B 1 50 ? -14.32 12.984 -9.352 1 96.44 50 LYS B O 1
ATOM 3140 N N . SER B 1 51 ? -15.211 11.383 -10.547 1 95.25 51 SER B N 1
ATOM 3141 C CA . SER B 1 51 ? -16.562 11.914 -10.531 1 95.25 51 SER B CA 1
ATOM 3142 C C . SER B 1 51 ? -17.141 11.938 -9.117 1 95.25 51 SER B C 1
ATOM 3144 O O . SER B 1 51 ? -18.141 12.602 -8.859 1 95.25 51 SER B O 1
ATOM 3146 N N . THR B 1 52 ? -16.516 11.219 -8.219 1 94.12 52 THR B N 1
ATOM 3147 C CA . THR B 1 52 ? -17.047 11.141 -6.863 1 94.12 52 THR B CA 1
ATOM 3148 C C . THR B 1 52 ? -16.672 12.383 -6.055 1 94.12 52 THR B C 1
ATOM 3150 O O . THR B 1 52 ? -17.297 12.695 -5.047 1 94.12 52 THR B O 1
ATOM 3153 N N . GLY B 1 53 ? -15.523 13.055 -6.406 1 94.19 53 GLY B N 1
ATOM 3154 C CA . GLY B 1 53 ? -14.992 14.172 -5.648 1 94.19 53 GLY B CA 1
ATOM 3155 C C . GLY B 1 53 ? -14.258 13.75 -4.391 1 94.19 53 GLY B C 1
ATOM 3156 O O . GLY B 1 53 ? -13.953 14.578 -3.531 1 94.19 53 GLY B O 1
ATOM 3157 N N . LEU B 1 54 ? -13.93 12.5 -4.301 1 95.62 54 LEU B N 1
ATOM 3158 C CA . LEU B 1 54 ? -13.359 11.969 -3.068 1 95.62 54 LEU B CA 1
ATOM 3159 C C . LEU B 1 54 ? -11.859 12.234 -2.998 1 95.62 54 LEU B C 1
ATOM 3161 O O . LEU B 1 54 ? -11.273 12.203 -1.916 1 95.62 54 LEU B O 1
ATOM 3165 N N . ASN B 1 55 ? -11.203 12.422 -4.098 1 96 55 ASN B N 1
ATOM 3166 C CA . ASN B 1 55 ? -9.766 12.648 -4.055 1 96 55 ASN B CA 1
ATOM 3167 C C . ASN B 1 55 ? -9.43 14.016 -3.463 1 96 55 ASN B C 1
ATOM 3169 O O . ASN B 1 55 ? -10.234 14.945 -3.549 1 96 55 ASN B O 1
ATOM 3173 N N . ASP B 1 56 ? -8.266 14.07 -2.826 1 93 56 ASP B N 1
ATOM 3174 C CA . ASP B 1 56 ? -7.715 15.336 -2.338 1 93 56 ASP B CA 1
ATOM 3175 C C . ASP B 1 56 ? -7.141 16.156 -3.484 1 93 56 ASP B C 1
ATOM 3177 O O . ASP B 1 56 ? -6.207 15.734 -4.16 1 93 56 ASP B O 1
ATOM 3181 N N . ASN B 1 57 ? -7.574 17.328 -3.604 1 89.62 57 ASN B N 1
ATOM 3182 C CA . ASN B 1 57 ? -7.117 18.172 -4.699 1 89.62 57 ASN B CA 1
ATOM 3183 C C . ASN B 1 57 ? -5.93 19.031 -4.289 1 89.62 57 ASN B C 1
ATOM 3185 O O . ASN B 1 57 ? -5.395 19.797 -5.098 1 89.62 57 ASN B O 1
ATOM 3189 N N . LEU B 1 58 ? -5.555 18.875 -3.07 1 93.56 58 LEU B N 1
ATOM 3190 C CA . LEU B 1 58 ? -4.445 19.656 -2.547 1 93.56 58 LEU B CA 1
ATOM 3191 C C . LEU B 1 58 ? -4.652 21.141 -2.82 1 93.56 58 LEU B C 1
ATOM 3193 O O . LEU B 1 58 ? -5.629 21.734 -2.357 1 93.56 58 LEU B O 1
ATOM 3197 N N . ASN B 1 59 ? -3.76 21.797 -3.621 1 87.31 59 ASN B N 1
ATOM 3198 C CA . ASN B 1 59 ? -3.91 23.203 -3.918 1 87.31 59 ASN B CA 1
ATOM 3199 C C . ASN B 1 59 ? -4.691 23.438 -5.211 1 87.31 59 ASN B C 1
ATOM 3201 O O . ASN B 1 59 ? -4.898 24.578 -5.625 1 87.31 59 ASN B O 1
ATOM 3205 N N . GLY B 1 60 ? -5.102 22.406 -5.891 1 88 60 GLY B N 1
ATOM 3206 C CA . GLY B 1 60 ? -5.922 22.516 -7.086 1 88 60 GLY B CA 1
ATOM 3207 C C . GLY B 1 60 ? -5.113 22.531 -8.367 1 88 60 GLY B C 1
ATOM 3208 O O . GLY B 1 60 ? -5.668 22.406 -9.461 1 88 60 GLY B O 1
ATOM 3209 N N . ILE B 1 61 ? -3.785 22.547 -8.227 1 89.06 61 ILE B N 1
ATOM 3210 C CA . ILE B 1 61 ? -2.951 22.688 -9.422 1 89.06 61 ILE B CA 1
ATOM 3211 C C . ILE B 1 61 ? -2.188 21.391 -9.664 1 89.06 61 ILE B C 1
ATOM 3213 O O . ILE B 1 61 ? -1.721 21.125 -10.781 1 89.06 61 ILE B O 1
ATOM 3217 N N . GLU B 1 62 ? -2.02 20.641 -8.617 1 93.81 62 GLU B N 1
ATOM 3218 C CA . GLU B 1 62 ? -1.271 19.391 -8.742 1 93.81 62 GLU B CA 1
ATOM 3219 C C . GLU B 1 62 ? -2.029 18.375 -9.586 1 93.81 62 GLU B C 1
ATOM 3221 O O . GLU B 1 62 ? -3.248 18.234 -9.461 1 93.81 62 GLU B O 1
ATOM 3226 N N . ARG B 1 63 ? -1.319 17.688 -10.523 1 95.44 63 ARG B N 1
ATOM 3227 C CA . ARG B 1 63 ? -1.92 16.688 -11.406 1 95.44 63 ARG B CA 1
ATOM 3228 C C . ARG B 1 63 ? -1.967 15.312 -10.727 1 95.44 63 ARG B C 1
ATOM 3230 O O . ARG B 1 63 ? -0.928 14.766 -10.359 1 95.44 63 ARG B O 1
ATOM 3237 N N . PRO B 1 64 ? -3.182 14.742 -10.492 1 97.19 64 PRO B N 1
ATOM 3238 C CA . PRO B 1 64 ? -3.215 13.344 -10.039 1 97.19 64 PRO B CA 1
ATOM 3239 C C . PRO B 1 64 ? -2.783 12.367 -11.133 1 97.19 64 PRO B C 1
ATOM 3241 O O . PRO B 1 64 ? -2.848 12.688 -12.32 1 97.19 64 PRO B O 1
ATOM 3244 N N . VAL B 1 65 ? -2.25 11.203 -10.734 1 98.19 65 VAL B N 1
ATOM 3245 C CA . VAL B 1 65 ? -2.084 10.102 -11.68 1 98.19 65 VAL B CA 1
ATOM 3246 C C . VAL B 1 65 ? -3.451 9.547 -12.07 1 98.19 65 VAL B C 1
ATOM 3248 O O . VAL B 1 65 ? -4.152 8.969 -11.242 1 98.19 65 VAL B O 1
ATOM 3251 N N . ALA B 1 66 ? -3.82 9.773 -13.281 1 97.69 66 ALA B N 1
ATOM 3252 C CA . ALA B 1 66 ? -5.145 9.398 -13.758 1 97.69 66 ALA B CA 1
ATOM 3253 C C . ALA B 1 66 ? -5.055 8.273 -14.797 1 97.69 66 ALA B C 1
ATOM 3255 O O . ALA B 1 66 ? -4.059 8.164 -15.516 1 97.69 66 ALA B O 1
ATOM 3256 N N . PHE B 1 67 ? -6.066 7.41 -14.836 1 98.06 67 PHE B N 1
ATOM 3257 C CA . PHE B 1 67 ? -6.129 6.309 -15.789 1 98.06 67 PHE B CA 1
ATOM 3258 C C . PHE B 1 67 ? -7.57 5.852 -15.992 1 98.06 67 PHE B C 1
ATOM 3260 O O . PHE B 1 67 ? -8.469 6.285 -15.281 1 98.06 67 PHE B O 1
ATOM 3267 N N . ASP B 1 68 ? -7.816 5.156 -17.062 1 97.25 68 ASP B N 1
ATOM 3268 C CA . ASP B 1 68 ? -9.07 4.441 -17.281 1 97.25 68 ASP B CA 1
ATOM 3269 C C . ASP B 1 68 ? -8.906 2.949 -17 1 97.25 68 ASP B C 1
ATOM 3271 O O . ASP B 1 68 ? -7.789 2.473 -16.781 1 97.25 68 ASP B O 1
ATOM 3275 N N . MET B 1 69 ? -9.992 2.252 -16.906 1 96.31 69 MET B N 1
ATOM 3276 C CA . MET B 1 69 ? -9.906 0.797 -16.812 1 96.31 69 MET B CA 1
ATOM 3277 C C . MET B 1 69 ? -10.727 0.129 -17.906 1 96.31 69 MET B C 1
ATOM 3279 O O . MET B 1 69 ? -11.695 0.708 -18.406 1 96.31 69 MET B O 1
ATOM 3283 N N . LYS B 1 70 ? -10.352 -1.076 -18.297 1 96.25 70 LYS B N 1
ATOM 3284 C CA . LYS B 1 70 ? -10.977 -1.836 -19.375 1 96.25 70 LYS B CA 1
ATOM 3285 C C . LYS B 1 70 ? -12.484 -1.963 -19.156 1 96.25 70 LYS B C 1
ATOM 3287 O O . LYS B 1 70 ? -13.266 -1.781 -20.094 1 96.25 70 LYS B O 1
ATOM 3292 N N . ALA B 1 71 ? -12.938 -2.195 -17.953 1 94.88 71 ALA B N 1
ATOM 3293 C CA . ALA B 1 71 ? -14.336 -2.475 -17.625 1 94.88 71 ALA B CA 1
ATOM 3294 C C . ALA B 1 71 ? -15.172 -1.202 -17.672 1 94.88 71 ALA B C 1
ATOM 3296 O O . ALA B 1 71 ? -16.391 -1.264 -17.797 1 94.88 71 ALA B O 1
ATOM 3297 N N . MET B 1 72 ? -14.531 -0.069 -17.484 1 95.38 72 MET B N 1
ATOM 3298 C CA . MET B 1 72 ? -15.18 1.24 -17.516 1 95.38 72 MET B CA 1
ATOM 3299 C C . MET B 1 72 ? -14.328 2.252 -18.281 1 95.38 72 MET B C 1
ATOM 3301 O O . MET B 1 72 ? -13.852 3.23 -17.688 1 95.38 72 MET B O 1
ATOM 3305 N N . PRO B 1 73 ? -14.336 2.16 -19.594 1 95 73 PRO B N 1
ATOM 3306 C CA . PRO B 1 73 ? -13.391 2.936 -20.406 1 95 73 PRO B CA 1
ATOM 3307 C C . PRO B 1 73 ? -13.711 4.43 -20.422 1 95 73 PRO B C 1
ATOM 3309 O O . PRO B 1 73 ? -12.828 5.25 -20.672 1 95 73 PRO B O 1
ATOM 3312 N N . ASP B 1 74 ? -14.898 4.82 -20.109 1 94.75 74 ASP B N 1
ATOM 3313 C CA . ASP B 1 74 ? -15.305 6.223 -20.203 1 94.75 74 ASP B CA 1
ATOM 3314 C C . ASP B 1 74 ? -15.141 6.938 -18.859 1 94.75 74 ASP B C 1
ATOM 3316 O O . ASP B 1 74 ? -15.336 8.148 -18.781 1 94.75 74 ASP B O 1
ATOM 3320 N N . ASP B 1 75 ? -14.758 6.203 -17.875 1 95.31 75 ASP B N 1
ATOM 3321 C CA . ASP B 1 75 ? -14.586 6.785 -16.547 1 95.31 75 ASP B CA 1
ATOM 3322 C C . ASP B 1 75 ? -13.117 7.129 -16.266 1 95.31 75 ASP B C 1
ATOM 3324 O O . ASP B 1 75 ? -12.219 6.402 -16.703 1 95.31 75 ASP B O 1
ATOM 3328 N N . THR B 1 76 ? -12.953 8.234 -15.617 1 97.75 76 THR B N 1
ATOM 3329 C CA . THR B 1 76 ? -11.602 8.602 -15.188 1 97.75 76 THR B CA 1
ATOM 3330 C C . THR B 1 76 ? -11.375 8.219 -13.727 1 97.75 76 THR B C 1
ATOM 3332 O O . THR B 1 76 ? -12.141 8.617 -12.844 1 97.75 76 THR B O 1
ATOM 3335 N N . ILE B 1 77 ? -10.344 7.426 -13.531 1 98.19 77 ILE B N 1
ATOM 3336 C CA . ILE B 1 77 ? -9.938 6.992 -12.203 1 98.19 77 ILE B CA 1
ATOM 3337 C C . ILE B 1 77 ? -8.633 7.68 -11.805 1 98.19 77 ILE B C 1
ATOM 3339 O O . ILE B 1 77 ? -7.773 7.926 -12.656 1 98.19 77 ILE B O 1
ATOM 3343 N N . GLU B 1 78 ? -8.5 8.055 -10.539 1 98.44 78 GLU B N 1
ATOM 3344 C CA . GLU B 1 78 ? -7.316 8.758 -10.055 1 98.44 78 GLU B CA 1
ATOM 3345 C C . GLU B 1 78 ? -6.695 8.039 -8.859 1 98.44 78 GLU B C 1
ATOM 3347 O O . GLU B 1 78 ? -7.398 7.648 -7.926 1 98.44 78 GLU B O 1
ATOM 3352 N N . VAL B 1 79 ? -5.355 7.816 -8.969 1 98.38 79 VAL B N 1
ATOM 3353 C CA . VAL B 1 79 ? -4.66 7.441 -7.738 1 98.38 79 VAL B CA 1
ATOM 3354 C C . VAL B 1 79 ? -4.789 8.562 -6.707 1 98.38 79 VAL B C 1
ATOM 3356 O O . VAL B 1 79 ? -4.645 9.734 -7.039 1 98.38 79 VAL B O 1
ATOM 3359 N N . VAL B 1 80 ? -4.992 8.242 -5.562 1 97.88 80 VAL B N 1
ATOM 3360 C CA . VAL B 1 80 ? -5.332 9.234 -4.543 1 97.88 80 VAL B CA 1
ATOM 3361 C C . VAL B 1 80 ? -4.102 10.07 -4.203 1 97.88 80 VAL B C 1
ATOM 3363 O O . VAL B 1 80 ? -2.971 9.586 -4.289 1 97.88 80 VAL B O 1
ATOM 3366 N N . HIS B 1 81 ? -4.355 11.32 -3.791 1 97.44 81 HIS B N 1
ATOM 3367 C CA . HIS B 1 81 ? -3.344 12.133 -3.131 1 97.44 81 HIS B CA 1
ATOM 3368 C C . HIS B 1 81 ? -3.391 11.953 -1.617 1 97.44 81 HIS B C 1
ATOM 3370 O O . HIS B 1 81 ? -2.393 12.18 -0.93 1 97.44 81 HIS B O 1
ATOM 3376 N N . SER B 1 82 ? -4.508 11.641 -1.138 1 96.56 82 SER B N 1
ATOM 3377 C CA . SER B 1 82 ? -4.816 11.258 0.237 1 96.56 82 SER B CA 1
ATOM 3378 C C . SER B 1 82 ? -6.25 10.75 0.359 1 96.56 82 SER B C 1
ATOM 3380 O O . SER B 1 82 ? -7.008 10.773 -0.613 1 96.56 82 SER B O 1
ATOM 3382 N N . LEU B 1 83 ? -6.586 10.312 1.516 1 98 83 LEU B N 1
ATOM 3383 C CA . LEU B 1 83 ? -7.938 9.82 1.755 1 98 83 LEU B CA 1
ATOM 3384 C C . LEU B 1 83 ? -8.688 10.734 2.717 1 98 83 LEU B C 1
ATOM 3386 O O . LEU B 1 83 ? -9.484 10.266 3.529 1 98 83 LEU B O 1
ATOM 3390 N N . ALA B 1 84 ? -8.43 12.031 2.602 1 97.56 84 ALA B N 1
ATOM 3391 C CA . ALA B 1 84 ? -8.961 13.016 3.537 1 97.56 84 ALA B CA 1
ATOM 3392 C C . ALA B 1 84 ? -10.484 13.008 3.545 1 97.56 84 ALA B C 1
ATOM 3394 O O . ALA B 1 84 ? -11.109 13.164 4.598 1 97.56 84 ALA B O 1
ATOM 3395 N N . LYS B 1 85 ? -11.125 12.812 2.398 1 98.12 85 LYS B N 1
ATOM 3396 C CA . LYS B 1 85 ? -12.578 12.836 2.293 1 98.12 85 LYS B CA 1
ATOM 3397 C C . LYS B 1 85 ? -13.164 11.43 2.385 1 98.12 85 LYS B C 1
ATOM 3399 O O . LYS B 1 85 ? -14.211 11.227 2.996 1 98.12 85 LYS B O 1
ATOM 3404 N N . TRP B 1 86 ? -12.461 10.453 1.837 1 98 86 TRP B N 1
ATOM 3405 C CA . TRP B 1 86 ? -12.938 9.078 1.779 1 98 86 TRP B CA 1
ATOM 3406 C C . TRP B 1 86 ? -13.211 8.539 3.178 1 98 86 TRP B C 1
ATOM 3408 O O . TRP B 1 86 ? -14.195 7.828 3.395 1 98 86 TRP B O 1
ATOM 3418 N N . LYS B 1 87 ? -12.367 8.844 4.086 1 98.5 87 LYS B N 1
ATOM 3419 C CA . LYS B 1 87 ? -12.461 8.281 5.434 1 98.5 87 LYS B CA 1
ATOM 3420 C C . LYS B 1 87 ? -13.758 8.703 6.113 1 98.5 87 LYS B C 1
A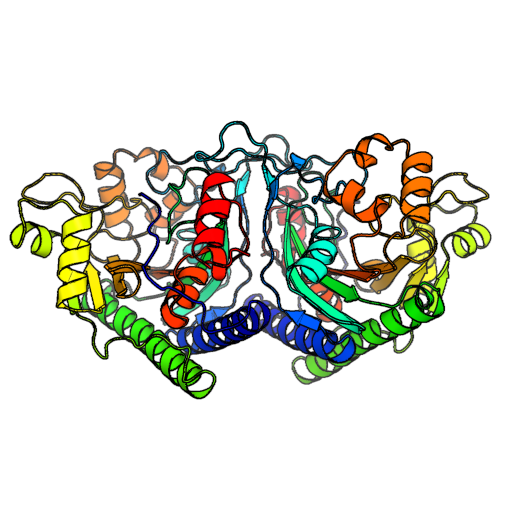TOM 3422 O O . LYS B 1 87 ? -14.375 7.906 6.824 1 98.5 87 LYS B O 1
ATOM 3427 N N . ARG B 1 88 ? -14.156 9.906 5.941 1 98.56 88 ARG B N 1
ATOM 3428 C CA . ARG B 1 88 ? -15.406 10.367 6.527 1 98.56 88 ARG B CA 1
ATOM 3429 C C . ARG B 1 88 ? -16.594 9.602 5.953 1 98.56 88 ARG B C 1
ATOM 3431 O O . ARG B 1 88 ? -17.5 9.203 6.691 1 98.56 88 ARG B O 1
ATOM 3438 N N . LEU B 1 89 ? -16.625 9.453 4.688 1 97.88 89 LEU B N 1
ATOM 3439 C CA . LEU B 1 89 ? -17.672 8.664 4.031 1 97.88 89 LEU B CA 1
ATOM 3440 C C . LEU B 1 89 ? -17.656 7.223 4.523 1 97.88 89 LEU B C 1
ATOM 3442 O O . LEU B 1 89 ? -18.703 6.625 4.734 1 97.88 89 LEU B O 1
ATOM 3446 N N . ALA B 1 90 ? -16.484 6.641 4.645 1 97.81 90 ALA B N 1
ATOM 3447 C CA . ALA B 1 90 ? -16.312 5.258 5.094 1 97.81 90 ALA B CA 1
ATOM 3448 C C . ALA B 1 90 ? -16.906 5.062 6.488 1 97.81 90 ALA B C 1
ATOM 3450 O O . ALA B 1 90 ? -17.516 4.027 6.777 1 97.81 90 ALA B O 1
ATOM 3451 N N . LEU B 1 91 ? -16.703 6.066 7.398 1 98.56 91 LEU B N 1
ATOM 3452 C CA . LEU B 1 91 ? -17.266 5.977 8.742 1 98.56 91 LEU B CA 1
ATOM 3453 C C . LEU B 1 91 ? -18.781 5.781 8.68 1 98.56 91 LEU B C 1
ATOM 3455 O O . LEU B 1 91 ? -19.328 4.949 9.398 1 98.56 91 LEU B O 1
ATOM 3459 N N . LYS B 1 92 ? -19.406 6.566 7.84 1 97.75 92 LYS B N 1
ATOM 3460 C CA . LYS B 1 92 ? -20.844 6.438 7.664 1 97.75 92 LYS B CA 1
ATOM 3461 C C . LYS B 1 92 ? -21.219 5.086 7.062 1 97.75 92 LYS B C 1
ATOM 3463 O O . LYS B 1 92 ? -22.047 4.363 7.602 1 97.75 92 LYS B O 1
ATOM 3468 N N . ARG B 1 93 ? -20.578 4.73 6.004 1 95.62 93 ARG B N 1
ATOM 3469 C CA . ARG B 1 93 ? -20.906 3.537 5.23 1 95.62 93 ARG B CA 1
ATOM 3470 C C . ARG B 1 93 ? -20.734 2.277 6.07 1 95.62 93 ARG B C 1
ATOM 3472 O O . ARG B 1 93 ? -21.484 1.315 5.918 1 95.62 93 ARG B O 1
ATOM 3479 N N . TYR B 1 94 ? -19.719 2.24 6.891 1 96.25 94 TYR B N 1
ATOM 3480 C CA . TYR B 1 94 ? -19.391 1.024 7.625 1 96.25 94 TYR B CA 1
ATOM 3481 C C . TYR B 1 94 ? -20.047 1.017 8.992 1 96.25 94 TYR B C 1
ATOM 3483 O O . TYR B 1 94 ? -19.859 0.084 9.781 1 96.25 94 TYR B O 1
ATOM 3491 N N . GLY B 1 95 ? -20.734 2.061 9.359 1 96.31 95 GLY B N 1
ATOM 3492 C CA . GLY B 1 95 ? -21.594 2.078 10.531 1 96.31 95 GLY B CA 1
ATOM 3493 C C . GLY B 1 95 ? -20.828 2.32 11.82 1 96.31 95 GLY B C 1
ATOM 3494 O O . GLY B 1 95 ? -21.109 1.69 12.844 1 96.31 95 GLY B O 1
ATOM 3495 N N . PHE B 1 96 ? -19.891 3.186 11.797 1 98.31 96 PHE B N 1
ATOM 3496 C CA . PHE B 1 96 ? -19.188 3.557 13.016 1 98.31 96 PHE B CA 1
ATOM 3497 C C . PHE B 1 96 ? -20.047 4.445 13.898 1 98.31 96 PHE B C 1
ATOM 3499 O O . PHE B 1 96 ? -20.875 5.203 13.398 1 98.31 96 PHE B O 1
ATOM 3506 N N . GLY B 1 97 ? -19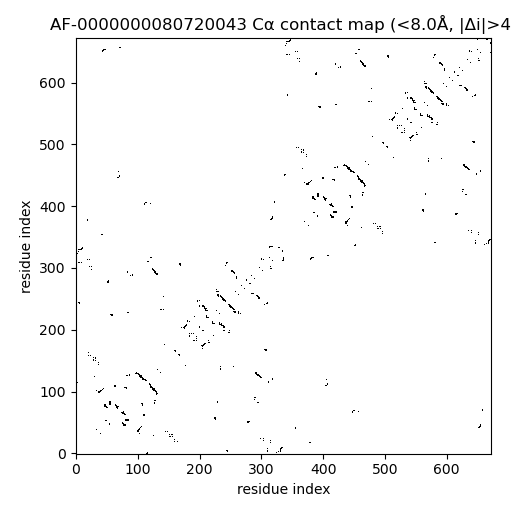.797 4.324 15.234 1 98.25 97 GLY B N 1
ATOM 3507 C CA . GLY B 1 97 ? -20.594 5.102 16.172 1 98.25 97 GLY B CA 1
ATOM 3508 C C . GLY B 1 97 ? -19.828 6.266 16.781 1 98.25 97 GLY B C 1
ATOM 3509 O O . GLY B 1 97 ? -18.688 6.523 16.406 1 98.25 97 GLY B O 1
ATOM 3510 N N . MET B 1 98 ? -20.531 6.918 17.75 1 98.69 98 MET B N 1
ATOM 3511 C CA . MET B 1 98 ? -19.984 8.094 18.422 1 98.69 98 MET B CA 1
ATOM 3512 C C . MET B 1 98 ? -18.656 7.773 19.078 1 98.69 98 MET B C 1
ATOM 3514 O O . MET B 1 98 ? -18.516 6.766 19.766 1 98.69 98 MET B O 1
ATOM 3518 N N . HIS B 1 99 ? -17.578 8.57 18.734 1 98.75 99 HIS B N 1
ATOM 3519 C CA . HIS B 1 99 ? -16.25 8.539 19.328 1 98.75 99 HIS B CA 1
ATOM 3520 C C . HIS B 1 99 ? -15.477 7.293 18.891 1 98.75 99 HIS B C 1
ATOM 3522 O O . HIS B 1 99 ? -14.508 6.895 19.531 1 98.75 99 HIS B O 1
ATOM 3528 N N . GLU B 1 100 ? -15.977 6.641 17.828 1 98.62 100 GLU B N 1
ATOM 3529 C CA . GLU B 1 100 ? -15.234 5.586 17.141 1 98.62 100 GLU B CA 1
ATOM 3530 C C . GLU B 1 100 ? -14.664 6.09 15.812 1 98.62 100 GLU B C 1
ATOM 3532 O O . GLU B 1 100 ? -15.164 7.066 15.25 1 98.62 100 GLU B O 1
ATOM 3537 N N . GLY B 1 101 ? -13.633 5.449 15.391 1 98.81 101 GLY B N 1
ATOM 3538 C CA . GLY B 1 101 ? -13.07 5.863 14.117 1 98.81 101 GLY B CA 1
ATOM 3539 C C . GLY B 1 101 ? -12.289 4.758 13.422 1 98.81 101 GLY B C 1
ATOM 3540 O O . GLY B 1 101 ? -12.344 3.6 13.836 1 98.81 101 GLY B O 1
ATOM 3541 N N . LEU B 1 102 ? -11.672 5.109 12.367 1 98.81 102 LEU B N 1
ATOM 3542 C CA . LEU B 1 102 ? -10.883 4.184 11.562 1 98.81 102 LEU B CA 1
ATOM 3543 C C . LEU B 1 102 ? -9.516 4.781 11.227 1 98.81 102 LEU B C 1
ATOM 3545 O O . LEU B 1 102 ? -9.336 6 11.312 1 98.81 102 LEU B O 1
ATOM 3549 N N . TYR B 1 103 ? -8.57 3.965 11.023 1 98.75 103 TYR B N 1
ATOM 3550 C CA . TYR B 1 103 ? -7.348 4.371 10.344 1 98.75 103 TYR B CA 1
ATOM 3551 C C . TYR B 1 103 ? -7.004 3.406 9.211 1 98.75 103 TYR B C 1
ATOM 3553 O O . TYR B 1 103 ? -7.48 2.268 9.195 1 98.75 103 TYR B O 1
ATOM 3561 N N . THR B 1 104 ? -6.316 3.873 8.258 1 98.06 104 THR B N 1
ATOM 3562 C CA . THR B 1 104 ? -5.859 3.068 7.129 1 98.06 104 THR B CA 1
ATOM 3563 C C . THR B 1 104 ? -4.402 3.377 6.797 1 98.06 104 THR B C 1
ATOM 3565 O O . THR B 1 104 ? -3.879 4.422 7.191 1 98.06 104 THR B O 1
ATOM 3568 N N . ASN B 1 105 ? -3.754 2.412 6.184 1 96.75 105 ASN B N 1
ATOM 3569 C CA . ASN B 1 105 ? -2.465 2.66 5.543 1 96.75 105 ASN B CA 1
ATOM 3570 C C . ASN B 1 105 ? -2.637 3.152 4.109 1 96.75 105 ASN B C 1
ATOM 3572 O O . ASN B 1 105 ? -2.818 2.35 3.189 1 96.75 105 ASN B O 1
ATOM 3576 N N . MET B 1 106 ? -2.516 4.41 4.027 1 97.56 106 MET B N 1
ATOM 3577 C CA . MET B 1 106 ? -2.734 5.039 2.727 1 97.56 106 MET B CA 1
ATOM 3578 C C . MET B 1 106 ? -1.428 5.137 1.944 1 97.56 106 MET B C 1
ATOM 3580 O O . MET B 1 106 ? -0.389 5.488 2.506 1 97.56 106 MET B O 1
ATOM 3584 N N . ASN B 1 107 ? -1.396 4.781 0.7 1 96.94 107 ASN B N 1
ATOM 3585 C CA . ASN B 1 107 ? -0.32 4.984 -0.265 1 96.94 107 ASN B CA 1
ATOM 3586 C C . ASN B 1 107 ? -0.752 5.902 -1.403 1 96.94 107 ASN B C 1
ATOM 3588 O O . ASN B 1 107 ? -1.752 5.641 -2.074 1 96.94 107 ASN B O 1
ATOM 3592 N N . ALA B 1 108 ? -0.003 6.906 -1.619 1 97.69 108 ALA B N 1
ATOM 3593 C CA . ALA B 1 108 ? -0.38 7.922 -2.602 1 97.69 108 ALA B CA 1
ATOM 3594 C C . ALA B 1 108 ? 0.792 8.266 -3.516 1 97.69 108 ALA B C 1
ATOM 3596 O O . ALA B 1 108 ? 1.946 7.969 -3.191 1 97.69 108 ALA B O 1
ATOM 3597 N N . ILE B 1 109 ? 0.466 8.797 -4.664 1 98.12 109 ILE B N 1
ATOM 3598 C CA . ILE B 1 109 ? 1.448 9.328 -5.605 1 98.12 109 ILE B CA 1
ATOM 3599 C C . ILE B 1 109 ? 1.196 10.82 -5.828 1 98.12 109 ILE B C 1
ATOM 3601 O O . ILE B 1 109 ? 0.124 11.211 -6.297 1 98.12 109 ILE B O 1
ATOM 3605 N N . ARG B 1 110 ? 2.113 11.602 -5.52 1 98 110 ARG B N 1
ATOM 3606 C CA . ARG B 1 110 ? 2.088 13.031 -5.809 1 98 110 ARG B CA 1
ATOM 3607 C C . ARG B 1 110 ? 3.172 13.414 -6.812 1 98 110 ARG B C 1
ATOM 3609 O O . ARG B 1 110 ? 4.223 13.93 -6.434 1 98 110 ARG B O 1
ATOM 3616 N N . ARG B 1 111 ? 2.814 13.281 -8.055 1 97.62 111 ARG B N 1
ATOM 3617 C CA . ARG B 1 111 ? 3.773 13.305 -9.148 1 97.62 111 ARG B CA 1
ATOM 3618 C C . ARG B 1 111 ? 4.348 14.703 -9.344 1 97.62 111 ARG B C 1
ATOM 3620 O O . ARG B 1 111 ? 5.367 14.875 -10.016 1 97.62 111 ARG B O 1
ATOM 3627 N N . ASP B 1 112 ? 3.734 15.75 -8.773 1 97.12 112 ASP B N 1
ATOM 3628 C CA . ASP B 1 112 ? 4.16 17.141 -8.977 1 97.12 112 ASP B CA 1
ATOM 3629 C C . ASP B 1 112 ? 4.871 17.672 -7.738 1 97.12 112 ASP B C 1
ATOM 3631 O O . ASP B 1 112 ? 5.133 18.875 -7.648 1 97.12 112 ASP B O 1
ATOM 3635 N N . GLU B 1 113 ? 5.191 16.844 -6.785 1 95.81 113 GLU B N 1
ATOM 3636 C CA . GLU B 1 113 ? 5.863 17.25 -5.555 1 95.81 113 GLU B CA 1
ATOM 3637 C C . GLU B 1 113 ? 7.289 17.719 -5.832 1 95.81 113 GLU B C 1
ATOM 3639 O O . GLU B 1 113 ? 7.984 17.156 -6.676 1 95.81 113 GLU B O 1
ATOM 3644 N N . ASP B 1 114 ? 7.648 18.844 -5.156 1 95.25 114 ASP B N 1
ATOM 3645 C CA . ASP B 1 114 ? 9.062 19.219 -5.125 1 95.25 114 ASP B CA 1
ATOM 3646 C C . ASP B 1 114 ? 9.844 18.281 -4.203 1 95.25 114 ASP B C 1
ATOM 3648 O O . ASP B 1 114 ? 9.523 18.156 -3.018 1 95.25 114 ASP B O 1
ATOM 3652 N N . LEU B 1 115 ? 10.875 17.703 -4.766 1 96.69 115 LEU B N 1
ATOM 3653 C CA . LEU B 1 115 ? 11.625 16.688 -4.027 1 96.69 115 LEU B CA 1
ATOM 3654 C C . LEU B 1 115 ? 12.727 17.328 -3.191 1 96.69 115 LEU B C 1
ATOM 3656 O O . LEU B 1 115 ? 13.367 18.281 -3.633 1 96.69 115 LEU B O 1
ATOM 3660 N N . ASP B 1 116 ? 12.883 16.859 -2.004 1 96.81 116 ASP B N 1
ATOM 3661 C CA . ASP B 1 116 ? 13.984 17.219 -1.112 1 96.81 116 ASP B CA 1
ATOM 3662 C C . ASP B 1 116 ? 14.18 16.172 -0.027 1 96.81 116 ASP B C 1
ATOM 3664 O O . ASP B 1 116 ? 13.812 15.008 -0.213 1 96.81 116 ASP B O 1
ATOM 3668 N N . ASN B 1 117 ? 14.805 16.531 1.095 1 98 117 ASN B N 1
ATOM 3669 C CA . ASN B 1 117 ? 15.133 15.562 2.139 1 98 117 ASN B CA 1
ATOM 3670 C C . ASN B 1 117 ? 13.883 14.961 2.766 1 98 117 ASN B C 1
ATOM 3672 O O . ASN B 1 117 ? 13.906 13.836 3.271 1 98 117 ASN B O 1
ATOM 3676 N N . PHE B 1 118 ? 12.766 15.711 2.662 1 97.62 118 PHE B N 1
ATOM 3677 C CA . PHE B 1 118 ? 11.578 15.328 3.414 1 97.62 118 PHE B CA 1
ATOM 3678 C C . PHE B 1 118 ? 10.453 14.914 2.473 1 97.62 118 PHE B C 1
ATOM 3680 O O . PHE B 1 118 ? 9.445 14.352 2.908 1 97.62 118 PHE B O 1
ATOM 3687 N N . HIS B 1 119 ? 10.602 15.164 1.148 1 97.12 119 HIS B N 1
ATOM 3688 C CA . HIS B 1 119 ? 9.484 15.031 0.221 1 97.12 119 HIS B CA 1
ATOM 3689 C C . HIS B 1 119 ? 9.805 14.031 -0.887 1 97.12 119 HIS B C 1
ATOM 3691 O O . HIS B 1 119 ? 10.883 14.078 -1.478 1 97.12 119 HIS B O 1
ATOM 3697 N N . SER B 1 120 ? 8.891 13.195 -1.087 1 97.69 120 SER B N 1
ATOM 3698 C CA . SER B 1 120 ? 8.898 12.148 -2.1 1 97.69 120 SER B CA 1
ATOM 3699 C C . SER B 1 120 ? 7.617 12.156 -2.924 1 97.69 120 SER B C 1
ATOM 3701 O O . SER B 1 120 ? 6.598 12.695 -2.484 1 97.69 120 SER B O 1
ATOM 3703 N N . ILE B 1 121 ? 7.664 11.641 -4.125 1 97.94 121 ILE B N 1
ATOM 3704 C CA . ILE B 1 121 ? 6.41 11.5 -4.855 1 97.94 121 ILE B CA 1
ATOM 3705 C C . ILE B 1 121 ? 5.598 10.344 -4.277 1 97.94 121 ILE B C 1
ATOM 3707 O O . ILE B 1 121 ? 4.395 10.234 -4.531 1 97.94 121 ILE B O 1
ATOM 3711 N N . TYR B 1 122 ? 6.262 9.414 -3.684 1 97.94 122 TYR B N 1
ATOM 3712 C CA . TYR B 1 122 ? 5.562 8.391 -2.912 1 97.94 122 TYR B CA 1
ATOM 3713 C C . TYR B 1 122 ? 5.199 8.906 -1.524 1 97.94 122 TYR B C 1
ATOM 3715 O O . TYR B 1 122 ? 6.074 9.336 -0.769 1 97.94 122 TYR B O 1
ATOM 3723 N N . VAL B 1 123 ? 3.92 8.867 -1.192 1 97.94 123 VAL B N 1
ATOM 3724 C CA . VAL B 1 123 ? 3.445 9.344 0.103 1 97.94 123 VAL B CA 1
ATOM 3725 C C . VAL B 1 123 ? 2.701 8.227 0.825 1 97.94 123 VAL B C 1
ATOM 3727 O O . VAL B 1 123 ? 1.77 7.633 0.273 1 97.94 123 VAL B O 1
ATOM 3730 N N . ASP B 1 124 ? 3.154 7.863 1.975 1 97.62 124 ASP B N 1
ATOM 3731 C CA . ASP B 1 124 ? 2.459 6.902 2.826 1 97.62 124 ASP B CA 1
ATOM 3732 C C . ASP B 1 124 ? 2.037 7.547 4.148 1 97.62 124 ASP B C 1
ATOM 3734 O O . ASP B 1 124 ? 2.826 8.25 4.781 1 97.62 124 ASP B O 1
ATOM 3738 N N . GLN B 1 125 ? 0.802 7.293 4.531 1 98.25 125 GLN B N 1
ATOM 3739 C CA . GLN B 1 125 ? 0.247 7.914 5.727 1 98.25 125 GLN B CA 1
ATOM 3740 C C . GLN B 1 125 ? -0.645 6.938 6.488 1 98.25 125 GLN B C 1
ATOM 3742 O O . GLN B 1 125 ? -1.235 6.035 5.895 1 98.25 125 GLN B O 1
ATOM 3747 N N . TRP B 1 126 ? -0.586 7.051 7.852 1 98.69 126 TRP B N 1
ATOM 3748 C CA . TRP B 1 126 ? -1.773 6.652 8.602 1 98.69 126 TRP B CA 1
ATOM 3749 C C . TRP B 1 126 ? -2.879 7.695 8.469 1 98.69 126 TRP B C 1
ATOM 3751 O O . TRP B 1 126 ? -2.877 8.703 9.172 1 98.69 126 TRP B O 1
ATOM 3761 N N . ASP B 1 127 ? -3.799 7.434 7.59 1 98.69 127 ASP B N 1
ATOM 3762 C CA . ASP B 1 127 ? -4.988 8.273 7.496 1 98.69 127 ASP B CA 1
ATOM 3763 C C . ASP B 1 127 ? -6.051 7.832 8.5 1 98.69 127 ASP B C 1
ATOM 3765 O O . ASP B 1 127 ? -6.496 6.68 8.477 1 98.69 127 ASP B O 1
ATOM 3769 N N . TRP B 1 128 ? -6.422 8.734 9.359 1 98.88 128 TRP B N 1
ATOM 3770 C CA . TRP B 1 128 ? -7.355 8.359 10.422 1 98.88 128 TRP B CA 1
ATOM 3771 C C . TRP B 1 128 ? -8.5 9.359 10.508 1 98.88 128 TRP B C 1
ATOM 3773 O O . TRP B 1 128 ? -8.383 10.5 10.055 1 98.88 128 TRP B O 1
ATOM 3783 N N . GLU B 1 129 ? -9.602 8.938 10.977 1 98.88 129 GLU B N 1
ATOM 3784 C CA . GLU B 1 129 ? -10.805 9.742 11.156 1 98.88 129 GLU B CA 1
ATOM 3785 C C . GLU B 1 129 ? -11.672 9.203 12.289 1 98.88 129 GLU B C 1
ATOM 3787 O O . GLU B 1 129 ? -11.82 7.988 12.438 1 98.88 129 GLU B O 1
ATOM 3792 N N . LYS B 1 130 ? -12.203 10.086 13.047 1 98.88 130 LYS B N 1
ATOM 3793 C CA . LYS B 1 130 ? -13.016 9.719 14.203 1 98.88 130 LYS B CA 1
ATOM 3794 C C . LYS B 1 130 ? -14.273 10.578 14.289 1 98.88 130 LYS B C 1
ATOM 3796 O O . LYS B 1 130 ? -14.219 11.789 14.062 1 98.88 130 LYS B O 1
ATOM 3801 N N . ILE B 1 131 ? -15.414 9.938 14.633 1 98.94 131 ILE B N 1
ATOM 3802 C CA . ILE B 1 131 ? -16.688 10.648 14.758 1 98.94 131 ILE B CA 1
ATOM 3803 C C . ILE B 1 131 ? -16.703 11.43 16.078 1 98.94 131 ILE B C 1
ATOM 3805 O O . ILE B 1 131 ? -16.328 10.898 17.125 1 98.94 131 ILE B O 1
ATOM 3809 N N . ILE B 1 132 ? -17.125 12.641 16.031 1 98.94 132 ILE B N 1
ATOM 3810 C CA . ILE B 1 132 ? -17.312 13.469 17.219 1 98.94 132 ILE B CA 1
ATOM 3811 C C . ILE B 1 132 ? -18.703 14.102 17.203 1 98.94 132 ILE B C 1
ATOM 3813 O O . ILE B 1 132 ? -19.375 14.102 16.156 1 98.94 132 ILE B O 1
ATOM 3817 N N . ALA B 1 133 ? -19.094 14.617 18.312 1 98.69 133 ALA B N 1
ATOM 3818 C CA . ALA B 1 133 ? -20.359 15.359 18.391 1 98.69 133 ALA B CA 1
ATOM 3819 C C . ALA B 1 133 ? -20.203 16.766 17.812 1 98.69 133 ALA B C 1
ATOM 3821 O O . ALA B 1 133 ? -19.094 17.312 17.812 1 98.69 133 ALA B O 1
ATOM 3822 N N . LYS B 1 134 ? -21.328 17.281 17.359 1 98.12 134 LYS B N 1
ATOM 3823 C CA . LYS B 1 134 ? -21.312 18.625 16.797 1 98.12 134 LYS B CA 1
ATOM 3824 C C . LYS B 1 134 ? -20.781 19.641 17.812 1 98.12 134 LYS B C 1
ATOM 3826 O O . LYS B 1 134 ? -20.031 20.547 17.453 1 98.12 134 LYS B O 1
ATOM 3831 N N . GLU B 1 135 ? -21.125 19.453 19.047 1 98.25 135 GLU B N 1
ATOM 3832 C CA . GLU B 1 135 ? -20.719 20.359 20.109 1 98.25 135 GLU B CA 1
ATOM 3833 C C . GLU B 1 135 ? -19.219 20.25 20.391 1 98.25 135 GLU B C 1
ATOM 3835 O O . GLU B 1 135 ? -18.625 21.141 21.016 1 98.25 135 GLU B O 1
ATOM 3840 N N . GLU B 1 136 ? -18.625 19.203 19.891 1 98.69 136 GLU B N 1
ATOM 3841 C CA . GLU B 1 136 ? -17.203 18.969 20.125 1 98.69 136 GLU B CA 1
ATOM 3842 C C . GLU B 1 136 ? -16.344 19.625 19.062 1 98.69 136 GLU B C 1
ATOM 3844 O O . GLU B 1 136 ? -15.109 19.531 19.094 1 98.69 136 GLU B O 1
ATOM 3849 N N . ARG B 1 137 ? -16.984 20.297 18.188 1 98.62 137 ARG B N 1
ATOM 3850 C CA . ARG B 1 137 ? -16.25 21.031 17.156 1 98.62 137 ARG B CA 1
ATOM 3851 C C . ARG B 1 137 ? -15.641 22.312 17.719 1 98.62 137 ARG B C 1
ATOM 3853 O O . ARG B 1 137 ? -16.047 23.406 17.359 1 98.62 137 ARG B O 1
ATOM 3860 N N . ASN B 1 138 ? -14.562 22.125 18.453 1 98.56 138 ASN B N 1
ATOM 3861 C CA . ASN B 1 138 ? -13.914 23.281 19.062 1 98.56 138 ASN B CA 1
ATOM 3862 C C . ASN B 1 138 ? -12.422 23.031 19.281 1 98.56 138 ASN B C 1
ATOM 3864 O O . ASN B 1 138 ? -11.93 21.938 19.047 1 98.56 138 ASN B O 1
ATOM 3868 N N . ILE B 1 139 ? -11.75 24.062 19.703 1 98.69 139 ILE B N 1
ATOM 3869 C CA . ILE B 1 139 ? -10.297 24.078 19.812 1 98.69 139 ILE B CA 1
ATOM 3870 C C . ILE B 1 139 ? -9.852 23.109 20.891 1 98.69 139 ILE B C 1
ATOM 3872 O O . ILE B 1 139 ? -8.797 22.469 20.766 1 98.69 139 ILE B O 1
ATOM 3876 N N . GLU B 1 140 ? -10.586 22.969 21.938 1 98.62 140 GLU B N 1
ATOM 3877 C CA . GLU B 1 140 ? -10.211 22.062 23.016 1 98.62 140 GLU B CA 1
ATOM 3878 C C . GLU B 1 140 ? -10.164 20.609 22.531 1 98.62 140 GLU B C 1
ATOM 3880 O O . GLU B 1 140 ? -9.234 19.875 22.859 1 98.62 140 GLU B O 1
ATOM 3885 N N . THR B 1 141 ? -11.195 20.234 21.766 1 98.81 141 THR B N 1
ATOM 3886 C CA . THR B 1 141 ? -11.211 18.891 21.188 1 98.81 141 THR B CA 1
ATOM 3887 C C . THR B 1 141 ? -9.992 18.672 20.297 1 98.81 141 THR B C 1
ATOM 3889 O O . THR B 1 141 ? -9.359 17.625 20.344 1 98.81 141 THR B O 1
ATOM 3892 N N . LEU B 1 142 ? -9.664 19.656 19.516 1 98.88 142 LEU B N 1
ATOM 3893 C CA . LEU B 1 142 ? -8.508 19.594 18.625 1 98.88 142 LEU B CA 1
ATOM 3894 C C . LEU B 1 142 ? -7.219 19.391 19.422 1 98.88 142 LEU B C 1
ATOM 3896 O O . LEU B 1 142 ? -6.457 18.469 19.156 1 98.88 142 LEU B O 1
ATOM 3900 N N . LYS B 1 143 ? -6.992 20.25 20.422 1 98.88 143 LYS B N 1
ATOM 3901 C CA . LYS B 1 143 ? -5.762 20.203 21.219 1 98.88 143 LYS B CA 1
ATOM 3902 C C . LYS B 1 143 ? -5.641 18.875 21.969 1 98.88 143 LYS B C 1
ATOM 3904 O O . LYS B 1 143 ? -4.551 18.312 22.062 1 98.88 143 LYS B O 1
ATOM 3909 N N . THR B 1 144 ? -6.727 18.422 22.484 1 98.81 144 THR B N 1
ATOM 3910 C CA . THR B 1 144 ? -6.727 17.172 23.219 1 98.81 144 THR B CA 1
ATOM 3911 C C . THR B 1 144 ? -6.34 16 22.312 1 98.81 144 THR B C 1
ATOM 3913 O O . THR B 1 144 ? -5.574 15.125 22.703 1 98.81 144 THR B O 1
ATOM 3916 N N . THR B 1 145 ? -6.895 15.969 21.125 1 98.88 145 THR B N 1
ATOM 3917 C CA . THR B 1 145 ? -6.582 14.93 20.156 1 98.88 145 THR B CA 1
ATOM 3918 C C . THR B 1 145 ? -5.109 14.977 19.766 1 98.88 145 THR B C 1
ATOM 3920 O O . THR B 1 145 ? -4.449 13.938 19.688 1 98.88 145 THR B O 1
ATOM 3923 N N . VAL B 1 146 ? -4.617 16.172 19.531 1 98.88 146 VAL B N 1
ATOM 3924 C CA . VAL B 1 146 ? -3.213 16.359 19.172 1 98.88 146 VAL B CA 1
ATOM 3925 C C . VAL B 1 146 ? -2.32 15.82 20.297 1 98.88 146 VAL B C 1
ATOM 3927 O O . VAL B 1 146 ? -1.314 15.164 20.031 1 98.88 146 VAL B O 1
ATOM 3930 N N . LYS B 1 147 ? -2.645 16.094 21.516 1 98.88 147 LYS B N 1
ATOM 3931 C CA . LYS B 1 147 ? -1.873 15.617 22.672 1 98.88 147 LYS B CA 1
ATOM 3932 C C . LYS B 1 147 ? -1.868 14.094 22.719 1 98.88 147 LYS B C 1
ATOM 3934 O O . LYS B 1 147 ? -0.865 13.484 23.094 1 98.88 147 LYS B O 1
ATOM 3939 N N . GLN B 1 148 ? -2.951 13.484 22.375 1 98.81 148 GLN B N 1
ATOM 3940 C CA . GLN B 1 148 ? -3.02 12.023 22.344 1 98.81 148 GLN B CA 1
ATOM 3941 C C . GLN B 1 148 ? -2.102 11.461 21.266 1 98.81 148 GLN B C 1
ATOM 3943 O O . GLN B 1 148 ? -1.423 10.453 21.484 1 98.81 148 GLN B O 1
ATOM 3948 N N . ILE B 1 149 ? -2.121 12.078 20.141 1 98.88 149 ILE B N 1
ATOM 3949 C CA . ILE B 1 149 ? -1.255 11.641 19.047 1 98.88 149 ILE B CA 1
ATOM 3950 C C . ILE B 1 149 ? 0.208 11.844 19.438 1 98.88 149 ILE B C 1
ATOM 3952 O O . ILE B 1 149 ? 1.047 10.969 19.219 1 98.88 149 ILE B O 1
ATOM 3956 N N . PHE B 1 150 ? 0.494 12.984 20.031 1 98.88 150 PHE B N 1
ATOM 3957 C CA . PHE B 1 150 ? 1.842 13.273 20.5 1 98.88 150 PHE B CA 1
ATOM 3958 C C . PHE B 1 150 ? 2.291 12.219 21.516 1 98.88 150 PHE B C 1
ATOM 3960 O O . PHE B 1 150 ? 3.428 11.75 21.453 1 98.88 150 PHE B O 1
ATOM 3967 N N . LYS B 1 151 ? 1.434 11.852 22.391 1 98.75 151 LYS B N 1
ATOM 3968 C CA . LYS B 1 151 ? 1.729 10.805 23.359 1 98.75 151 LYS B CA 1
ATOM 3969 C C . LYS B 1 151 ? 2.035 9.477 22.672 1 98.75 151 LYS B C 1
ATOM 3971 O O . LYS B 1 151 ? 2.934 8.75 23.094 1 98.75 151 LYS B O 1
ATOM 3976 N N . ALA B 1 152 ? 1.286 9.148 21.672 1 98.88 152 ALA B N 1
ATOM 3977 C CA . ALA B 1 152 ? 1.542 7.93 20.906 1 98.88 152 ALA B CA 1
ATOM 3978 C C . ALA B 1 152 ? 2.936 7.957 20.281 1 98.88 152 ALA B C 1
ATOM 3980 O O . ALA B 1 152 ? 3.639 6.945 20.281 1 98.88 152 ALA B O 1
ATOM 3981 N N . ILE B 1 153 ? 3.314 9.086 19.75 1 98.88 153 ILE B N 1
ATOM 3982 C CA . ILE B 1 153 ? 4.637 9.242 19.141 1 98.88 153 ILE B CA 1
ATOM 3983 C C . ILE B 1 153 ? 5.711 9.07 20.219 1 98.88 153 ILE B C 1
ATOM 3985 O O . ILE B 1 153 ? 6.688 8.352 20.016 1 98.88 153 ILE B O 1
ATOM 3989 N N . LYS B 1 154 ? 5.516 9.664 21.375 1 98.75 154 LYS B N 1
ATOM 3990 C CA . LYS B 1 154 ? 6.477 9.602 22.484 1 98.75 154 LYS B CA 1
ATOM 3991 C C . LYS B 1 154 ? 6.633 8.172 23 1 98.75 154 LYS B C 1
ATOM 3993 O O . LYS B 1 154 ? 7.738 7.746 23.328 1 98.75 154 LYS B O 1
ATOM 3998 N N . GLU B 1 155 ? 5.551 7.52 23.109 1 98.75 155 GLU B N 1
ATOM 3999 C CA . GLU B 1 155 ? 5.613 6.125 23.547 1 98.75 155 GLU B CA 1
ATOM 4000 C C . GLU B 1 155 ? 6.332 5.258 22.516 1 98.75 155 GLU B C 1
ATOM 4002 O O . GLU B 1 155 ? 7.074 4.344 22.875 1 98.75 155 GLU B O 1
ATOM 4007 N N . THR B 1 156 ? 6.078 5.48 21.266 1 98.81 156 THR B N 1
ATOM 4008 C CA . THR B 1 156 ? 6.797 4.777 20.219 1 98.81 156 THR B CA 1
ATOM 4009 C C . THR B 1 156 ? 8.297 5.062 20.297 1 98.81 156 THR B C 1
ATOM 4011 O O . THR B 1 156 ? 9.117 4.148 20.188 1 98.81 156 THR B O 1
ATOM 4014 N N . GLU B 1 157 ? 8.641 6.328 20.484 1 98.75 157 GLU B N 1
ATOM 4015 C CA . GLU B 1 157 ? 10.031 6.727 20.688 1 98.75 157 GLU B CA 1
ATOM 4016 C C . GLU B 1 157 ? 10.664 5.953 21.828 1 98.75 157 GLU B C 1
ATOM 4018 O O . GLU B 1 157 ? 11.789 5.457 21.703 1 98.75 157 GLU B O 1
ATOM 4023 N N . LYS B 1 158 ? 9.969 5.875 22.906 1 98.56 158 LYS B N 1
ATOM 4024 C CA . LYS B 1 158 ? 10.477 5.207 24.109 1 98.56 158 LYS B CA 1
ATOM 4025 C C . LYS B 1 158 ? 10.75 3.73 23.828 1 98.56 158 LYS B C 1
ATOM 4027 O O . LYS B 1 158 ? 11.812 3.215 24.188 1 98.56 158 LYS B O 1
ATOM 4032 N N . GLU B 1 159 ? 9.852 3.066 23.203 1 98.62 159 GLU B N 1
ATOM 4033 C CA . GLU B 1 159 ? 10.023 1.646 22.922 1 98.62 159 GLU B CA 1
ATOM 4034 C C . GLU B 1 159 ? 11.125 1.425 21.875 1 98.62 159 GLU B C 1
ATOM 4036 O O . GLU B 1 159 ? 11.875 0.452 21.969 1 98.62 159 GLU B O 1
ATOM 4041 N N . LEU B 1 160 ? 11.133 2.287 20.906 1 98.56 160 LEU B N 1
ATOM 4042 C CA . LEU B 1 160 ? 12.188 2.199 19.891 1 98.56 160 LEU B CA 1
ATOM 4043 C C . LEU B 1 160 ? 13.562 2.355 20.531 1 98.56 160 LEU B C 1
ATOM 4045 O O . LEU B 1 160 ? 14.5 1.637 20.172 1 98.56 160 LEU B O 1
ATOM 4049 N N . SER B 1 161 ? 13.688 3.295 21.438 1 98 161 SER B N 1
ATOM 4050 C CA . SER B 1 161 ? 14.953 3.57 22.109 1 98 161 SER B CA 1
ATOM 4051 C C . SER B 1 161 ? 15.422 2.371 22.922 1 98 161 SER B C 1
ATOM 4053 O O . SER B 1 161 ? 16.625 2.133 23.047 1 98 161 SER B O 1
ATOM 4055 N N . ALA B 1 162 ? 14.508 1.71 23.484 1 98.12 162 ALA B N 1
ATOM 4056 C CA . ALA B 1 162 ? 14.844 0.503 24.234 1 98.12 162 ALA B CA 1
ATOM 4057 C C . ALA B 1 162 ? 15.406 -0.578 23.312 1 98.12 162 ALA B C 1
ATOM 4059 O O . ALA B 1 162 ? 16.328 -1.307 23.703 1 98.12 162 ALA B O 1
ATOM 4060 N N . ARG B 1 163 ? 14.938 -0.663 22.125 1 97 163 ARG B N 1
ATOM 4061 C CA . ARG B 1 163 ? 15.328 -1.703 21.188 1 97 163 ARG B CA 1
ATOM 4062 C C . ARG B 1 163 ? 16.578 -1.294 20.406 1 97 163 ARG B C 1
ATOM 4064 O O . ARG B 1 163 ? 17.406 -2.137 20.062 1 97 163 ARG B O 1
ATOM 4071 N N . TYR B 1 164 ? 16.578 0.009 20.125 1 96.44 164 TYR B N 1
ATOM 4072 C CA . TYR B 1 164 ? 17.672 0.56 19.344 1 96.44 164 TYR B CA 1
ATOM 4073 C C . TYR B 1 164 ? 18.281 1.773 20.047 1 96.44 164 TYR B C 1
ATOM 4075 O O . TYR B 1 164 ? 18.25 2.885 19.5 1 96.44 164 TYR B O 1
ATOM 4083 N N . PRO B 1 165 ? 18.953 1.684 21.156 1 92.56 165 PRO B N 1
ATOM 4084 C CA . PRO B 1 165 ? 19.406 2.799 21.984 1 92.56 165 PRO B CA 1
ATOM 4085 C C . PRO B 1 165 ? 20.359 3.732 21.25 1 92.56 165 PRO B C 1
ATOM 4087 O O . PRO B 1 165 ? 20.297 4.953 21.422 1 92.56 165 PRO B O 1
ATOM 4090 N N . GLY B 1 166 ? 21.172 3.373 20.406 1 92.38 166 GLY B N 1
ATOM 4091 C CA . GLY B 1 166 ? 22.141 4.234 19.75 1 92.38 166 GLY B CA 1
ATOM 4092 C C . GLY B 1 166 ? 21.656 4.75 18.406 1 92.38 166 GLY B C 1
ATOM 4093 O O . GLY B 1 166 ? 22.359 5.504 17.734 1 92.38 166 GLY B O 1
ATOM 4094 N N . SER B 1 167 ? 20.344 4.551 18.156 1 94.75 167 SER B N 1
ATOM 4095 C CA . SER B 1 167 ? 19.891 4.871 16.812 1 94.75 167 SER B CA 1
ATOM 4096 C C . SER B 1 167 ? 18.531 5.574 16.828 1 94.75 167 SER B C 1
ATOM 4098 O O . SER B 1 167 ? 17.875 5.684 15.797 1 94.75 167 SER B O 1
ATOM 4100 N N . THR B 1 168 ? 18.109 6.012 18 1 96.69 168 THR B N 1
ATOM 4101 C CA . THR B 1 168 ? 16.812 6.66 18.141 1 96.69 168 THR B CA 1
ATOM 4102 C C . THR B 1 168 ? 16.969 8.156 18.406 1 96.69 168 THR B C 1
ATOM 4104 O O . THR B 1 168 ? 17.688 8.555 19.328 1 96.69 168 THR B O 1
ATOM 4107 N N . TYR B 1 169 ? 16.328 8.969 17.562 1 96.31 169 TYR B N 1
ATOM 4108 C CA . TYR B 1 169 ? 16.312 10.414 17.734 1 96.31 169 TYR B CA 1
ATOM 4109 C C . TYR B 1 169 ? 15.43 10.828 18.906 1 96.31 169 TYR B C 1
ATOM 4111 O O . TYR B 1 169 ? 14.281 10.391 19 1 96.31 169 TYR B O 1
ATOM 4119 N N . ARG B 1 170 ? 15.898 11.672 19.75 1 96.44 170 ARG B N 1
ATOM 4120 C CA . ARG B 1 170 ? 15.156 12.047 20.938 1 96.44 170 ARG B CA 1
ATOM 4121 C C . ARG B 1 170 ? 14.242 13.242 20.672 1 96.44 170 ARG B C 1
ATOM 4123 O O . ARG B 1 170 ? 14.68 14.25 20.109 1 96.44 170 ARG B O 1
ATOM 4130 N N . LEU B 1 171 ? 13.016 13.109 21.109 1 98.19 171 LEU B N 1
ATOM 4131 C CA . LEU B 1 171 ? 12.008 14.141 20.875 1 98.19 171 LEU B CA 1
ATOM 4132 C C . LEU B 1 171 ? 11.734 14.93 22.156 1 98.19 171 LEU B C 1
ATOM 4134 O O . LEU B 1 171 ? 12.023 14.445 23.266 1 98.19 171 LEU B O 1
ATOM 4138 N N . PRO B 1 172 ? 11.211 16.109 22.047 1 98 172 PRO B N 1
ATOM 4139 C CA . PRO B 1 172 ? 10.852 16.891 23.234 1 98 172 PRO B CA 1
ATOM 4140 C C . PRO B 1 172 ? 9.695 16.266 24.031 1 98 172 PRO B C 1
ATOM 4142 O O . PRO B 1 172 ? 8.953 15.438 23.5 1 98 172 PRO B O 1
ATOM 4145 N N . SER B 1 173 ? 9.539 16.688 25.234 1 97.12 173 SER B N 1
ATOM 4146 C CA . SER B 1 173 ? 8.555 16.094 26.141 1 97.12 173 SER B CA 1
ATOM 4147 C C . SER B 1 173 ? 7.211 16.812 26.047 1 97.12 173 SER B C 1
ATOM 4149 O O . SER B 1 173 ? 6.184 16.281 26.469 1 97.12 173 SER B O 1
ATOM 4151 N N . ASP B 1 174 ? 7.297 18.031 25.5 1 97.5 174 ASP B N 1
ATOM 4152 C CA . ASP B 1 174 ? 6.074 18.828 25.469 1 97.5 174 ASP B CA 1
ATOM 4153 C C . ASP B 1 174 ? 5.801 19.359 24.062 1 97.5 174 ASP B C 1
ATOM 4155 O O . ASP B 1 174 ? 6.695 19.391 23.219 1 97.5 174 ASP B O 1
ATOM 4159 N N . ILE B 1 175 ? 4.57 19.766 23.875 1 98.69 175 ILE B N 1
ATOM 4160 C CA . ILE B 1 175 ? 4.141 20.328 22.594 1 98.69 175 ILE B CA 1
ATOM 4161 C C . ILE B 1 175 ? 3.527 21.719 22.812 1 98.69 175 ILE B C 1
ATOM 4163 O O . ILE B 1 175 ? 2.82 21.938 23.812 1 98.69 175 ILE B O 1
ATOM 4167 N N . THR B 1 176 ? 3.869 22.625 21.938 1 98.81 176 THR B N 1
ATOM 4168 C CA . THR B 1 176 ? 3.361 23.984 22.016 1 98.81 176 THR B CA 1
ATOM 4169 C C . THR B 1 176 ? 2.314 24.234 20.922 1 98.81 176 THR B C 1
ATOM 4171 O O . THR B 1 176 ? 2.477 23.781 19.797 1 98.81 176 THR B O 1
ATOM 4174 N N . PHE B 1 177 ? 1.254 24.906 21.344 1 98.88 177 PHE B N 1
ATOM 4175 C CA . PHE B 1 177 ? 0.206 25.266 20.406 1 98.88 177 PHE B CA 1
ATOM 4176 C C . PHE B 1 177 ? 0.303 26.75 20.047 1 98.88 177 PHE B C 1
ATOM 4178 O O . PHE B 1 177 ? 0.44 27.594 20.922 1 98.88 177 PHE B O 1
ATOM 4185 N N . ILE B 1 178 ? 0.293 27.031 18.766 1 98.81 178 ILE B N 1
ATOM 4186 C CA . ILE B 1 178 ? 0.372 28.422 18.297 1 98.81 178 ILE B CA 1
ATOM 4187 C C . ILE B 1 178 ? -0.36 28.562 16.969 1 98.81 178 ILE B C 1
ATOM 4189 O O . ILE B 1 178 ? -0.454 27.594 16.203 1 98.81 178 ILE B O 1
ATOM 4193 N N . THR B 1 179 ? -0.893 29.688 16.672 1 98.75 179 THR B N 1
ATOM 4194 C CA . THR B 1 179 ? -1.629 29.891 15.422 1 98.75 179 THR B CA 1
ATOM 4195 C C . THR B 1 179 ? -0.735 30.516 14.367 1 98.75 179 THR B C 1
ATOM 4197 O O . THR B 1 179 ? 0.283 31.141 14.688 1 98.75 179 THR B O 1
ATOM 4200 N N . THR B 1 180 ? -1.144 30.406 13.117 1 98.62 180 THR B N 1
ATOM 4201 C CA . THR B 1 180 ? -0.435 31.047 12.016 1 98.62 180 THR B CA 1
ATOM 4202 C C . THR B 1 180 ? -0.458 32.562 12.156 1 98.62 180 THR B C 1
ATOM 4204 O O . THR B 1 180 ? 0.532 33.219 11.859 1 98.62 180 THR B O 1
ATOM 4207 N N . GLN B 1 181 ? -1.588 33.094 12.664 1 98.5 181 GLN B N 1
ATOM 4208 C CA . GLN B 1 181 ? -1.686 34.531 12.883 1 98.5 181 GLN B CA 1
ATOM 4209 C C . GLN B 1 181 ? -0.689 35 13.938 1 98.5 181 GLN B C 1
ATOM 4211 O O . GLN B 1 181 ? -0.055 36.031 13.781 1 98.5 181 GLN B O 1
ATOM 4216 N N . GLU B 1 182 ? -0.577 34.25 15.016 1 98.62 182 GLU B N 1
ATOM 4217 C CA . GLU B 1 182 ? 0.393 34.594 16.062 1 98.62 182 GLU B CA 1
ATOM 4218 C C . GLU B 1 182 ? 1.815 34.594 15.5 1 98.62 182 GLU B C 1
ATOM 4220 O O . GLU B 1 182 ? 2.635 35.438 15.883 1 98.62 182 GLU B O 1
ATOM 4225 N N . LEU B 1 183 ? 2.152 33.688 14.617 1 98.5 183 LEU B N 1
ATOM 4226 C CA . LEU B 1 183 ? 3.475 33.656 14 1 98.5 183 LEU B CA 1
ATOM 4227 C C . LEU B 1 183 ? 3.707 34.875 13.125 1 98.5 183 LEU B C 1
ATOM 4229 O O . LEU B 1 183 ? 4.789 35.469 13.148 1 98.5 183 LEU B O 1
ATOM 4233 N N . GLU B 1 184 ? 2.662 35.156 12.328 1 98.25 184 GLU B N 1
ATOM 4234 C CA . GLU B 1 184 ? 2.793 36.344 11.477 1 98.25 184 GLU B CA 1
ATOM 4235 C C . GLU B 1 184 ? 2.977 37.594 12.312 1 98.25 184 GLU B C 1
ATOM 4237 O O . GLU B 1 184 ? 3.738 38.5 11.938 1 98.25 184 GLU B O 1
ATOM 4242 N N . ASP B 1 185 ? 2.273 37.719 13.398 1 98.38 185 ASP B N 1
ATOM 4243 C CA . ASP B 1 185 ? 2.387 38.875 14.281 1 98.38 185 ASP B CA 1
ATOM 4244 C C . ASP B 1 185 ? 3.779 38.969 14.898 1 98.38 185 ASP B C 1
ATOM 4246 O O . ASP B 1 185 ? 4.34 40.062 15.031 1 98.38 185 ASP B O 1
ATOM 4250 N N . ARG B 1 186 ? 4.301 37.875 15.281 1 98 186 ARG B N 1
ATOM 4251 C CA . ARG B 1 186 ? 5.602 37.812 15.945 1 98 186 ARG B CA 1
ATOM 4252 C C . ARG B 1 186 ? 6.727 38.125 14.961 1 98 186 ARG B C 1
ATOM 4254 O O . ARG B 1 186 ? 7.719 38.75 15.32 1 98 186 ARG B O 1
ATOM 4261 N N . TRP B 1 187 ? 6.621 37.562 13.727 1 98.12 187 TRP B N 1
ATOM 4262 C CA . TRP B 1 187 ? 7.641 37.75 12.703 1 98.12 187 TRP B CA 1
ATOM 4263 C C . TRP B 1 187 ? 7.012 38.219 11.391 1 98.12 187 TRP B C 1
ATOM 4265 O O 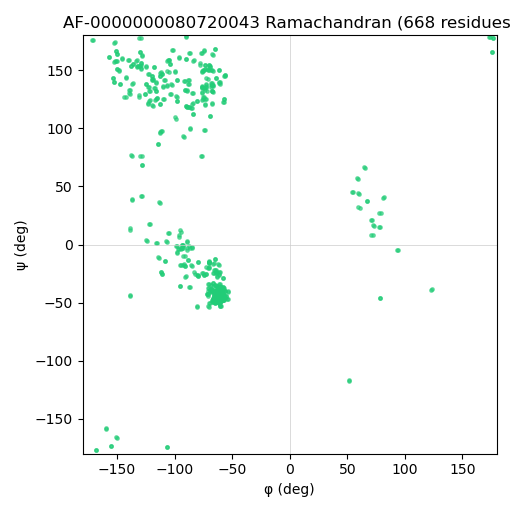. TRP B 1 187 ? 6.996 37.469 10.406 1 98.12 187 TRP B O 1
ATOM 4275 N N . PRO B 1 188 ? 6.637 39.438 11.273 1 96.56 188 PRO B N 1
ATOM 4276 C CA . PRO B 1 188 ? 5.906 39.938 10.109 1 96.56 188 PRO B CA 1
ATOM 4277 C C . PRO B 1 188 ? 6.773 40 8.852 1 96.56 188 PRO B C 1
ATOM 4279 O O . PRO B 1 188 ? 6.246 40 7.738 1 96.56 188 PRO B O 1
ATOM 4282 N N . ASP B 1 189 ? 8.133 40 8.992 1 96.69 189 ASP B N 1
ATOM 4283 C CA . ASP B 1 189 ? 9.023 40.188 7.855 1 96.69 189 ASP B CA 1
ATOM 4284 C C . ASP B 1 189 ? 9.523 38.875 7.316 1 96.69 189 ASP B C 1
ATOM 4286 O O . ASP B 1 189 ? 10.219 38.812 6.301 1 96.69 189 ASP B O 1
ATOM 4290 N N . LEU B 1 190 ? 9.141 37.781 8 1 97.44 190 LEU B N 1
ATOM 4291 C CA . LEU B 1 190 ? 9.562 36.469 7.57 1 97.44 190 LEU B CA 1
ATOM 4292 C C . LEU B 1 190 ? 8.461 35.781 6.781 1 97.44 190 LEU B C 1
ATOM 4294 O O . LEU B 1 190 ? 7.273 36.031 7.008 1 97.44 190 LEU B O 1
ATOM 4298 N N . GLY B 1 191 ? 8.867 34.969 5.887 1 96.44 191 GLY B N 1
ATOM 4299 C CA . GLY B 1 191 ? 7.914 34.094 5.195 1 96.44 191 GLY B CA 1
ATOM 4300 C C . GLY B 1 191 ? 7.426 32.938 6.039 1 96.44 191 GLY B C 1
ATOM 4301 O O . GLY B 1 191 ? 7.996 32.656 7.094 1 96.44 191 GLY B O 1
ATOM 4302 N N . PRO B 1 192 ? 6.355 32.281 5.566 1 97.06 192 PRO B N 1
ATOM 4303 C CA . PRO B 1 192 ? 5.75 31.219 6.355 1 97.06 192 PRO B CA 1
ATOM 4304 C C . PRO B 1 192 ? 6.742 30.109 6.699 1 97.06 192 PRO B C 1
ATOM 4306 O O . PRO B 1 192 ? 6.773 29.641 7.84 1 97.06 192 PRO B O 1
ATOM 4309 N N . GLU B 1 193 ? 7.539 29.688 5.754 1 95.44 193 GLU B N 1
ATOM 4310 C CA . GLU B 1 193 ? 8.492 28.609 5.992 1 95.44 193 GLU B CA 1
ATOM 4311 C C . GLU B 1 193 ? 9.523 29 7.039 1 95.44 193 GLU B C 1
ATOM 4313 O O . GLU B 1 193 ? 9.883 28.188 7.902 1 95.44 193 GLU B O 1
ATOM 4318 N N . GLU B 1 194 ? 10 30.156 6.934 1 97.38 194 GLU B N 1
ATOM 4319 C CA . GLU B 1 194 ? 10.977 30.656 7.898 1 97.38 194 GLU B CA 1
ATOM 4320 C C . GLU B 1 194 ? 10.367 30.766 9.297 1 97.38 194 GLU B C 1
ATOM 4322 O O . GLU B 1 194 ? 11.031 30.469 10.289 1 97.38 194 GLU B O 1
ATOM 4327 N N . ARG B 1 195 ? 9.141 31.25 9.359 1 98.44 195 ARG B N 1
ATOM 4328 C CA . ARG B 1 195 ? 8.438 31.312 10.633 1 98.44 195 ARG B CA 1
ATOM 4329 C C . ARG B 1 195 ? 8.336 29.938 11.281 1 98.44 195 ARG B C 1
ATOM 4331 O O . ARG B 1 195 ? 8.539 29.797 12.484 1 98.44 195 ARG B O 1
ATOM 4338 N N . GLU B 1 196 ? 7.992 28.922 10.453 1 98.56 196 GLU B N 1
ATOM 4339 C CA . GLU B 1 196 ? 7.871 27.562 10.953 1 98.56 196 GLU B CA 1
ATOM 4340 C C . GLU B 1 196 ? 9.203 27.062 11.508 1 98.56 196 GLU B C 1
ATOM 4342 O O . GLU B 1 196 ? 9.242 26.453 12.578 1 98.56 196 GLU B O 1
ATOM 4347 N N . ASP B 1 197 ? 10.258 27.312 10.789 1 98.06 197 ASP B N 1
ATOM 4348 C CA . ASP B 1 197 ? 11.578 26.891 11.25 1 98.06 197 ASP B CA 1
ATOM 4349 C C . ASP B 1 197 ? 11.938 27.562 12.57 1 98.06 197 ASP B C 1
ATOM 4351 O O . ASP B 1 197 ? 12.445 26.906 13.484 1 98.06 197 ASP B O 1
ATOM 4355 N N . LYS B 1 198 ? 11.695 28.812 12.633 1 98.44 198 LYS B N 1
ATOM 4356 C CA . LYS B 1 198 ? 12.078 29.578 13.812 1 98.44 198 LYS B CA 1
ATOM 4357 C C . LYS B 1 198 ? 11.312 29.094 15.047 1 98.44 198 LYS B C 1
ATOM 4359 O O . LYS B 1 198 ? 11.898 28.891 16.109 1 98.44 198 LYS B O 1
ATOM 4364 N N . ILE B 1 199 ? 10 28.969 14.93 1 98.75 199 ILE B N 1
ATOM 4365 C CA . ILE B 1 199 ? 9.203 28.578 16.094 1 98.75 199 ILE B CA 1
ATOM 4366 C C . ILE B 1 199 ? 9.531 27.141 16.484 1 98.75 199 ILE B C 1
ATOM 4368 O O . ILE B 1 199 ? 9.547 26.797 17.672 1 98.75 199 ILE B O 1
ATOM 4372 N N . ALA B 1 200 ? 9.719 26.266 15.477 1 98.69 200 ALA B N 1
ATOM 4373 C CA . ALA B 1 200 ? 10.086 24.891 15.766 1 98.69 200 ALA B CA 1
ATOM 4374 C C . ALA B 1 200 ? 11.43 24.812 16.5 1 98.69 200 ALA B C 1
ATOM 4376 O O . ALA B 1 200 ? 11.617 24 17.391 1 98.69 200 ALA B O 1
ATOM 4377 N N . LYS B 1 201 ? 12.352 25.609 16.031 1 98.5 201 LYS B N 1
ATOM 4378 C CA . LYS B 1 201 ? 13.656 25.641 16.688 1 98.5 201 LYS B CA 1
ATOM 4379 C C . LYS B 1 201 ? 13.523 26.094 18.141 1 98.5 201 LYS B C 1
ATOM 4381 O O . LYS B 1 201 ? 14.18 25.562 19.031 1 98.5 201 LYS B O 1
ATOM 4386 N N . GLU B 1 202 ? 12.695 27.031 18.375 1 98.44 202 GLU B N 1
ATOM 4387 C CA . GLU B 1 202 ? 12.508 27.609 19.703 1 98.44 202 GLU B CA 1
ATOM 4388 C C . GLU B 1 202 ? 11.789 26.641 20.625 1 98.44 202 GLU B C 1
ATOM 4390 O O . GLU B 1 202 ? 12.172 26.469 21.781 1 98.44 202 GLU B O 1
ATOM 4395 N N . LYS B 1 203 ? 10.711 25.953 20.094 1 98.62 203 LYS B N 1
ATOM 4396 C CA . LYS B 1 203 ? 9.812 25.188 20.969 1 98.62 203 LYS B CA 1
ATOM 4397 C C . LYS B 1 203 ? 10 23.688 20.797 1 98.62 203 LYS B C 1
ATOM 4399 O O . LYS B 1 203 ? 9.516 22.891 21.594 1 98.62 203 LYS B O 1
ATOM 4404 N N . LYS B 1 204 ? 10.688 23.25 19.734 1 98.62 204 LYS B N 1
ATOM 4405 C CA . LYS B 1 204 ? 11.117 21.875 19.453 1 98.62 204 LYS B CA 1
ATOM 4406 C C . LYS B 1 204 ? 9.969 21.031 18.906 1 98.62 204 LYS B C 1
ATOM 4408 O O . LYS B 1 204 ? 10.156 20.25 17.984 1 98.62 204 LYS B O 1
ATOM 4413 N N . ALA B 1 205 ? 8.805 21.109 19.516 1 98.81 205 ALA B N 1
ATOM 4414 C CA . ALA B 1 205 ? 7.574 20.516 19 1 98.81 205 ALA B CA 1
ATOM 4415 C C . ALA B 1 205 ? 6.43 21.531 19.031 1 98.81 205 ALA B C 1
ATOM 4417 O O . ALA B 1 205 ? 6.145 22.125 20.062 1 98.81 205 ALA B O 1
ATOM 4418 N N . VAL B 1 206 ? 5.773 21.672 17.859 1 98.88 206 VAL B N 1
ATOM 4419 C CA . VAL B 1 206 ? 4.766 22.719 17.719 1 98.88 206 VAL B CA 1
ATOM 4420 C C . VAL B 1 206 ? 3.568 22.172 16.938 1 98.88 206 VAL B C 1
ATOM 4422 O O . VAL B 1 206 ? 3.736 21.438 15.961 1 98.88 206 VAL B O 1
ATOM 4425 N N . PHE B 1 207 ? 2.416 22.422 17.453 1 98.94 207 PHE B N 1
ATOM 4426 C CA . PHE B 1 207 ? 1.223 22.312 16.625 1 98.94 207 PHE B CA 1
ATOM 4427 C C . PHE B 1 207 ? 0.779 23.672 16.109 1 98.94 207 PHE B C 1
ATOM 4429 O O . PHE B 1 207 ? 0.314 24.516 16.875 1 98.94 207 PHE B O 1
ATOM 4436 N N . LEU B 1 208 ? 0.974 23.875 14.828 1 98.88 208 LEU B N 1
ATOM 4437 C CA . LEU B 1 208 ? 0.625 25.125 14.18 1 98.88 208 LEU B CA 1
ATOM 4438 C C . LEU B 1 208 ? -0.827 25.109 13.711 1 98.88 208 LEU B C 1
ATOM 4440 O O . LEU B 1 208 ? -1.191 24.328 12.828 1 98.88 208 LEU B O 1
ATOM 4444 N N . MET B 1 209 ? -1.602 26 14.234 1 98.88 209 MET B N 1
ATOM 4445 C CA . MET B 1 209 ? -3.051 25.922 14.07 1 98.88 209 MET B CA 1
ATOM 4446 C C . MET B 1 209 ? -3.545 26.969 13.078 1 98.88 209 MET B C 1
ATOM 4448 O O . MET B 1 209 ? -2.867 27.969 12.844 1 98.88 209 MET B O 1
ATOM 4452 N N . LYS B 1 210 ? -4.738 26.688 12.547 1 98.62 210 LYS B N 1
ATOM 4453 C CA . LYS B 1 210 ? -5.496 27.594 11.688 1 98.62 210 LYS B CA 1
ATOM 4454 C C . LYS B 1 210 ? -4.762 27.859 10.383 1 98.62 210 LYS B C 1
ATOM 4456 O O . LYS B 1 210 ? -4.422 29 10.07 1 98.62 210 LYS B O 1
ATOM 4461 N N . ILE B 1 211 ? -4.641 26.891 9.633 1 98.19 211 ILE B N 1
ATOM 4462 C CA . ILE B 1 211 ? -3.973 26.922 8.336 1 98.19 211 ILE B CA 1
ATOM 4463 C C . ILE B 1 211 ? -5.016 26.953 7.219 1 98.19 211 ILE B C 1
ATOM 4465 O O . ILE B 1 211 ? -5.977 26.172 7.242 1 98.19 211 ILE B O 1
ATOM 4469 N N . GLY B 1 212 ? -4.805 27.75 6.223 1 96.75 212 GLY B N 1
ATOM 4470 C CA . GLY B 1 212 ? -5.68 27.75 5.059 1 96.75 212 GLY B CA 1
ATOM 4471 C C . GLY B 1 212 ? -6.285 29.109 4.773 1 96.75 212 GLY B C 1
ATOM 4472 O O . GLY B 1 212 ? -6.41 29.516 3.615 1 96.75 212 GLY B O 1
ATOM 4473 N N . ASP B 1 213 ? -6.656 29.844 5.82 1 96.25 213 ASP B N 1
ATOM 4474 C CA . ASP B 1 213 ? -7.293 31.141 5.637 1 96.25 213 ASP B CA 1
ATOM 4475 C C . ASP B 1 213 ? -6.254 32.25 5.516 1 96.25 213 ASP B C 1
ATOM 4477 O O . ASP B 1 213 ? -5.09 32.062 5.871 1 96.25 213 ASP B O 1
ATOM 4481 N N . ARG B 1 214 ? -6.75 33.406 5.031 1 96.81 214 ARG B N 1
ATOM 4482 C CA . ARG B 1 214 ? -5.855 34.531 4.855 1 96.81 214 ARG B CA 1
ATOM 4483 C C . ARG B 1 214 ? -5.465 35.125 6.203 1 96.81 214 ARG B C 1
ATOM 4485 O O . ARG B 1 214 ? -6.285 35.219 7.117 1 96.81 214 ARG B O 1
ATOM 4492 N N . LEU B 1 215 ? -4.254 35.531 6.242 1 97.69 215 LEU B N 1
ATOM 4493 C CA . LEU B 1 215 ? -3.748 36.219 7.434 1 97.69 215 LEU B CA 1
ATOM 4494 C C . LEU B 1 215 ? -3.961 37.719 7.336 1 97.69 215 LEU B C 1
ATOM 4496 O O . LEU B 1 215 ? -4.113 38.25 6.238 1 97.69 215 LEU B O 1
ATOM 4500 N N . LYS B 1 216 ? -3.943 38.344 8.438 1 96.62 216 LYS B N 1
ATOM 4501 C CA . LYS B 1 216 ? -4.379 39.75 8.516 1 96.62 216 LYS B CA 1
ATOM 4502 C C . LYS B 1 216 ? -3.377 40.688 7.836 1 96.62 216 LYS B C 1
ATOM 4504 O O . LYS B 1 216 ? -3.766 41.594 7.098 1 96.62 216 LYS B O 1
ATOM 4509 N N . ARG B 1 217 ? -2.115 40.5 8.023 1 95.38 217 ARG B N 1
ATOM 4510 C CA . ARG B 1 217 ? -1.1 41.406 7.52 1 95.38 217 ARG B CA 1
ATOM 4511 C C . ARG B 1 217 ? -0.806 41.156 6.047 1 95.38 217 ARG B C 1
ATOM 4513 O O . ARG B 1 217 ? -0.873 42.094 5.227 1 95.38 217 ARG B O 1
ATOM 4520 N N . SER B 1 218 ? -0.505 39.969 5.703 1 94.62 218 SER B N 1
ATOM 4521 C CA . SER B 1 218 ? -0.073 39.625 4.355 1 94.62 218 SER B CA 1
ATOM 4522 C C . SER B 1 218 ? -1.263 39.5 3.408 1 94.62 218 SER B C 1
ATOM 4524 O O . SER B 1 218 ? -1.117 39.656 2.195 1 94.62 218 SER B O 1
ATOM 4526 N N . GLY B 1 219 ? -2.428 39.156 3.953 1 96 219 GLY B N 1
ATOM 4527 C CA . GLY B 1 219 ? -3.592 38.875 3.131 1 96 219 GLY B CA 1
ATOM 4528 C C . GLY B 1 219 ? -3.492 37.562 2.396 1 96 219 GLY B C 1
ATOM 4529 O O . GLY B 1 219 ? -4.289 37.281 1.5 1 96 219 GLY B O 1
ATOM 4530 N N . LYS B 1 220 ? -2.541 36.812 2.672 1 96.19 220 LYS B N 1
ATOM 4531 C CA . LYS B 1 220 ? -2.33 35.5 2.076 1 96.19 220 LYS B CA 1
ATOM 4532 C C . LYS B 1 220 ? -2.377 34.406 3.135 1 96.19 220 LYS B C 1
ATOM 4534 O O . LYS B 1 220 ? -2.109 34.656 4.312 1 96.19 220 LYS B O 1
ATOM 4539 N N . PRO B 1 221 ? -2.764 33.219 2.672 1 96.25 221 PRO B N 1
ATOM 4540 C CA . PRO B 1 221 ? -2.701 32.094 3.639 1 96.25 221 PRO B CA 1
ATOM 4541 C C . PRO B 1 221 ? -1.27 31.75 4.031 1 96.25 221 PRO B C 1
ATOM 4543 O O . PRO B 1 221 ? -0.339 31.969 3.25 1 96.25 221 PRO B O 1
ATOM 4546 N N . HIS B 1 222 ? -1.146 31.266 5.262 1 97.06 222 HIS B N 1
ATOM 4547 C CA . HIS B 1 222 ? 0.145 30.75 5.711 1 97.06 222 HIS B CA 1
ATOM 4548 C C . HIS B 1 222 ? 0.631 29.625 4.816 1 97.06 222 HIS B C 1
ATOM 4550 O O . HIS B 1 222 ? 1.816 29.547 4.488 1 97.06 222 HIS B O 1
ATOM 4556 N N . ASP B 1 223 ? -0.199 28.75 4.492 1 95.25 223 ASP B N 1
ATOM 4557 C CA . ASP B 1 223 ? 0.003 27.609 3.602 1 95.25 223 ASP B CA 1
ATOM 4558 C C . ASP B 1 223 ? -1.306 27.188 2.934 1 95.25 223 ASP B C 1
ATOM 4560 O O . ASP B 1 223 ? -2.389 27.531 3.412 1 95.25 223 ASP B O 1
ATOM 4564 N N . GLY B 1 224 ? -1.116 26.531 1.829 1 92.38 224 GLY B N 1
ATOM 4565 C CA . GLY B 1 224 ? -2.312 26.016 1.175 1 92.38 224 GLY B CA 1
ATOM 4566 C C . GLY B 1 224 ? -3.004 24.922 1.963 1 92.38 224 GLY B C 1
ATOM 4567 O O . GLY B 1 224 ? -2.346 24.094 2.6 1 92.38 224 GLY B O 1
ATOM 4568 N N . ARG B 1 225 ? -4.344 24.953 2.012 1 95.5 225 ARG B N 1
ATOM 4569 C CA . ARG B 1 225 ? -5.219 23.922 2.564 1 95.5 225 ARG B CA 1
ATOM 4570 C C . ARG B 1 225 ? -6.496 23.797 1.743 1 95.5 225 ARG B C 1
ATOM 4572 O O . ARG B 1 225 ? -7.18 24.781 1.487 1 95.5 225 ARG B O 1
ATOM 4579 N N . ALA B 1 226 ? -6.73 22.531 1.336 1 95.94 226 ALA B N 1
ATOM 4580 C CA . ALA B 1 226 ? -7.969 22.328 0.591 1 95.94 226 ALA B CA 1
ATOM 4581 C C . ALA B 1 226 ? -9.18 22.797 1.396 1 95.94 226 ALA B C 1
ATOM 4583 O O . ALA B 1 226 ? -9.219 22.625 2.617 1 95.94 226 ALA B O 1
ATOM 4584 N N . PRO B 1 227 ? -10.156 23.312 0.731 1 97.5 227 PRO B N 1
ATOM 4585 C CA . PRO B 1 227 ? -11.281 23.938 1.443 1 97.5 227 PRO B CA 1
ATOM 4586 C C . PRO B 1 227 ? -12.344 22.922 1.865 1 97.5 227 PRO B C 1
ATOM 4588 O O . PRO B 1 227 ? -13.312 23.297 2.531 1 97.5 227 PRO B O 1
ATOM 4591 N N . ASP B 1 228 ? -12.156 21.656 1.503 1 97.5 228 ASP B N 1
ATOM 4592 C CA . ASP B 1 228 ? -13.367 20.844 1.52 1 97.5 228 ASP B CA 1
ATOM 4593 C C . ASP B 1 228 ? -13.211 19.641 2.453 1 97.5 228 ASP B C 1
ATOM 4595 O O . ASP B 1 228 ? -13.969 18.672 2.363 1 97.5 228 ASP B O 1
ATOM 4599 N N . TYR B 1 229 ? -12.219 19.672 3.363 1 95.44 229 TYR B N 1
ATOM 4600 C CA . TYR B 1 229 ? -12.242 18.609 4.363 1 95.44 229 TYR B CA 1
ATOM 4601 C C . TYR B 1 229 ? -11.891 19.156 5.742 1 95.44 229 TYR B C 1
ATOM 4603 O O . TYR B 1 229 ? -12.555 18.812 6.73 1 95.44 229 TYR B O 1
ATOM 4611 N N . ASP B 1 230 ? -10.914 19.984 5.914 1 98.06 230 ASP B N 1
ATOM 4612 C CA . ASP B 1 230 ? -10.602 20.578 7.207 1 98.06 230 ASP B CA 1
ATOM 4613 C C . ASP B 1 230 ? -11.336 21.906 7.395 1 98.06 230 ASP B C 1
ATOM 4615 O O . ASP B 1 230 ? -11.43 22.703 6.461 1 98.06 230 ASP B O 1
ATOM 4619 N N . ASP B 1 231 ? -11.82 22.156 8.617 1 98.75 231 ASP B N 1
ATOM 4620 C CA . ASP B 1 231 ? -12.172 23.516 9.023 1 98.75 231 ASP B CA 1
ATOM 4621 C C . ASP B 1 231 ? -10.922 24.359 9.273 1 98.75 231 ASP B C 1
ATOM 4623 O O . ASP B 1 231 ? -10.141 24.062 10.18 1 98.75 231 ASP B O 1
ATOM 4627 N N . TRP B 1 232 ? -10.773 25.453 8.539 1 98.69 232 TRP B N 1
ATOM 4628 C CA . TRP B 1 232 ? -9.547 26.234 8.562 1 98.69 232 TRP B CA 1
ATOM 4629 C C . TRP B 1 232 ? -9.344 26.891 9.93 1 98.69 232 TRP B C 1
ATOM 4631 O O . TRP B 1 232 ? -8.234 27.312 10.266 1 98.69 232 TRP B O 1
ATOM 4641 N N . GLN B 1 233 ? -10.383 26.969 10.734 1 98.5 233 GLN B N 1
ATOM 4642 C CA . GLN B 1 233 ? -10.289 27.562 12.062 1 98.5 233 GLN B CA 1
ATOM 4643 C C . GLN B 1 233 ? -9.961 26.516 13.117 1 98.5 233 GLN B C 1
ATOM 4645 O O . GLN B 1 233 ? -9.648 26.844 14.258 1 98.5 233 GLN B O 1
ATOM 4650 N N . LEU B 1 234 ? -10.008 25.203 12.742 1 98.88 234 LEU B N 1
ATOM 4651 C CA . LEU B 1 234 ? -9.875 24.109 13.695 1 98.88 234 LEU B CA 1
ATOM 4652 C C . LEU B 1 234 ? -8.961 23.016 13.148 1 98.88 234 LEU B C 1
ATOM 4654 O O . LEU B 1 234 ? -9.289 21.828 13.25 1 98.88 234 LEU B O 1
ATOM 4658 N N . ASN B 1 235 ? -7.895 23.406 12.477 1 98.81 235 ASN B N 1
ATOM 4659 C CA . ASN B 1 235 ? -6.926 22.453 11.922 1 98.81 235 ASN B CA 1
ATOM 4660 C C . ASN B 1 235 ? -5.496 22.844 12.289 1 98.81 235 ASN B C 1
ATOM 4662 O O . ASN B 1 235 ? -5.277 23.812 13.023 1 98.81 235 ASN B O 1
ATOM 4666 N N . GLY B 1 236 ? -4.555 21.984 11.844 1 98.81 236 GLY B N 1
ATOM 4667 C CA . GLY B 1 236 ? -3.16 22.344 12.055 1 98.81 236 GLY B CA 1
ATOM 4668 C C . GLY B 1 236 ? -2.191 21.281 11.594 1 98.81 236 GLY B C 1
ATOM 4669 O O . GLY B 1 236 ? -2.607 20.234 11.078 1 98.81 236 GLY B O 1
ATOM 4670 N N . ASP B 1 237 ? -0.954 21.641 11.75 1 98.81 237 ASP B N 1
ATOM 4671 C CA . ASP B 1 237 ? 0.156 20.766 11.398 1 98.81 237 ASP B CA 1
ATOM 4672 C C . ASP B 1 237 ? 1.069 20.516 12.594 1 98.81 237 ASP B C 1
ATOM 4674 O O . ASP B 1 237 ? 1.344 21.438 13.367 1 98.81 237 ASP B O 1
ATOM 4678 N N . LEU B 1 238 ? 1.424 19.297 12.742 1 98.94 238 LEU B N 1
ATOM 4679 C CA . LEU B 1 238 ? 2.367 18.922 13.789 1 98.94 238 LEU B CA 1
ATOM 4680 C C . LEU B 1 238 ? 3.803 19 13.281 1 98.94 238 LEU B C 1
ATOM 4682 O O . LEU B 1 238 ? 4.188 18.266 12.375 1 98.94 238 LEU B O 1
ATOM 4686 N N . LEU B 1 239 ? 4.602 19.859 13.898 1 98.81 239 LEU B N 1
ATOM 4687 C CA . LEU B 1 239 ? 5.977 20.125 13.477 1 98.81 239 LEU B CA 1
ATOM 4688 C C . LEU B 1 239 ? 6.961 19.766 14.586 1 98.81 239 LEU B C 1
ATOM 4690 O O . LEU B 1 239 ? 6.684 20 15.766 1 98.81 239 LEU B O 1
ATOM 4694 N N . PHE B 1 240 ? 8.094 19.234 14.219 1 98.88 240 PHE B N 1
ATOM 4695 C CA . PHE B 1 240 ? 9.234 19.031 15.109 1 98.88 240 PHE B CA 1
ATOM 4696 C C . PHE B 1 240 ? 10.469 19.75 14.57 1 98.88 240 PHE B C 1
ATOM 4698 O O . PHE B 1 240 ? 10.641 19.875 13.359 1 98.88 240 PHE B O 1
ATOM 4705 N N . TRP B 1 241 ? 11.273 20.219 15.5 1 98.5 241 TRP B N 1
ATOM 4706 C CA . TRP B 1 241 ? 12.617 20.625 15.102 1 98.5 241 TRP B CA 1
ATOM 4707 C C . TRP B 1 241 ? 13.508 19.422 14.852 1 98.5 241 TRP B C 1
ATOM 4709 O O . TRP B 1 241 ? 13.57 18.5 15.68 1 98.5 241 TRP B O 1
ATOM 4719 N N . TYR B 1 242 ? 14.102 19.359 13.742 1 97.75 242 TYR B N 1
ATOM 4720 C CA . TYR B 1 242 ? 14.945 18.25 13.328 1 97.75 242 TYR B CA 1
ATOM 4721 C C . TYR B 1 242 ? 16.406 18.672 13.211 1 97.75 242 TYR B C 1
ATOM 4723 O O . TYR B 1 242 ? 16.859 19.062 12.133 1 97.75 242 TYR B O 1
ATOM 4731 N N . LYS B 1 243 ? 17.188 18.469 14.195 1 95.31 243 LYS B N 1
ATOM 4732 C CA . LYS B 1 243 ? 18.547 18.984 14.352 1 95.31 243 LYS B CA 1
ATOM 4733 C C . LYS B 1 243 ? 19.469 18.469 13.25 1 95.31 243 LYS B C 1
ATOM 4735 O O . LYS B 1 243 ? 20.297 19.219 12.727 1 95.31 243 LYS B O 1
ATOM 4740 N N . PRO B 1 244 ? 19.297 17.219 12.844 1 94 244 PRO B N 1
ATOM 4741 C CA . PRO B 1 244 ? 20.219 16.688 11.844 1 94 244 PRO B CA 1
ATOM 4742 C C . PRO B 1 244 ? 20.234 17.516 10.562 1 94 244 PRO B C 1
ATOM 4744 O O . PRO B 1 244 ? 21.281 17.609 9.898 1 94 244 PRO B O 1
ATOM 4747 N N . LEU B 1 245 ? 19.125 18.141 10.266 1 96.5 245 LEU B N 1
ATOM 4748 C CA . LEU B 1 245 ? 19.062 18.922 9.039 1 96.5 245 LEU B CA 1
ATOM 4749 C C . LEU B 1 245 ? 18.859 20.406 9.352 1 96.5 245 LEU B C 1
ATOM 4751 O O . LEU B 1 245 ? 18.766 21.234 8.445 1 96.5 245 LEU B O 1
ATOM 4755 N N . GLN B 1 246 ? 18.797 20.75 10.578 1 95.38 246 GLN B N 1
ATOM 4756 C CA . GLN B 1 246 ? 18.641 22.109 11.047 1 95.38 246 GLN B CA 1
ATOM 4757 C C . GLN B 1 246 ? 17.422 22.781 10.414 1 95.38 246 GLN B C 1
ATOM 4759 O O . GLN B 1 246 ? 17.531 23.891 9.891 1 95.38 246 GLN B O 1
ATOM 4764 N N . ARG B 1 247 ? 16.297 22.031 10.391 1 96 247 ARG B N 1
ATOM 4765 C CA . ARG B 1 247 ? 15.016 22.469 9.844 1 96 247 ARG B CA 1
ATOM 4766 C C . ARG B 1 247 ? 13.844 21.812 10.57 1 96 247 ARG B C 1
ATOM 4768 O O . ARG B 1 247 ? 14.039 20.859 11.32 1 96 247 ARG B O 1
ATOM 4775 N N . LYS B 1 248 ? 12.664 22.438 10.344 1 98 248 LYS B N 1
ATOM 4776 C CA . LYS B 1 248 ? 11.469 21.766 10.852 1 98 248 LYS B CA 1
ATOM 4777 C C . LYS B 1 248 ? 11.078 20.578 9.969 1 98 248 LYS B C 1
ATOM 4779 O O . LYS B 1 248 ? 11.375 20.578 8.773 1 98 248 LYS B O 1
ATOM 4784 N N . ILE B 1 249 ? 10.5 19.578 10.523 1 98.38 249 ILE B N 1
ATOM 4785 C CA . ILE B 1 249 ? 9.883 18.469 9.812 1 98.38 249 ILE B CA 1
ATOM 4786 C C . ILE B 1 249 ? 8.414 18.359 10.211 1 98.38 249 ILE B C 1
ATOM 4788 O O . ILE B 1 249 ? 8.086 18.375 11.406 1 98.38 249 ILE B O 1
ATOM 4792 N N . GLU B 1 250 ? 7.516 18.406 9.258 1 98.62 250 GLU B N 1
ATOM 4793 C CA . GLU B 1 250 ? 6.086 18.203 9.477 1 98.62 250 GLU B CA 1
ATOM 4794 C C . GLU B 1 250 ? 5.73 16.719 9.477 1 98.62 250 GLU B C 1
ATOM 4796 O O . GLU B 1 250 ? 6.039 16 8.523 1 98.62 250 GLU B O 1
ATOM 4801 N N . ILE B 1 251 ? 4.98 16.25 10.492 1 98.62 251 ILE B N 1
ATOM 4802 C CA . ILE B 1 251 ? 4.695 14.828 10.641 1 98.62 251 ILE B CA 1
ATOM 4803 C C . ILE B 1 251 ? 3.217 14.57 10.367 1 98.62 251 ILE B C 1
ATOM 4805 O O . ILE B 1 251 ? 2.84 13.469 9.961 1 98.62 251 ILE B O 1
ATOM 4809 N N . SER B 1 252 ? 2.426 15.578 10.578 1 98.5 252 SER B N 1
ATOM 4810 C CA . SER B 1 252 ? 0.988 15.352 10.461 1 98.5 252 SER B CA 1
ATOM 4811 C C . SER B 1 252 ? 0.255 16.641 10.086 1 98.5 252 SER B C 1
ATOM 4813 O O . SER B 1 252 ? 0.657 17.734 10.492 1 98.5 252 SER B O 1
ATOM 4815 N N . SER B 1 253 ? -0.709 16.469 9.305 1 98.44 253 SER B N 1
ATOM 4816 C CA . SER B 1 253 ? -1.768 17.453 9.086 1 98.44 253 SER B CA 1
ATOM 4817 C C . SER B 1 253 ? -3.121 16.906 9.539 1 98.44 253 SER B C 1
ATOM 4819 O O . SER B 1 253 ? -3.484 15.773 9.211 1 98.44 253 SER B O 1
ATOM 4821 N N . MET B 1 254 ? -3.773 17.672 10.43 1 98.81 254 MET B N 1
ATOM 4822 C CA . MET B 1 254 ? -5.027 17.172 10.977 1 98.81 254 MET B CA 1
ATOM 4823 C C . MET B 1 254 ? -5.957 18.312 11.359 1 98.81 254 MET B C 1
ATOM 4825 O O . MET B 1 254 ? -5.531 19.469 11.406 1 98.81 254 MET B O 1
ATOM 4829 N N . GLY B 1 255 ? -7.223 17.922 11.602 1 98.75 255 GLY B N 1
ATOM 4830 C CA . GLY B 1 255 ? -8.172 18.922 12.062 1 98.75 255 GLY B CA 1
ATOM 4831 C C . GLY B 1 255 ? -9.586 18.391 12.203 1 98.75 255 GLY B C 1
ATOM 4832 O O . GLY B 1 255 ? -9.867 17.266 11.781 1 98.75 255 GLY B O 1
ATOM 4833 N N . ILE B 1 256 ? -10.328 19.203 12.891 1 98.94 256 ILE B N 1
ATOM 4834 C CA . ILE B 1 256 ? -11.773 19 12.828 1 98.94 256 ILE B CA 1
ATOM 4835 C C . ILE B 1 256 ? -12.273 19.312 11.422 1 98.94 256 ILE B C 1
ATOM 4837 O O . ILE B 1 256 ? -11.898 20.328 10.828 1 98.94 256 ILE B O 1
ATOM 4841 N N . ARG B 1 257 ? -13.07 18.406 10.883 1 98.88 257 ARG B N 1
ATOM 4842 C CA . ARG B 1 257 ? -13.484 18.516 9.492 1 98.88 257 ARG B CA 1
ATOM 4843 C C . ARG B 1 257 ? -14.562 19.578 9.312 1 98.88 257 ARG B C 1
ATOM 4845 O O . ARG B 1 257 ? -15.18 20 10.289 1 98.88 257 ARG B O 1
ATOM 4852 N N . VAL B 1 258 ? -14.789 19.969 8.117 1 98.81 258 VAL B N 1
ATOM 4853 C CA . VAL B 1 258 ? -15.734 21.031 7.789 1 98.81 258 VAL B CA 1
ATOM 4854 C C . VAL B 1 258 ? -17.156 20.594 8.172 1 98.81 258 VAL B C 1
ATOM 4856 O O . VAL B 1 258 ? -17.484 19.406 8.078 1 98.81 258 VAL B O 1
ATOM 4859 N N . SER B 1 259 ? -17.953 21.531 8.648 1 98.56 259 SER B N 1
ATOM 4860 C CA . SER B 1 259 ? -19.406 21.406 8.742 1 98.56 259 SER B CA 1
ATOM 4861 C C . SER B 1 259 ? -20.078 21.922 7.469 1 98.56 259 SER B C 1
ATOM 4863 O O . SER B 1 259 ? -19.391 22.344 6.531 1 98.56 259 SER B O 1
ATOM 4865 N N . GLU B 1 260 ? -21.406 21.828 7.477 1 98.38 260 GLU B N 1
ATOM 4866 C CA . GLU B 1 260 ? -22.141 22.391 6.348 1 98.38 260 GLU B CA 1
ATOM 4867 C C . GLU B 1 260 ? -21.797 23.859 6.152 1 98.38 260 GLU B C 1
ATOM 4869 O O . GLU B 1 260 ? -21.5 24.297 5.035 1 98.38 260 GLU B O 1
ATOM 4874 N N . GLU B 1 261 ? -21.75 24.562 7.203 1 98.12 261 GLU B N 1
ATOM 4875 C CA . GLU B 1 261 ? -21.516 26 7.172 1 98.12 261 GLU B CA 1
ATOM 4876 C C . GLU B 1 261 ? -20.078 26.328 6.75 1 98.12 261 GLU B C 1
ATOM 4878 O O . GLU B 1 261 ? -19.859 27.156 5.871 1 98.12 261 GLU B O 1
ATOM 4883 N N . SER B 1 262 ? -19.125 25.703 7.387 1 98.25 262 SER B N 1
ATOM 4884 C CA . SER B 1 262 ? -17.734 26 7.074 1 98.25 262 SER B CA 1
ATOM 4885 C C . SER B 1 262 ? -17.375 25.547 5.664 1 98.25 262 SER B C 1
ATOM 4887 O O . SER B 1 262 ? -16.562 26.188 4.996 1 98.25 262 SER B O 1
ATOM 4889 N N . LEU B 1 263 ? -17.984 24.453 5.203 1 98.5 263 LEU B N 1
ATOM 4890 C CA . LEU B 1 263 ? -17.75 24.031 3.828 1 98.5 263 LEU B CA 1
ATOM 4891 C C . LEU B 1 263 ? -18.203 25.094 2.842 1 98.5 263 LEU B C 1
ATOM 4893 O O . LEU B 1 263 ? -17.453 25.469 1.934 1 98.5 263 LEU B O 1
ATOM 4897 N N . LYS B 1 264 ? -19.422 25.562 3.053 1 98.12 264 LYS B N 1
ATOM 4898 C CA . LYS B 1 264 ? -19.969 26.578 2.168 1 98.12 264 LYS B CA 1
ATOM 4899 C C . LYS B 1 264 ? -19.078 27.828 2.156 1 98.12 264 LYS B C 1
ATOM 4901 O O . LYS B 1 264 ? -18.766 28.359 1.092 1 98.12 264 LYS B O 1
ATOM 4906 N N . GLU B 1 265 ? -18.719 28.266 3.266 1 98.38 265 GLU B N 1
ATOM 4907 C CA . GLU B 1 265 ? -17.906 29.469 3.402 1 98.38 265 GLU B CA 1
ATOM 4908 C C . GLU B 1 265 ? -16.531 29.281 2.75 1 98.38 265 GLU B C 1
ATOM 4910 O O . GLU B 1 265 ? -16.062 30.156 2.016 1 98.38 265 GLU B O 1
ATOM 4915 N N . GLN B 1 266 ? -15.898 28.172 3.02 1 98.38 266 GLN B N 1
ATOM 4916 C CA . GLN B 1 266 ? -14.539 27.938 2.533 1 98.38 266 GLN B CA 1
ATOM 4917 C C . GLN B 1 266 ? -14.531 27.719 1.021 1 98.38 266 GLN B C 1
ATOM 4919 O O . GLN B 1 266 ? -13.594 28.125 0.337 1 98.38 266 GLN B O 1
ATOM 4924 N N . LEU B 1 267 ? -15.531 27.047 0.507 1 98.19 267 LEU B N 1
ATOM 4925 C CA . LEU B 1 267 ? -15.625 26.922 -0.942 1 98.19 267 LEU B CA 1
ATOM 4926 C C . LEU B 1 267 ? -15.719 28.281 -1.61 1 98.19 267 LEU B C 1
ATOM 4928 O O . LEU B 1 267 ? -15.109 28.516 -2.656 1 98.19 267 LEU B O 1
ATOM 4932 N N . LYS B 1 268 ? -16.516 29.125 -1.026 1 98.06 268 LYS B N 1
ATOM 4933 C CA . LYS B 1 268 ? -16.656 30.484 -1.552 1 98.06 268 LYS B CA 1
ATOM 4934 C C . LYS B 1 268 ? -15.344 31.25 -1.483 1 98.06 268 LYS B C 1
ATOM 4936 O O . LYS B 1 268 ? -14.93 31.859 -2.465 1 98.06 268 LYS B O 1
ATOM 4941 N N . LYS B 1 269 ? -14.672 31.203 -0.36 1 97.31 269 LYS B N 1
ATOM 4942 C CA . LYS B 1 269 ? -13.398 31.891 -0.17 1 97.31 269 LYS B CA 1
ATOM 4943 C C . LYS B 1 269 ? -12.352 31.406 -1.165 1 97.31 269 LYS B C 1
ATOM 4945 O O . LYS B 1 269 ? -11.508 32.188 -1.616 1 97.31 269 LYS B O 1
ATOM 4950 N N . ALA B 1 270 ? -12.391 30.109 -1.467 1 95.94 270 ALA B N 1
ATOM 4951 C CA . ALA B 1 270 ? -11.398 29.5 -2.342 1 95.94 270 ALA B CA 1
ATOM 4952 C C . ALA B 1 270 ? -11.828 29.562 -3.803 1 95.94 270 ALA B C 1
ATOM 4954 O O . ALA B 1 270 ? -11.094 29.156 -4.699 1 95.94 270 ALA B O 1
ATOM 4955 N N . HIS B 1 271 ? -13.008 30.078 -4.094 1 96.31 271 HIS B N 1
ATOM 4956 C CA . HIS B 1 271 ? -13.578 30.203 -5.43 1 96.31 271 HIS B CA 1
ATOM 4957 C C . HIS B 1 271 ? -13.711 28.844 -6.109 1 96.31 271 HIS B C 1
ATOM 4959 O O . HIS B 1 271 ? -13.289 28.688 -7.258 1 96.31 271 HIS B O 1
ATOM 4965 N N . THR B 1 272 ? -14.203 27.844 -5.332 1 96.56 272 THR B N 1
ATOM 4966 C CA . THR B 1 272 ? -14.414 26.5 -5.844 1 96.56 272 THR B CA 1
ATOM 4967 C C . THR B 1 272 ? -15.828 26.016 -5.523 1 96.56 272 THR B C 1
ATOM 4969 O O . THR B 1 272 ? -16.016 24.875 -5.098 1 96.56 272 THR B O 1
ATOM 4972 N N . GLU B 1 273 ? -16.781 26.828 -5.66 1 97.44 273 GLU B N 1
ATOM 4973 C CA . GLU B 1 273 ? -18.156 26.516 -5.316 1 97.44 273 GLU B CA 1
ATOM 4974 C C . GLU B 1 273 ? -18.719 25.391 -6.188 1 97.44 273 GLU B C 1
ATOM 4976 O O . GLU B 1 273 ? -19.656 24.703 -5.797 1 97.44 273 GLU B O 1
ATOM 4981 N N . GLU B 1 274 ? -18.109 25.234 -7.305 1 96.31 274 GLU B N 1
ATOM 4982 C CA . GLU B 1 274 ? -18.547 24.188 -8.219 1 96.31 274 GLU B CA 1
ATOM 4983 C C . GLU B 1 274 ? -18.422 22.812 -7.57 1 96.31 274 GLU B C 1
ATOM 4985 O O . GLU B 1 274 ? -19.156 21.891 -7.926 1 96.31 274 GLU B O 1
ATOM 4990 N N . ARG B 1 275 ? -17.578 22.641 -6.598 1 96.25 275 ARG B N 1
ATOM 4991 C CA . ARG B 1 275 ? -17.375 21.359 -5.922 1 96.25 275 ARG B CA 1
ATOM 4992 C C . ARG B 1 275 ? -18.625 20.938 -5.168 1 96.25 275 ARG B C 1
ATOM 4994 O O . ARG B 1 275 ? -18.812 19.75 -4.883 1 96.25 275 ARG B O 1
ATOM 5001 N N . SER B 1 276 ? -19.453 21.875 -4.867 1 97.25 276 SER B N 1
ATOM 5002 C CA . SER B 1 276 ? -20.672 21.609 -4.105 1 97.25 276 SER B CA 1
ATOM 5003 C C . SER B 1 276 ? -21.594 20.656 -4.863 1 97.25 276 SER B C 1
ATOM 5005 O O . SER B 1 276 ? -22.469 20.031 -4.27 1 97.25 276 SER B O 1
ATOM 5007 N N . GLU B 1 277 ? -21.375 20.5 -6.141 1 97 277 GLU B N 1
ATOM 5008 C CA . GLU B 1 277 ? -22.25 19.672 -6.973 1 97 277 GLU B CA 1
ATOM 5009 C C . GLU B 1 277 ? -21.781 18.219 -6.98 1 97 277 GLU B C 1
ATOM 5011 O O . GLU B 1 277 ? -22.516 17.328 -7.406 1 97 277 GLU B O 1
ATOM 5016 N N . LEU B 1 278 ? -20.625 18 -6.523 1 96.75 278 LEU B N 1
ATOM 5017 C CA . LEU B 1 278 ? -20.094 16.641 -6.488 1 96.75 278 LEU B CA 1
ATOM 5018 C C . LEU B 1 278 ? -20.75 15.82 -5.391 1 96.75 278 LEU B C 1
ATOM 5020 O O . LEU B 1 278 ? -21.156 16.375 -4.363 1 96.75 278 LEU B O 1
ATOM 5024 N N . PRO B 1 279 ? -20.781 14.531 -5.523 1 96.94 279 PRO B N 1
ATOM 5025 C CA . PRO B 1 279 ? -21.562 13.664 -4.629 1 96.94 279 PRO B CA 1
ATOM 5026 C C . PRO B 1 279 ? -21.141 13.789 -3.17 1 96.94 279 PRO B C 1
ATOM 5028 O O . PRO B 1 279 ? -21.984 13.914 -2.283 1 96.94 279 PRO B O 1
ATOM 5031 N N . PHE B 1 280 ? -19.922 13.789 -2.867 1 97.31 280 PHE B N 1
ATOM 5032 C CA . PHE B 1 280 ? -19.438 13.883 -1.497 1 97.31 280 PHE B CA 1
ATOM 5033 C C . PHE B 1 280 ? -19.891 15.188 -0.849 1 97.31 280 PHE B C 1
ATOM 5035 O O . PHE B 1 280 ? -20.406 15.18 0.27 1 97.31 280 PHE B O 1
ATOM 5042 N N . HIS B 1 281 ? -19.656 16.234 -1.56 1 98.25 281 HIS B N 1
ATOM 5043 C CA . HIS B 1 281 ? -19.953 17.562 -1.047 1 98.25 281 HIS B CA 1
ATOM 5044 C C . HIS B 1 281 ? -21.453 17.75 -0.857 1 98.25 281 HIS B C 1
ATOM 5046 O O . HIS B 1 281 ? -21.891 18.344 0.129 1 98.25 281 HIS B O 1
ATOM 5052 N N . LYS B 1 282 ? -22.203 17.219 -1.788 1 98.06 282 LYS B N 1
ATOM 5053 C CA . LYS B 1 282 ? -23.656 17.281 -1.666 1 98.06 282 LYS B CA 1
ATOM 5054 C C . LYS B 1 282 ? -24.141 16.578 -0.404 1 98.06 282 LYS B C 1
ATOM 5056 O O . LYS B 1 282 ? -24.969 17.109 0.335 1 98.06 282 LYS B O 1
ATOM 5061 N N . MET B 1 283 ? -23.609 15.391 -0.199 1 98.06 283 MET B N 1
ATOM 5062 C CA . MET B 1 283 ? -23.969 14.625 0.991 1 98.06 283 MET B CA 1
ATOM 5063 C C . MET B 1 283 ? -23.609 15.398 2.26 1 98.06 283 MET B C 1
ATOM 5065 O O . MET B 1 283 ? -24.391 15.398 3.221 1 98.06 283 MET B O 1
ATOM 5069 N N . LEU B 1 284 ? -22.5 15.984 2.252 1 98.25 284 LEU B N 1
ATOM 5070 C CA . LEU B 1 284 ? -22.047 16.75 3.406 1 98.25 284 LEU B CA 1
ATOM 5071 C C . LEU B 1 284 ? -22.938 17.969 3.641 1 98.25 284 LEU B C 1
ATOM 5073 O O . LEU B 1 284 ? -23.375 18.219 4.77 1 98.25 284 LEU B O 1
ATOM 5077 N N . LEU B 1 285 ? -23.25 18.703 2.615 1 98.31 285 LEU B N 1
ATOM 5078 C CA . LEU B 1 285 ? -24.062 19.906 2.707 1 98.31 285 LEU B CA 1
ATOM 5079 C C . LEU B 1 285 ? -25.484 19.578 3.129 1 98.31 285 LEU B C 1
ATOM 5081 O O . LEU B 1 285 ? -26.172 20.422 3.732 1 98.31 285 LEU B O 1
ATOM 5085 N N . GLU B 1 286 ? -25.906 18.375 2.865 1 98.06 286 GLU B N 1
ATOM 5086 C CA . GLU B 1 286 ? -27.25 17.922 3.234 1 98.06 286 GLU B CA 1
ATOM 5087 C C . GLU B 1 286 ? -27.281 17.375 4.652 1 98.06 286 GLU B C 1
ATOM 5089 O O . GLU B 1 286 ? -28.312 16.922 5.129 1 98.06 286 GLU B O 1
ATOM 5094 N N . GLY B 1 287 ? -26.203 17.328 5.277 1 97.5 287 GLY B N 1
ATOM 5095 C CA . GLY B 1 287 ? -26.125 16.859 6.652 1 97.5 287 GLY B CA 1
ATOM 5096 C C . GLY B 1 287 ? -26.156 15.352 6.773 1 97.5 287 GLY B C 1
ATOM 5097 O O . GLY B 1 287 ? -26.562 14.812 7.801 1 97.5 287 GLY B O 1
ATOM 5098 N N . LYS B 1 288 ? -25.719 14.711 5.773 1 98.06 288 LYS B N 1
ATOM 5099 C CA . LYS B 1 288 ? -25.859 13.258 5.742 1 98.06 288 LYS B CA 1
ATOM 5100 C C . LYS B 1 288 ? -24.562 12.578 6.191 1 98.06 288 LYS B C 1
ATOM 5102 O O . LYS B 1 288 ? -24.516 11.352 6.32 1 98.06 288 LYS B O 1
ATOM 5107 N N . LEU B 1 289 ? -23.469 13.273 6.41 1 98.56 289 LEU B N 1
ATOM 5108 C CA . LEU B 1 289 ? -22.203 12.727 6.895 1 98.56 289 LEU B CA 1
ATOM 5109 C C . LEU B 1 289 ? -21.984 13.086 8.359 1 98.56 289 LEU B C 1
ATOM 5111 O O . LEU B 1 289 ? -22.422 14.148 8.812 1 98.56 289 LEU B O 1
ATOM 5115 N N . PRO B 1 290 ? -21.328 12.234 9.078 1 98.81 290 PRO B N 1
ATOM 5116 C CA . PRO B 1 290 ? -21.047 12.562 10.477 1 98.81 290 PRO B CA 1
ATOM 5117 C C . PRO B 1 290 ? -20.016 13.688 10.633 1 98.81 290 PRO B C 1
ATOM 5119 O O . PRO B 1 290 ? -19.234 13.93 9.719 1 98.81 290 PRO B O 1
ATOM 5122 N N . TYR B 1 291 ? -20.094 14.414 11.797 1 98.88 291 TYR B N 1
ATOM 5123 C CA . TYR B 1 291 ? -19 15.305 12.172 1 98.88 291 TYR B CA 1
ATOM 5124 C C . TYR B 1 291 ? -17.781 14.516 12.633 1 98.88 291 TYR B C 1
ATOM 5126 O O . TYR B 1 291 ? -17.922 13.5 13.32 1 98.88 291 TYR B O 1
ATOM 5134 N N . THR B 1 292 ? -16.625 14.984 12.172 1 98.94 292 THR B N 1
ATOM 5135 C CA . THR B 1 292 ? -15.453 14.148 12.43 1 98.94 292 THR B CA 1
ATOM 5136 C C . THR B 1 292 ? -14.219 15.016 12.672 1 98.94 292 THR B C 1
ATOM 5138 O O . THR B 1 292 ? -14.234 16.219 12.406 1 98.94 292 THR B O 1
ATOM 5141 N N . ILE B 1 293 ? -13.25 14.469 13.281 1 98.94 293 ILE B N 1
ATOM 5142 C CA . ILE B 1 293 ? -11.867 14.93 13.336 1 98.94 293 ILE B CA 1
ATOM 5143 C C . ILE B 1 293 ? -10.945 13.875 12.727 1 98.94 293 ILE B C 1
ATOM 5145 O O . ILE B 1 293 ? -11.203 12.68 12.836 1 98.94 293 ILE B O 1
ATOM 5149 N N . GLY B 1 294 ? -9.953 14.281 12.023 1 98.81 294 GLY B N 1
ATOM 5150 C CA . GLY B 1 294 ? -9.07 13.336 11.367 1 98.81 294 GLY B CA 1
ATOM 5151 C C . GLY B 1 294 ? -7.809 13.977 10.82 1 98.81 294 GLY B C 1
ATOM 5152 O O . GLY B 1 294 ? -7.574 15.172 11.023 1 98.81 294 GLY B O 1
ATOM 5153 N N . GLY B 1 295 ? -7.039 13.18 10.18 1 98.62 295 GLY B N 1
ATOM 5154 C CA . GLY B 1 295 ? -5.785 13.664 9.609 1 98.62 295 GLY B CA 1
ATOM 5155 C C . GLY B 1 295 ? -4.93 12.555 9.023 1 98.62 295 GLY B C 1
ATOM 5156 O O . GLY B 1 295 ? -5.379 11.414 8.906 1 98.62 295 GLY B O 1
ATOM 5157 N N . GLY B 1 296 ? -3.828 13 8.492 1 98.56 296 GLY B N 1
ATOM 5158 C CA . GLY B 1 296 ? -2.795 12.094 8.008 1 98.56 296 GLY B CA 1
ATOM 5159 C C . GLY B 1 296 ? -1.48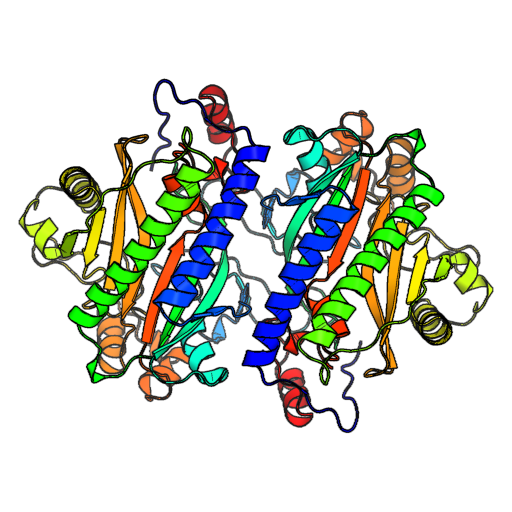6 12.219 8.758 1 98.56 296 GLY B C 1
ATOM 5160 O O . GLY B 1 296 ? -1.045 13.328 9.07 1 98.56 296 GLY B O 1
ATOM 5161 N N . ILE B 1 297 ? -0.933 11.133 9.148 1 98.81 297 ILE B N 1
ATOM 5162 C CA . ILE B 1 297 ? 0.381 11.062 9.781 1 98.81 297 ILE B CA 1
ATOM 5163 C C . ILE B 1 297 ? 1.361 10.344 8.859 1 98.81 297 ILE B C 1
ATOM 5165 O O . ILE B 1 297 ? 1.143 9.188 8.492 1 98.81 297 ILE B O 1
ATOM 5169 N N . GLY B 1 298 ? 2.387 11.008 8.508 1 98.62 298 GLY B N 1
ATOM 5170 C CA . GLY B 1 298 ? 3.344 10.422 7.586 1 98.62 298 GLY B CA 1
ATOM 5171 C C . GLY B 1 298 ? 4.102 9.242 8.172 1 98.62 298 GLY B C 1
ATOM 5172 O O . GLY B 1 298 ? 4.828 9.398 9.156 1 98.62 298 GLY B O 1
ATOM 5173 N N . GLN B 1 299 ? 4 8.109 7.547 1 98.62 299 GLN B N 1
ATOM 5174 C CA . GLN B 1 299 ? 4.707 6.93 8.039 1 98.62 299 GLN B CA 1
ATOM 5175 C C . GLN B 1 299 ? 6.211 7.059 7.82 1 98.62 299 GLN B C 1
ATOM 5177 O O . GLN B 1 299 ? 6.992 6.898 8.758 1 98.62 299 GLN B O 1
ATOM 5182 N N . SER B 1 300 ? 6.586 7.332 6.625 1 98.5 300 SER B N 1
ATOM 5183 C CA . SER B 1 300 ? 8 7.457 6.301 1 98.5 300 SER B CA 1
ATOM 5184 C C . SER B 1 300 ? 8.641 8.617 7.055 1 98.5 300 SER B C 1
ATOM 5186 O O . SER B 1 300 ? 9.773 8.5 7.543 1 98.5 300 SER B O 1
ATOM 5188 N N . ARG B 1 301 ? 7.906 9.727 7.164 1 98.56 301 ARG B N 1
ATOM 5189 C CA . ARG B 1 301 ? 8.469 10.875 7.863 1 98.56 301 ARG B CA 1
ATOM 5190 C C . ARG B 1 301 ? 8.672 10.57 9.344 1 98.56 301 ARG B C 1
ATOM 5192 O O . ARG B 1 301 ? 9.648 11.023 9.945 1 98.56 301 ARG B O 1
ATOM 5199 N N . LEU B 1 302 ? 7.715 9.883 9.938 1 98.88 302 LEU B N 1
ATOM 5200 C CA . LEU B 1 302 ? 7.895 9.5 11.336 1 98.88 302 LEU B CA 1
ATOM 5201 C C . LEU B 1 302 ? 9.094 8.57 11.492 1 98.88 302 LEU B C 1
ATOM 5203 O O . LEU B 1 302 ? 9.867 8.703 12.445 1 98.88 302 LEU B O 1
ATOM 5207 N N . CYS B 1 303 ? 9.266 7.602 10.609 1 98.69 303 CYS B N 1
ATOM 5208 C CA . CYS B 1 303 ? 10.414 6.711 10.633 1 98.69 303 CYS B CA 1
ATOM 5209 C C . CYS B 1 303 ? 11.719 7.492 10.469 1 98.69 303 CYS B C 1
ATOM 5211 O O . CYS B 1 303 ? 12.68 7.258 11.195 1 98.69 303 CYS B O 1
ATOM 5213 N N . MET B 1 304 ? 11.727 8.398 9.523 1 98.44 304 MET B N 1
ATOM 5214 C CA . MET B 1 304 ? 12.898 9.242 9.305 1 98.44 304 MET B CA 1
ATOM 5215 C C . MET B 1 304 ? 13.25 10.016 10.578 1 98.44 304 MET B C 1
ATOM 5217 O O . MET B 1 304 ? 14.414 10.047 10.984 1 98.44 304 MET B O 1
ATOM 5221 N N . LEU B 1 305 ? 12.227 10.617 11.164 1 98.69 305 LEU B N 1
ATOM 5222 C CA . LEU B 1 305 ? 12.406 11.414 12.375 1 98.69 305 LEU B CA 1
ATOM 5223 C C . LEU B 1 305 ? 12.977 10.57 13.5 1 98.69 305 LEU B C 1
ATOM 5225 O O . LEU B 1 305 ? 14.031 10.898 14.062 1 98.69 305 LEU B O 1
ATOM 5229 N N . LEU B 1 306 ? 12.352 9.445 13.789 1 98.75 306 LEU B N 1
ATOM 5230 C CA . LEU B 1 306 ? 12.695 8.641 14.961 1 98.75 306 LEU B CA 1
ATOM 5231 C C . LEU B 1 306 ? 14.031 7.93 14.758 1 98.75 306 LEU B C 1
ATOM 5233 O O . LEU B 1 306 ? 14.719 7.613 15.727 1 98.75 306 LEU B O 1
ATOM 5237 N N . LEU B 1 307 ? 14.438 7.672 13.484 1 98.38 307 LEU B N 1
ATOM 5238 C CA . LEU B 1 307 ? 15.68 6.953 13.219 1 98.38 307 LEU B CA 1
ATOM 5239 C C . LEU B 1 307 ? 16.812 7.926 12.898 1 98.38 307 LEU B C 1
ATOM 5241 O O . LEU B 1 307 ? 17.938 7.504 12.617 1 98.38 307 LEU B O 1
ATOM 5245 N N . GLY B 1 308 ? 16.516 9.211 12.875 1 97 308 GLY B N 1
ATOM 5246 C CA . GLY B 1 308 ? 17.531 10.227 12.656 1 97 308 GLY B CA 1
ATOM 5247 C C . GLY B 1 308 ? 18.125 10.18 11.266 1 97 308 GLY B C 1
ATOM 5248 O O . GLY B 1 308 ? 19.344 10.352 11.102 1 97 308 GLY B O 1
ATOM 5249 N N . LYS B 1 309 ? 17.328 9.898 10.273 1 98 309 LYS B N 1
ATOM 5250 C CA . LYS B 1 309 ? 17.828 9.773 8.914 1 98 309 LYS B CA 1
ATOM 5251 C C . LYS B 1 309 ? 17.938 11.133 8.242 1 98 309 LYS B C 1
ATOM 5253 O O . LYS B 1 309 ? 17.266 12.086 8.633 1 98 309 LYS B O 1
ATOM 5258 N N . ALA B 1 310 ? 18.75 11.234 7.223 1 97.88 310 ALA B N 1
ATOM 5259 C CA . ALA B 1 310 ? 19.031 12.508 6.562 1 97.88 310 ALA B CA 1
ATOM 5260 C C . ALA B 1 310 ? 18.141 12.703 5.348 1 97.88 310 ALA B C 1
ATOM 5262 O O . ALA B 1 310 ? 18 13.82 4.848 1 97.88 310 ALA B O 1
ATOM 5263 N N . HIS B 1 311 ? 17.594 11.656 4.902 1 98.31 311 HIS B N 1
ATOM 5264 C CA . HIS B 1 311 ? 16.781 11.703 3.695 1 98.31 311 HIS B CA 1
ATOM 5265 C C . HIS B 1 311 ? 15.648 10.68 3.754 1 98.31 311 HIS B C 1
ATOM 5267 O O . HIS B 1 311 ? 15.844 9.555 4.211 1 98.31 311 HIS B O 1
ATOM 5273 N N . ILE B 1 312 ? 14.477 11.086 3.322 1 98.25 312 ILE B N 1
ATOM 5274 C CA . ILE B 1 312 ? 13.297 10.234 3.379 1 98.25 312 ILE B CA 1
ATOM 5275 C C . ILE B 1 312 ? 13.523 8.984 2.529 1 98.25 312 ILE B C 1
ATOM 5277 O O . ILE B 1 312 ? 12.961 7.926 2.814 1 98.25 312 ILE B O 1
ATOM 5281 N N . GLY B 1 313 ? 14.359 8.992 1.525 1 97.88 313 GLY B N 1
ATOM 5282 C CA . GLY B 1 313 ? 14.695 7.863 0.675 1 97.88 313 GLY B CA 1
ATOM 5283 C C . GLY B 1 313 ? 15.414 6.754 1.416 1 97.88 313 GLY B C 1
ATOM 5284 O O . GLY B 1 313 ? 15.562 5.645 0.893 1 97.88 313 GLY B O 1
ATOM 5285 N N . GLU B 1 314 ? 15.875 7.035 2.648 1 98.06 314 GLU B N 1
ATOM 5286 C CA . GLU B 1 314 ? 16.516 6.008 3.459 1 98.06 314 GLU B CA 1
ATOM 5287 C C . GLU B 1 314 ? 15.492 5.102 4.129 1 98.06 314 GLU B C 1
ATOM 5289 O O . GLU B 1 314 ? 15.836 4.031 4.637 1 98.06 314 GLU B O 1
ATOM 5294 N N . VAL B 1 315 ? 14.219 5.57 4.129 1 98 315 VAL B N 1
ATOM 5295 C CA . VAL B 1 315 ? 13.227 4.801 4.871 1 98 315 VAL B CA 1
ATOM 5296 C C . VAL B 1 315 ? 12.062 4.434 3.949 1 98 315 VAL B C 1
ATOM 5298 O O . VAL B 1 315 ? 11.055 3.889 4.398 1 98 315 VAL B O 1
ATOM 5301 N N . GLN B 1 316 ? 12.062 4.723 2.701 1 97.19 316 GLN B N 1
ATOM 5302 C CA . GLN B 1 316 ? 11.062 4.293 1.734 1 97.19 316 GLN B CA 1
ATOM 5303 C C . GLN B 1 316 ? 11.672 4.113 0.348 1 97.19 316 GLN B C 1
ATOM 5305 O O . GLN B 1 316 ? 12.664 4.766 0.012 1 97.19 316 GLN B O 1
ATOM 5310 N N . ALA B 1 317 ? 11.133 3.219 -0.409 1 96 317 ALA B N 1
ATOM 5311 C CA . ALA B 1 317 ? 11.555 3.004 -1.79 1 96 317 ALA B CA 1
ATOM 5312 C C . ALA B 1 317 ? 10.75 3.875 -2.752 1 96 317 ALA B C 1
ATOM 5314 O O . ALA B 1 317 ? 9.523 3.764 -2.822 1 96 317 ALA B O 1
ATOM 5315 N N . SER B 1 318 ? 11.438 4.727 -3.457 1 97.12 318 SER B N 1
ATOM 5316 C CA . SER B 1 318 ? 10.828 5.641 -4.422 1 97.12 318 SER B CA 1
ATOM 5317 C C . SER B 1 318 ? 11.797 5.965 -5.555 1 97.12 318 SER B C 1
ATOM 5319 O O . SER B 1 318 ? 12.719 5.195 -5.836 1 97.12 318 SER B O 1
ATOM 5321 N N . ILE B 1 319 ? 11.477 6.984 -6.324 1 96.81 319 ILE B N 1
ATOM 5322 C CA . ILE B 1 319 ? 12.305 7.395 -7.457 1 96.81 319 ILE B CA 1
ATOM 5323 C C . ILE B 1 319 ? 12.852 8.805 -7.215 1 96.81 319 ILE B C 1
ATOM 5325 O O . ILE B 1 319 ? 12.133 9.672 -6.715 1 96.81 319 ILE B O 1
ATOM 5329 N N . TRP B 1 320 ? 14.102 8.992 -7.574 1 96.94 320 TRP B N 1
ATOM 5330 C CA . TRP B 1 320 ? 14.789 10.273 -7.445 1 96.94 320 TRP B CA 1
ATOM 5331 C C . TRP B 1 320 ? 15.625 10.57 -8.68 1 96.94 320 TRP B C 1
ATOM 5333 O O . TRP B 1 320 ? 16.078 9.656 -9.367 1 96.94 320 TRP B O 1
ATOM 5343 N N . PRO B 1 321 ? 15.867 11.906 -8.984 1 96 321 PRO B N 1
ATOM 5344 C CA . PRO B 1 321 ? 16.812 12.227 -10.055 1 96 321 PRO B CA 1
ATOM 5345 C C . PRO B 1 321 ? 18.188 11.609 -9.828 1 96 321 PRO B C 1
ATOM 5347 O O . PRO B 1 321 ? 18.672 11.555 -8.695 1 96 321 PRO B O 1
ATOM 5350 N N . PRO B 1 322 ? 18.844 11.203 -10.914 1 95.12 322 PRO B N 1
ATOM 5351 C CA . PRO B 1 322 ? 20.156 10.539 -10.789 1 95.12 322 PRO B CA 1
ATOM 5352 C C . PRO B 1 322 ? 21.172 11.383 -10.031 1 95.12 322 PRO B C 1
ATOM 5354 O O . PRO B 1 322 ? 21.938 10.852 -9.219 1 95.12 322 PRO B O 1
ATOM 5357 N N . GLU B 1 323 ? 21.188 12.68 -10.273 1 95.75 323 GLU B N 1
ATOM 5358 C CA . GLU B 1 323 ? 22.141 13.562 -9.602 1 95.75 323 GLU B CA 1
ATOM 5359 C C . GLU B 1 323 ? 21.922 13.555 -8.086 1 95.75 323 GLU B C 1
ATOM 5361 O O . GLU B 1 323 ? 22.891 13.641 -7.32 1 95.75 323 GLU B O 1
ATOM 5366 N N . MET B 1 324 ? 20.703 13.492 -7.664 1 96.69 324 MET B N 1
ATOM 5367 C CA . MET B 1 324 ? 20.391 13.43 -6.238 1 96.69 324 MET B CA 1
ATOM 5368 C C . MET B 1 324 ? 20.906 12.125 -5.625 1 96.69 324 MET B C 1
ATOM 5370 O O . MET B 1 324 ? 21.469 12.133 -4.527 1 96.69 324 MET B O 1
ATOM 5374 N N . ILE B 1 325 ? 20.703 11.023 -6.289 1 96.56 325 ILE B N 1
ATOM 5375 C CA . ILE B 1 325 ? 21.156 9.727 -5.824 1 96.56 325 ILE B CA 1
ATOM 5376 C C . ILE B 1 325 ? 22.672 9.742 -5.656 1 96.56 325 ILE B C 1
ATOM 5378 O O . ILE B 1 325 ? 23.203 9.281 -4.637 1 96.56 325 ILE B O 1
ATOM 5382 N N . GLU B 1 326 ? 23.328 10.242 -6.625 1 96.62 326 GLU B N 1
ATOM 5383 C CA . GLU B 1 326 ? 24.797 10.312 -6.602 1 96.62 326 GLU B CA 1
ATOM 5384 C C . GLU B 1 326 ? 25.281 11.172 -5.438 1 96.62 326 GLU B C 1
ATOM 5386 O O . GLU B 1 326 ? 26.219 10.797 -4.738 1 96.62 326 GLU B O 1
ATOM 5391 N N . SER B 1 327 ? 24.625 12.32 -5.27 1 96.81 327 SER B N 1
ATOM 5392 C CA . SER B 1 327 ? 25 13.219 -4.176 1 96.81 327 SER B CA 1
ATOM 5393 C C . SER B 1 327 ? 24.766 12.555 -2.82 1 96.81 327 SER B C 1
ATOM 5395 O O . SER B 1 327 ? 25.594 12.68 -1.917 1 96.81 327 SER B O 1
ATOM 5397 N N . CYS B 1 328 ? 23.672 11.891 -2.689 1 97.38 328 CYS B N 1
ATOM 5398 C CA . CYS B 1 328 ? 23.359 11.203 -1.439 1 97.38 328 CYS B CA 1
ATOM 5399 C C . CYS B 1 328 ? 24.344 10.078 -1.167 1 97.38 328 CYS B C 1
ATOM 5401 O O . CYS B 1 328 ? 24.828 9.93 -0.044 1 97.38 328 CYS B O 1
ATOM 5403 N N . GLU B 1 329 ? 24.656 9.359 -2.168 1 95.62 329 GLU B N 1
ATOM 5404 C CA . GLU B 1 329 ? 25.625 8.273 -2.02 1 95.62 329 GLU B CA 1
ATOM 5405 C C . GLU B 1 329 ? 26.984 8.805 -1.564 1 95.62 329 GLU B C 1
ATOM 5407 O O . GLU B 1 329 ? 27.625 8.227 -0.68 1 95.62 329 GLU B O 1
ATOM 5412 N N . ALA B 1 330 ? 27.422 9.852 -2.139 1 96.19 330 ALA B N 1
ATOM 5413 C CA . ALA B 1 330 ? 28.703 10.469 -1.802 1 96.19 330 ALA B CA 1
ATOM 5414 C C . ALA B 1 330 ? 28.719 10.961 -0.356 1 96.19 330 ALA B C 1
ATOM 5416 O O . ALA B 1 330 ? 29.766 11.008 0.283 1 96.19 330 ALA B O 1
ATOM 5417 N N . ALA B 1 331 ? 27.547 11.281 0.117 1 96.56 331 ALA B N 1
ATOM 5418 C CA . ALA B 1 331 ? 27.422 11.797 1.479 1 96.56 331 ALA B CA 1
ATOM 5419 C C . ALA B 1 331 ? 27.047 10.68 2.453 1 96.56 331 ALA B C 1
ATOM 5421 O O . ALA B 1 331 ? 26.641 10.953 3.584 1 96.56 331 ALA B O 1
ATOM 5422 N N . ASP B 1 332 ? 27.047 9.43 1.996 1 96.56 332 ASP B N 1
ATOM 5423 C CA . ASP B 1 332 ? 26.781 8.227 2.785 1 96.56 332 ASP B CA 1
ATOM 5424 C C . ASP B 1 332 ? 25.312 8.148 3.191 1 96.56 332 ASP B C 1
ATOM 5426 O O . ASP B 1 332 ? 24.984 7.609 4.25 1 96.56 332 ASP B O 1
ATOM 5430 N N . ILE B 1 333 ? 24.484 8.844 2.477 1 96.81 333 ILE B N 1
ATOM 5431 C CA . ILE B 1 333 ? 23.047 8.695 2.588 1 96.81 333 ILE B CA 1
ATOM 5432 C C . ILE B 1 333 ? 22.578 7.527 1.721 1 96.81 333 ILE B C 1
ATOM 5434 O O . ILE B 1 333 ? 22.641 7.598 0.49 1 96.81 333 ILE B O 1
ATOM 5438 N N . LYS B 1 334 ? 22.109 6.473 2.305 1 94.69 334 LYS B N 1
ATOM 5439 C CA . LYS B 1 334 ? 21.797 5.23 1.602 1 94.69 334 LYS B CA 1
ATOM 5440 C C . LYS B 1 334 ? 20.328 5.215 1.163 1 94.69 334 LYS B C 1
ATOM 5442 O O . LYS B 1 334 ? 19.469 4.688 1.871 1 94.69 334 LYS B O 1
ATOM 5447 N N . ILE B 1 335 ? 20.125 5.648 -0.024 1 95.38 335 ILE B N 1
ATOM 5448 C CA . ILE B 1 335 ? 18.781 5.668 -0.59 1 95.38 335 ILE B CA 1
ATOM 5449 C C . ILE B 1 335 ? 18.359 4.25 -0.971 1 95.38 335 ILE B C 1
ATOM 5451 O O . ILE B 1 335 ? 19.141 3.5 -1.556 1 95.38 335 ILE B O 1
ATOM 5455 N N . LEU B 1 336 ? 17.172 3.916 -0.624 1 93 336 LEU B N 1
ATOM 5456 C CA . LEU B 1 336 ? 16.656 2.586 -0.925 1 93 336 LEU B CA 1
ATOM 5457 C C . LEU B 1 336 ? 16.375 2.441 -2.414 1 93 336 LEU B C 1
ATOM 5459 O O . LEU B 1 336 ? 16 3.414 -3.076 1 93 336 LEU B O 1
#

Nearest PDB structures (foldseek):
  12as-assembly1_A  TM=9.817E-01  e=2.159E-42  Escherichia coli K-12
  4lns-assembly1_A-2  TM=9.056E-01  e=5.713E-33  Trypanosoma brucei brucei TREU927
  1wyd-assembly1_B  TM=6.829E-01  e=2.973E-15  Sulfurisphaera tokodaii str. 7
  1wyd-assembly1_A  TM=6.662E-01  e=7.820E-15  Sulfurisphaera tokodaii str. 7
  3m4p-assembly1_A  TM=7.297E-01  e=6.445E-13  Entamoeba histolytica

Organism: Lactobacillus johnsonii (strain FI9785) (NCBI:txid633699)

Secondary structure (DSSP, 8-state):
-PPP--TT---SS-HHHHHHHHHHHHHHHHHHHHHHHTEEE----SEEEGGGT-S--TTS-SPP-EEEETTEEEEEEEE-S--TTHHHHHHHHTT--TT-EEEEEEEEE-TTPPPSSS--SEEEEEEEEEE--GGG-SHHHHHHHHHHHHHHHHHHHHHHHHHSGGG-----S--EEEEHHHHHHH-TTS-HHHHHHHHHHHHSEEEEE--SSBPTTTSSBSS---TTTEEEEEEEEEEEEEGGGTEEEEEEEEEEEP-HHHHHHHHHHTT-GGGGGSHHHHHHHTT-S--EEEEEEEHHHHHHHHHT-S-GGGTS-----HHHHHHHHHTT----/-PPP--TT---SS-HHHHHHHHHHHHHHHHHHHHHHHTEEE----SEEEGGGT-S--TTS-SPP-EEEETTEEEEEEEE-S--TTHHHHHHHHTT--TT-EEEEEEEEE-TTPPPSSS--SEEEEEEEEEE--GGG-SHHHHHHHHHHHHHHHHHHHHHHHHHSGGG-----S--EEEEHHHHHHH-TTS-HHHHHHHHHHHHSEEEEE--SSBPTTTSSBSS---TTTEEEEEEEEEEEEEGGGTEEEEEEEEEEEP-HHHHHHHHHHHT-GGGGGSHHHHHHHTT-S--EEEEEEEHHHHHHHHHT-S-GGGTS-----HHHHHHHHHTT----

InterPro domains:
  IPR004618 Aspartate--ammonia ligase [MF_00555] (11-332)
  IPR004618 Aspartate--ammonia ligase [PF03590] (20-246)
  IPR004618 Aspartate--ammonia ligase [PIRSF001555] (7-336)
  IPR004618 Aspartate--ammonia ligase [PTHR30073] (16-329)
  IPR004618 Aspartate--ammonia ligase [TIGR00669] (20-329)
  IPR004618 Aspartate--ammonia ligase [cd00645] (19-328)
  IPR006195 Aminoacyl-tRNA synthetase, class II [PS50862] (25-321)
  IPR045864 Class II Aminoacyl-tRNA synthetase/Biotinyl protein ligase (BPL) and lipoyl protein ligase (LPL) [G3DSA:3.30.930.10] (13-331)
  IPR045864 Class II Aminoacyl-tRNA synthetase/Biotinyl protein ligase (BPL) and lipoyl protein ligase (LPL) [SSF55681] (15-329)

pLDDT: mean 97.22, std 2.72, range [62.66, 98.94]

Sequence (672 aa):
MTLILPKDYHPSLTIRDTEAAIVFIRETFQDKIADKLNLQRMSAPMFVEKSTGLNDNLNGIERPVAFDMKAMPDDTIEVVHSLAKWKRLALKRYGFGMHEGLYTNMNAIRRDEDLDNFHSIYVDQWDWEKIIAKEERNIETLKTTVKQIFKAIKETEKELSARYPGSTYRLPSDITFITTQELEDRWPDLGPEEREDKIAKEKKAVFLMKIGDRLKRSGKPHDGRAPDYDDWQLNGDLLFWYKPLQRKIEISSMGIRVSEESLKEQLKKAHTEERSELPFHKMLLEGKLPYTIGGGIGQSRLCMLLLGKAHIGEVQASIWPPEMIESCEAADIKILMTLILPKDYHPSLTIRDTEAAIVFIRETFQDKIADKLNLQRMSAPMFVEKSTGLNDNLNGIERPVAFDMKAMPDDTIEVVHSLAKWKRLALKRYGFGMHEGLYTNMNAIRRDEDLDNFHSIYVDQWDWEKIIAKEERNIETLKTTVKQIFKAIKETEKELSARYPGSTYRLPSDITFITTQELEDRWPDLGPEEREDKIAKEKKAVFLMKIGDRLKRSGKPHDGRAPDYDDWQLNGDLLFWYKPLQRKIEISSMGIRVSEESLKEQLKKAHTEERSELPFHKMLLEGKLPYTIGGGIGQSRLCMLLLGKAHIGEVQASIWPPEMIESCEAADIKIL

Foldseek 3Di:
DDAFQFPPDAFPDDLVVLQVLLVLLVVQLVVQLCVLQVAAEDEDDQKDWPLQLQADCFQVPFDFDWDADPVGRPTIMGGHPDRLLVQLVVCLVVPPDESHKYWYWYWGARPPDDDYQADARIFTWGWMKTFHDPVCQDQVVLVVSVVSSVVSLQVSLVVSCVVVVVFFADADPDEEEDEQQRLCVVPVPDALQVSQLVVQVVGQKYWYAQFDAAHDRVRHTSDHDDQAWAQSRFWTWIWGQQVSRSGIHTFKTWGWTDALVSSCVSCVVSVNNVSCPRNSNVCRNVVNTGGMIIIIGTSLSSSCRGRVARHSQSNDPHDDPPVSCVVCVVSNRDGD/DDAFQFDPDAFPDDLVVLQVLLVLLVVQLVVQLCVLQVAAEDEDDQKDWPLQLQADCFQVPFDFDWDADPVGRPTIMGGHPDRLLVQLVVCLVVPPDESHKYWYWYWGARPPDDDYQADARIFTWGWMKTFHDPVCQDQVVLVVSVVSSVVSLQVSLVVSCVVVVVFFADADPDEEEDEQQRLCVVPVPDALQVSQLVVQVVGQKYWYAQFDAAHDRVRHTSDHDDQAWAQSRFWTWIWGQQVSRSGIHTFKTWGWTDALVSSCVSCVVSVNNVSCPRNSNVCRNVVNTGGMIIIIGTSLSSSCRGRSARHSQSNDPHDDPPVSCVVCVVSNRDGD

Solvent-accessible surface area (backbone atoms only — not comparable to full-atom values): 35300 Å² total; per-residue (Å²): 107,72,76,68,80,56,82,91,50,66,70,79,54,54,74,65,53,44,35,52,48,44,52,50,49,53,57,47,34,53,52,39,44,24,62,72,57,41,33,42,68,44,77,53,56,54,50,45,51,56,78,42,58,39,57,48,53,58,84,68,74,66,58,63,53,61,44,56,31,64,86,44,67,90,46,56,32,25,39,18,60,44,57,72,46,45,48,54,53,46,39,58,75,67,64,60,51,89,60,28,30,36,30,24,76,40,60,24,46,38,36,58,49,69,55,35,39,83,37,58,37,63,43,44,25,47,36,34,34,30,31,46,57,77,89,51,74,45,64,66,51,47,52,52,51,51,51,49,51,50,49,26,52,51,52,37,48,53,55,45,28,73,76,35,63,89,41,46,44,86,75,73,94,58,76,43,78,46,42,47,61,58,47,41,69,75,40,71,90,52,52,57,68,57,46,48,32,52,50,14,62,74,56,36,20,31,38,42,25,38,46,35,48,65,31,86,84,81,61,43,45,66,42,88,48,49,43,81,39,43,23,43,84,39,21,31,34,37,32,31,42,35,72,82,73,71,40,54,45,75,39,31,46,36,23,33,37,42,48,50,65,50,28,56,50,33,20,54,77,68,72,45,57,73,54,51,74,25,55,53,42,39,38,40,63,68,65,71,52,75,47,38,36,34,35,38,33,32,47,44,51,46,45,24,53,42,49,60,52,76,36,42,42,58,61,39,35,64,83,73,59,68,70,56,54,52,53,32,49,77,51,53,42,64,63,84,106,74,76,70,79,55,81,90,51,67,71,79,54,53,74,64,53,42,36,52,50,44,52,51,49,52,56,47,34,54,52,37,44,25,63,74,57,42,34,42,70,45,77,52,56,53,50,46,48,57,78,43,57,40,58,49,54,57,82,70,74,66,59,64,52,61,45,54,30,63,85,44,68,88,45,57,33,26,39,20,60,43,58,73,46,44,47,55,53,46,39,59,76,68,62,60,50,88,60,28,30,35,30,24,77,42,59,23,45,39,37,59,49,72,55,35,39,84,38,57,37,63,45,44,25,46,38,34,34,29,32,45,56,77,89,51,74,44,64,65,52,46,53,53,52,50,51,48,50,50,49,25,51,51,52,38,49,54,55,45,30,73,77,36,64,91,40,45,44,86,74,73,94,56,75,43,80,47,42,47,62,59,48,41,70,75,40,70,91,52,54,55,68,56,47,48,32,51,52,14,62,74,55,36,20,30,37,42,24,38,48,34,48,65,32,87,86,82,62,43,45,68,42,89,50,48,45,80,41,42,22,40,84,40,21,30,34,37,32,30,42,36,71,84,71,73,40,54,46,75,38,31,45,37,24,33,38,43,50,49,66,50,30,55,52,32,20,54,75,68,70,45,57,72,53,51,74,26,56,53,43,38,40,40,62,69,64,72,52,75,46,38,35,35,34,37,34,33,47,44,52,45,45,23,54,42,50,60,52,76,36,40,41,57,61,38,38,64,85,74,57,69,70,56,52,53,52,31,49,76,50,50,42,67,62,84

Radius of gyration: 25.47 Å; Cα contacts (8 Å, |Δi|>4): 1421; chains: 2; bounding box: 59×78×56 Å